Protein 1M9I (pdb70)

Solvent-accessible surface area: 29244 Å² total; per-residue (Å²): 141,49,3,23,7,151,74,79,80,78,54,61,25,61,135,6,0,97,39,1,69,86,9,20,135,67,218,29,27,69,66,83,30,0,0,59,22,4,7,48,45,3,18,120,3,5,45,55,4,27,118,9,1,122,89,73,62,60,94,78,2,31,49,24,0,102,178,35,4,113,46,104,13,40,69,0,0,8,13,1,2,24,49,83,22,88,10,12,0,55,15,0,58,61,5,21,47,64,181,57,43,49,47,108,2,0,10,3,0,2,13,7,21,53,28,97,48,3,90,103,0,44,49,19,2,118,124,42,50,152,109,83,0,56,59,23,0,73,64,55,14,89,56,90,16,42,102,0,0,20,34,15,6,77,5,96,55,94,122,84,85,120,66,42,126,117,43,3,102,94,1,10,86,46,0,70,71,7,3,69,103,107,260,23,16,63,46,73,47,5,12,110,2,0,7,42,23,5,73,47,8,0,85,63,0,7,80,62,0,18,126,99,15,20,53,22,0,27,46,3,1,82,60,74,23,88,53,65,10,18,121,0,1,13,5,2,0,36,3,5,70,2,13,9,25,11,0,0,13,43,0,16,17,4,7,35,24,156,48,29,91,21,70,26,0,5,9,0,0,17,24,10,5,55,81,15,0,35,12,0,41,22,1,0,54,24,43,11,88,98,50,1,58,32,16,0,108,114,39,20,80,43,58,13,55,69,0,0,21,85,0,0,23,27,111,100,124,90,53,30,106,12,93,108,35,2,22,86,11,0,53,47,48,0,31,63,29,44,61,31,188,92,119,97,103,7,37,6,125,77,26,129,145,60,68,28,54,47,7,0,107,37,0,40,163,10,7,133,56,187,54,50,61,41,66,38,1,0,62,30,5,1,85,40,0,17,102,14,6,43,75,6,62,124,20,0,112,92,79,64,67,96,42,2,17,82,16,0,127,86,44,7,93,56,58,12,17,58,0,0,26,3,1,2,28,37,83,25,39,5,10,0,64,11,0,47,92,4,14,86,58,116,55,32,48,59,65,4,0,13,1,1,5,2,1,13,64,12,69,56,10,134,41,6,42,88,4,4,97,89,57,64,152,93,45,4,88,72,11,0,37,93,36,15,72,46,117,20,83,103,0,0,35,30,11,5,77,2,148,36,88,134,38,69,79,80,90,86,42,0,113,86,4,0,81,6,4,6,70,0,0,54,29,78,122,127,61,77,52,101,70,94,48,43,126,75,114,6,22,64,10,2,3,38,44,4,40,62,7,0,39,48,2,3,4,15,0,8,148,63,41,51,42,2,1,18,36,0,0,72,104,24,15,77,33,54,38,75,58,1,7,12,6,0,0,30,2,1,26,40,40,17,41,15,0,0,29,17,0,25,118,5,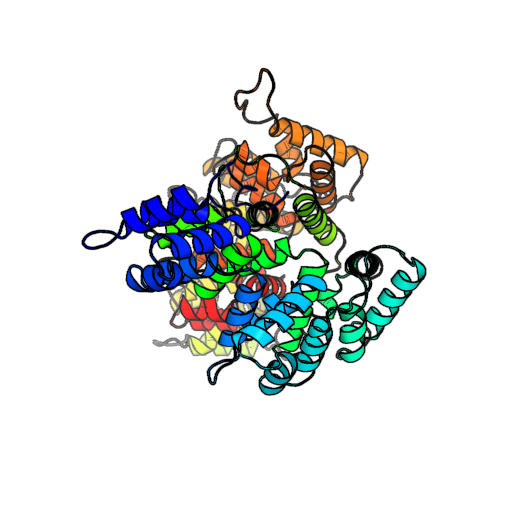15,102,50,116,51,37,53,46,90,4,0,0,3,0,0,16,27,8,2,55,73,1,0,44,6,0,15,112,50,0,57,47,37,10,69,63,3,0,37,99,11,0,96,70,49,18,88,59,52,13,30,66,0,0,40,31,2,10,11,66,80,96

Foldseek 3Di:
DFFQLPPADDDDLQVLLVQQVVQLPDPAGVLLSLLVSLLNGAQVSLQVNQVNNCVPVVDGSLVSLCVRDDDLSNVLSSLSNDDLLLNLLVLCVVQLPDDHHVLVSLLLDLLADALVSLVSNQVSNCVVVVDGSLVSLVVRDDDLQNVLSNLSNNNAADEPDPADVVVLVVLLVQLCCQFVVDQAGVSVSLSVVLRHYYLNSVLSSQVCNVVVPLAGSLVRLVPRYDPSNSVNSNSSSCNSLPSLLSLLQQLCQQLLAPAGVSVSLSSSLNSCNGPRLNLNQLLNCVPPVAGSLRSLVVHDDDSSSVNSNSSHPDPPPHRDFHDVRNLSVLLVLLVSLQRHDDDFFFFADADPPQDLLVLLVQCCVQQPDDAHNLCSLLLRLLNHQQVSLVVNQVNNCVVPVDGSLVSLCVRDDDLVNVQSSLLNDDQLLSLLVQLVVQQPDPAGVLVSLLLSLLADALVSLVSVQVSNCVVPVDGSLVSLVVRDDDPLSVLSNLSSVNQADQDAADQVVLCVLLVQLCVQFDQPDPSNPLPQGDPCSNSCCLRRYHLSHPSNSQSVNCVPVRDGSLVRLVVSHDDSNSVNSNSNNCSSSPVLLSLLVQCSVQLGDDAGVSVSNSSSLNNSNGTRLVVNQVNNCVSNVAGSLVSLVVHDDDCSSVSSNSSHHDRD

Secondary structure (DSSP, 8-state):
---SS-S--S--HHHHHHHHHHHTSSSS--HHHHHHHHTTS-HHHHHHHHHHHHHHHSS-HHHHHHHH--HHHHHHHHHHHS-HHHHHHHHHHHHHSSSS--HHHHHHHHHH--HHHHHHHHHHHHHHS-S-HHHHHHHH--HHHHHHHHHHHH--PPPS----HHHHHHHHHHHHHHTTTSSS--HHHHHHHHHHS-HHHHHHHHHHHHHHSSS-HHHHHTTTS-HHHHHHHHHHHHHHHHHHHHHHHHHHHTSSSSS--HHHHHHHHHHTTTTTHHHHHHHHHHHSSS-HHHHHHTT--HHHHHHHHHHH-S-TTSS-PPPHHHHHHHHHHHHHHHH-------S--PPTT--HHHHHHHHHHHHSSSS--HHHHHHHHHTS-HHHHHHHHHHHHHHHSS-HHHHHHHH--THHHHHHHHHHS-HHHHHHHHHHHHHSSSS--HHHHHHHHHHS-HHHHHHHHHHHHHHHSS-HHHHHHHH--HHHHHHHHHHTT---------HHHHHHHHHHHHHHH---SGGGS-----TTHHHHHHHHS-HHHHHHHHHHHHHSSSS-HHHHHHHH--HHHHHHHHHHHHHHHHHHHHHHHHHHHHTSSSS--HHHHHHHHHHSTTTTHHHHHHHHHHHHSS-HHHHHHHH--HHHHHHHHHHS-S--

Structure (mmCIF, N/CA/C/O backbone):
data_1M9I
#
_entry.id   1M9I
#
_cell.length_a   67.970
_cell.length_b   67.970
_cell.length_c   204.600
_cell.angle_alpha   90.00
_cell.angle_beta   90.00
_cell.angle_gamma   90.00
#
_symmetry.space_group_name_H-M   'P 43'
#
loop_
_entity.id
_entity.type
_entity.pdbx_description
1 polymer 'Annexin VI'
2 non-polymer 'CALCIUM ION'
3 water water
#
loop_
_atom_site.group_PDB
_atom_site.id
_atom_site.type_symbol
_atom_site.label_atom_id
_atom_site.label_alt_id
_atom_site.label_comp_id
_atom_site.label_asym_id
_atom_site.label_entity_id
_atom_site.label_seq_id
_atom_site.pdbx_PDB_ins_code
_atom_site.Cartn_x
_atom_site.Cartn_y
_atom_site.Cartn_z
_atom_site.occupancy
_atom_site.B_iso_or_equiv
_atom_site.auth_seq_id
_atom_site.auth_comp_id
_atom_site.auth_asym_id
_atom_site.auth_atom_id
_atom_site.pdbx_PDB_model_num
ATOM 1 N N . TYR A 1 9 ? -51.711 -4.174 -136.766 1.00 45.65 10 TYR A N 1
ATOM 2 C CA . TYR A 1 9 ? -52.636 -5.240 -136.299 1.00 46.28 10 TYR A CA 1
ATOM 3 C C . TYR A 1 9 ? -52.202 -6.586 -136.858 1.00 46.53 10 TYR A C 1
ATOM 4 O O . TYR A 1 9 ? -51.989 -6.729 -138.058 1.00 45.03 10 TYR A O 1
ATOM 13 N N . ARG A 1 10 ? -52.087 -7.575 -135.981 1.00 34.68 11 ARG A N 1
ATOM 14 C CA . ARG A 1 10 ? -51.658 -8.907 -136.389 1.00 39.45 11 ARG A CA 1
ATOM 15 C C . ARG A 1 10 ? -52.681 -9.991 -136.096 1.00 42.34 11 ARG A C 1
ATOM 16 O O . ARG A 1 10 ? -52.359 -11.177 -136.100 1.00 44.51 11 ARG A O 1
ATOM 24 N N . GLY A 1 11 ? -53.915 -9.573 -135.841 1.00 54.49 12 GLY A N 1
ATOM 25 C CA . GLY A 1 11 ? -54.982 -10.521 -135.577 1.00 54.43 12 GLY A CA 1
ATOM 26 C C . GLY A 1 11 ? -55.630 -10.939 -136.886 1.00 54.80 12 GLY A C 1
ATOM 27 O O . GLY A 1 11 ? -55.637 -10.176 -137.854 1.00 55.31 12 GLY A O 1
ATOM 28 N N . SER A 1 12 ? -56.180 -12.145 -136.925 1.00 43.52 13 SER A N 1
ATOM 29 C CA . SER A 1 12 ? -56.804 -12.630 -138.142 1.00 44.28 13 SER A CA 1
ATOM 30 C C . SER A 1 12 ? -58.209 -12.092 -138.302 1.00 45.36 13 SER A C 1
ATOM 31 O O . SER A 1 12 ? -58.550 -11.546 -139.349 1.00 46.05 13 SER A O 1
ATOM 34 N N . ILE A 1 13 ? -59.035 -12.241 -137.279 1.00 42.66 14 ILE A N 1
ATOM 35 C CA . ILE A 1 13 ? -60.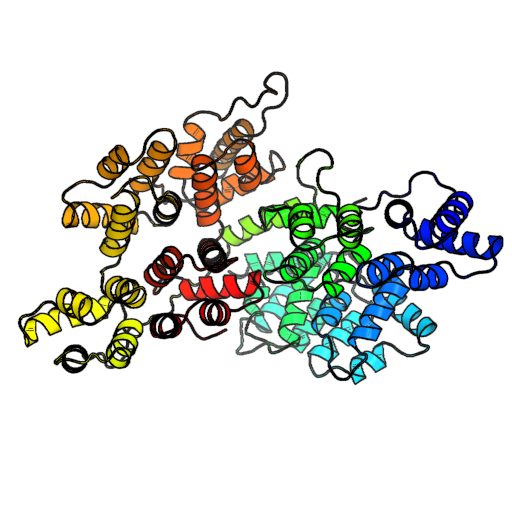390 -11.745 -137.392 1.00 41.07 14 ILE A CA 1
ATOM 36 C C . ILE A 1 13 ? -60.369 -10.240 -137.561 1.00 40.91 14 ILE A C 1
ATOM 37 O O . ILE A 1 13 ? -60.230 -9.496 -136.594 1.00 38.70 14 ILE A O 1
ATOM 42 N N . HIS A 1 14 ? -60.495 -9.816 -138.817 1.00 117.63 15 HIS A N 1
ATOM 43 C CA . HIS A 1 14 ? -60.475 -8.408 -139.183 1.00 120.89 15 HIS A CA 1
ATOM 44 C C . HIS A 1 14 ? -61.012 -7.515 -138.096 1.00 121.15 15 HIS A C 1
ATOM 45 O O . HIS A 1 14 ? -62.026 -7.813 -137.466 1.00 121.11 15 HIS A O 1
ATOM 52 N N . ASP A 1 15 ? -60.317 -6.409 -137.887 1.00 187.59 16 ASP A N 1
ATOM 53 C CA . ASP A 1 15 ? -60.707 -5.462 -136.868 1.00 187.18 16 ASP A CA 1
ATOM 54 C C . ASP A 1 15 ? -62.034 -4.806 -137.247 1.00 187.04 16 ASP A C 1
ATOM 55 O O . ASP A 1 15 ? -62.065 -3.671 -137.729 1.00 188.43 16 ASP A O 1
ATOM 60 N N . PHE A 1 16 ? -63.125 -5.543 -137.039 1.00 64.15 17 PHE A N 1
ATOM 61 C CA . PHE A 1 16 ? -64.479 -5.059 -137.319 1.00 62.08 17 PHE A CA 1
ATOM 62 C C . PHE A 1 16 ? -64.757 -4.855 -138.815 1.00 63.27 17 PHE A C 1
ATOM 63 O O . PHE A 1 16 ? -63.857 -4.481 -139.575 1.00 64.58 17 PHE A O 1
ATOM 71 N N . PRO A 1 17 ? -66.010 -5.112 -139.257 1.00 65.16 18 PRO A N 1
ATOM 72 C CA . PRO A 1 17 ? -66.404 -4.952 -140.665 1.00 64.95 18 PRO A CA 1
ATOM 73 C C . PRO A 1 17 ? -67.139 -3.645 -141.008 1.00 62.93 18 PRO A C 1
ATOM 74 O O . PRO A 1 17 ? -66.891 -3.039 -142.051 1.00 59.10 18 PRO A O 1
ATOM 78 N N . GLY A 1 18 ? -68.034 -3.222 -140.120 1.00 60.72 19 GLY A N 1
ATOM 79 C CA . GLY A 1 18 ? -68.835 -2.017 -140.327 1.00 61.09 19 GLY A CA 1
ATOM 80 C C . GLY A 1 18 ? -70.272 -2.451 -140.079 1.00 59.51 19 GLY A C 1
ATOM 81 O O . GLY A 1 18 ? -71.157 -2.257 -140.912 1.00 56.70 19 GLY A O 1
ATOM 82 N N . PHE A 1 19 ? -70.496 -3.029 -138.901 1.00 67.88 20 PHE A N 1
ATOM 83 C CA . PHE A 1 19 ? -71.790 -3.589 -138.547 1.00 62.18 20 PHE A CA 1
ATOM 84 C C . PHE A 1 19 ? -72.724 -2.819 -137.620 1.00 60.17 20 PHE A C 1
ATOM 85 O O . PHE A 1 19 ? -72.544 -1.628 -137.339 1.00 63.07 20 PHE A O 1
ATOM 93 N N . ASP A 1 20 ? -73.727 -3.567 -137.157 1.00 30.01 21 ASP A N 1
ATOM 94 C CA . ASP A 1 20 ? -74.763 -3.127 -136.244 1.00 26.69 21 ASP A CA 1
ATOM 95 C C . ASP A 1 20 ? -75.201 -4.422 -135.560 1.00 25.04 21 ASP A C 1
ATOM 96 O O . ASP A 1 20 ? -75.637 -5.364 -136.217 1.00 23.44 21 ASP A O 1
ATOM 101 N N . PRO A 1 21 ? -75.110 -4.486 -134.233 1.00 38.69 22 PRO A N 1
ATOM 102 C CA . PRO A 1 21 ? -75.509 -5.722 -133.554 1.00 38.37 22 PRO A CA 1
ATOM 103 C C . PRO A 1 21 ? -76.916 -6.234 -133.857 1.00 36.63 22 PRO A C 1
ATOM 104 O O . PRO A 1 21 ? -77.130 -7.447 -134.000 1.00 39.02 22 PRO A O 1
ATOM 108 N N . ASN A 1 22 ? -77.870 -5.313 -133.957 1.00 29.45 23 ASN A N 1
ATOM 109 C CA . ASN A 1 22 ? -79.258 -5.676 -134.210 1.00 29.07 23 ASN A CA 1
ATOM 110 C C . ASN A 1 22 ? -79.475 -6.493 -135.474 1.00 29.82 23 ASN A C 1
ATOM 111 O O . ASN A 1 22 ? -80.246 -7.443 -135.460 1.00 26.50 23 ASN A O 1
ATOM 116 N N . GLN A 1 23 ? -78.805 -6.134 -136.565 1.00 43.52 24 GLN A N 1
ATOM 117 C CA . GLN A 1 23 ? -78.945 -6.892 -137.803 1.00 48.83 24 GLN A CA 1
ATOM 118 C C . GLN A 1 23 ? -78.404 -8.315 -137.663 1.00 48.97 24 GLN A C 1
ATOM 119 O O . GLN A 1 23 ? -78.846 -9.227 -138.366 1.00 49.78 24 GLN A O 1
ATOM 125 N N . ASP A 1 24 ? -77.443 -8.504 -136.763 1.00 44.19 25 ASP A N 1
ATOM 126 C CA . ASP A 1 24 ? -76.860 -9.822 -136.553 1.00 41.36 25 ASP A CA 1
ATOM 127 C C . ASP A 1 24 ? -77.769 -10.651 -135.660 1.00 41.64 25 ASP A C 1
ATOM 128 O O . ASP A 1 24 ? -77.978 -11.843 -135.908 1.00 44.21 25 ASP A O 1
ATOM 133 N N . ALA A 1 25 ? -78.300 -10.019 -134.615 1.00 33.67 26 ALA A N 1
ATOM 134 C CA . ALA A 1 25 ? -79.186 -10.716 -133.697 1.00 32.45 26 ALA A CA 1
ATOM 135 C C . ALA A 1 25 ? -80.393 -11.245 -134.463 1.00 33.71 26 ALA A C 1
ATOM 136 O O . ALA A 1 25 ? -80.865 -12.347 -134.201 1.00 35.13 26 ALA A O 1
ATOM 138 N N . GLU A 1 26 ? -80.879 -10.452 -135.415 1.00 40.15 27 GLU A N 1
ATOM 139 C CA . GLU A 1 26 ? -82.015 -10.844 -136.239 1.00 40.36 27 GLU A CA 1
ATOM 140 C C . GLU A 1 26 ? -81.588 -11.918 -137.231 1.00 40.13 27 GLU A C 1
ATOM 141 O O . GLU A 1 26 ? -82.354 -12.837 -137.531 1.00 42.72 27 GLU A O 1
ATOM 147 N N . ALA A 1 27 ? -80.367 -11.798 -137.746 1.00 32.31 28 ALA A N 1
ATOM 148 C CA . ALA A 1 27 ? -79.861 -12.780 -138.691 1.00 32.95 28 ALA A CA 1
ATOM 149 C C . ALA A 1 27 ? -79.637 -14.126 -137.990 1.00 32.57 28 ALA A C 1
ATOM 150 O O . ALA A 1 27 ? -79.929 -15.181 -138.558 1.00 32.62 28 ALA A O 1
ATOM 152 N N . LEU A 1 28 ? -79.126 -14.080 -136.760 1.00 34.06 29 LEU A N 1
ATOM 153 C CA . LEU A 1 28 ? -78.874 -15.295 -135.984 1.00 32.52 29 LEU A CA 1
ATOM 154 C C . LEU A 1 28 ? -80.173 -15.955 -135.514 1.00 35.13 29 LEU A C 1
ATOM 155 O O . LEU A 1 28 ? -80.320 -17.180 -135.605 1.00 36.68 29 LEU A O 1
ATOM 160 N N . TYR A 1 29 ? -81.111 -15.146 -135.025 1.00 34.60 30 TYR A N 1
ATOM 161 C CA . TYR A 1 29 ? -82.409 -15.646 -134.563 1.00 38.84 30 TYR A CA 1
ATOM 162 C C . TYR A 1 29 ? -83.077 -16.359 -135.737 1.00 37.02 30 TYR A C 1
ATOM 163 O O . TYR A 1 29 ? -83.674 -17.432 -135.585 1.00 36.10 30 TYR A O 1
ATOM 172 N N . THR A 1 30 ? -82.971 -15.734 -136.906 1.00 34.89 31 THR A N 1
ATOM 173 C CA . THR A 1 30 ? -83.516 -16.268 -138.148 1.00 37.91 31 THR A CA 1
ATOM 174 C C . THR A 1 30 ? -82.925 -17.643 -138.438 1.00 38.94 31 THR A C 1
ATOM 175 O O . THR A 1 30 ? -83.651 -18.610 -138.660 1.00 38.48 31 THR A O 1
ATOM 179 N N . ALA A 1 31 ? -81.598 -17.713 -138.441 1.00 45.32 32 ALA A N 1
ATOM 180 C CA . ALA A 1 31 ? -80.887 -18.956 -138.709 1.00 45.42 32 ALA A CA 1
ATOM 181 C C . ALA A 1 31 ? -81.308 -20.074 -137.765 1.00 44.24 32 ALA A C 1
ATOM 182 O O . ALA A 1 31 ? -81.217 -21.259 -138.112 1.00 44.06 32 ALA A O 1
ATOM 184 N N . MET A 1 32 ? -81.773 -19.710 -136.574 1.00 42.24 33 MET A N 1
ATOM 185 C CA . MET A 1 32 ? -82.183 -20.724 -135.619 1.00 47.72 33 MET A CA 1
ATOM 186 C C . MET A 1 32 ? -83.680 -21.002 -135.627 1.00 56.27 33 MET A C 1
ATOM 187 O O . MET A 1 32 ? -84.181 -21.747 -134.782 1.00 60.67 33 MET A O 1
ATOM 192 N N . LYS A 1 33 ? -84.395 -20.410 -136.583 1.00 43.34 34 LYS A N 1
ATOM 193 C CA . LYS A 1 33 ? -85.837 -20.634 -136.697 1.00 46.40 34 LYS A CA 1
ATOM 194 C C . LYS A 1 33 ? -86.131 -21.917 -137.469 1.00 48.07 34 LYS A C 1
ATOM 195 O O . LYS A 1 33 ? -85.335 -22.351 -138.302 1.00 49.29 34 LYS A O 1
ATOM 201 N N . GLY A 1 34 ? -87.283 -22.515 -137.187 1.00 37.41 35 GLY A N 1
ATOM 202 C CA . GLY A 1 34 ? -87.672 -23.740 -137.859 1.00 38.32 35 GLY A CA 1
ATOM 203 C C . GLY A 1 34 ? -86.908 -24.922 -137.311 1.00 40.57 35 GLY A C 1
ATOM 204 O O . GLY A 1 34 ? -86.228 -24.805 -136.296 1.00 42.54 35 GLY A O 1
ATOM 205 N N . PHE A 1 35 ? -87.017 -26.069 -137.965 1.00 36.06 36 PHE A N 1
ATOM 206 C CA . PHE A 1 35 ? -86.290 -27.237 -137.500 1.00 37.51 36 PHE A CA 1
ATOM 207 C C . PHE A 1 35 ? -84.829 -27.111 -137.921 1.00 36.75 36 PHE A C 1
ATOM 208 O O . PHE A 1 35 ? -84.525 -26.683 -139.039 1.00 38.54 36 PHE A O 1
ATOM 216 N N . GLY A 1 36 ? -83.928 -27.494 -137.024 1.00 34.81 37 GLY A N 1
ATOM 217 C CA . GLY A 1 36 ? -82.512 -27.405 -137.327 1.00 32.75 37 GLY A CA 1
ATOM 218 C C . GLY A 1 36 ? -81.970 -25.999 -137.126 1.00 30.52 37 GLY A C 1
ATOM 219 O O . GLY A 1 36 ? -82.406 -25.270 -136.235 1.00 31.65 37 GLY A O 1
ATOM 220 N N . SER A 1 37 ? -81.009 -25.621 -137.957 1.00 42.39 38 SER A N 1
ATOM 221 C CA . SER A 1 37 ? -80.409 -24.297 -137.885 1.00 36.41 38 SER A CA 1
ATOM 222 C C . SER A 1 37 ? -79.504 -24.083 -139.097 1.00 32.29 38 SER A C 1
ATOM 223 O O . SER A 1 37 ? -79.087 -25.042 -139.755 1.00 32.64 38 SER A O 1
ATOM 226 N N . ASP A 1 38 ? -79.211 -22.820 -139.392 1.00 38.75 39 ASP A N 1
ATOM 227 C CA . ASP A 1 38 ? -78.352 -22.474 -140.515 1.00 35.09 39 ASP A CA 1
ATOM 228 C C . ASP A 1 38 ? -76.921 -22.271 -139.991 1.00 34.44 39 ASP A C 1
ATOM 229 O O . ASP A 1 38 ? -76.453 -21.141 -139.784 1.00 33.47 39 ASP A O 1
ATOM 234 N N . LYS A 1 39 ? -76.244 -23.393 -139.769 1.00 30.97 40 LYS A N 1
ATOM 235 C CA . LYS A 1 39 ? -74.882 -23.412 -139.258 1.00 27.10 40 LYS A CA 1
ATOM 236 C C . LYS A 1 39 ? -73.918 -22.532 -140.060 1.00 23.71 40 LYS A C 1
ATOM 237 O O . LYS A 1 39 ? -73.192 -21.724 -139.490 1.00 26.21 40 LYS A O 1
ATOM 243 N N . GLU A 1 40 ? -73.912 -22.699 -141.379 1.00 34.06 41 GLU A N 1
ATOM 244 C CA . GLU A 1 40 ? -73.058 -21.911 -142.248 1.00 37.67 41 GLU A CA 1
ATOM 245 C C . GLU A 1 40 ? -73.261 -20.441 -141.925 1.00 37.53 41 GLU A C 1
ATOM 246 O O . GLU A 1 40 ? -72.292 -19.687 -141.772 1.00 37.46 41 GLU A O 1
ATOM 252 N N . ALA A 1 41 ? -74.528 -20.044 -141.800 1.00 32.42 42 ALA A N 1
ATOM 253 C CA . ALA A 1 41 ? -74.868 -18.657 -141.525 1.00 30.08 42 ALA A CA 1
ATOM 254 C C . ALA A 1 41 ? -74.377 -18.217 -140.160 1.00 31.25 42 ALA A C 1
ATOM 255 O O . ALA A 1 41 ? -73.733 -17.179 -140.053 1.00 34.11 42 ALA A O 1
ATOM 257 N N . ILE A 1 42 ? -74.664 -18.997 -139.121 1.00 34.86 43 ILE A N 1
ATOM 258 C CA . ILE A 1 42 ? -74.202 -18.644 -137.771 1.00 31.89 43 ILE A CA 1
ATOM 259 C C . ILE A 1 42 ? -72.682 -18.444 -137.803 1.00 31.88 43 ILE A C 1
ATOM 260 O O . ILE A 1 42 ? -72.145 -17.429 -137.352 1.00 31.12 43 ILE A O 1
ATOM 265 N N . LEU A 1 43 ? -72.017 -19.453 -138.350 1.00 41.96 44 LEU A N 1
ATOM 266 C CA . LEU A 1 43 ? -70.572 -19.516 -138.505 1.00 43.24 44 LEU A CA 1
ATOM 267 C C . LEU A 1 43 ? -70.029 -18.290 -139.222 1.00 43.39 44 LEU A C 1
ATOM 268 O O . LEU A 1 43 ? -69.086 -17.655 -138.752 1.00 42.98 44 LEU A O 1
ATOM 273 N N . ASP A 1 44 ? -70.617 -17.971 -140.374 1.00 45.22 45 ASP A N 1
ATOM 274 C CA . ASP A 1 44 ? -70.184 -16.814 -141.141 1.00 46.97 45 ASP A CA 1
ATOM 275 C C . ASP A 1 44 ? -70.410 -15.521 -140.357 1.00 47.85 45 ASP A C 1
ATOM 276 O O . ASP A 1 44 ? -69.561 -14.627 -140.376 1.00 49.88 45 ASP A O 1
ATOM 281 N N . ILE A 1 45 ? -71.537 -15.422 -139.653 1.00 41.95 46 ILE A N 1
ATOM 282 C CA . ILE A 1 45 ? -71.807 -14.215 -138.886 1.00 39.85 46 ILE A CA 1
ATOM 283 C C . ILE A 1 45 ? -70.839 -14.035 -137.726 1.00 37.00 46 ILE A C 1
ATOM 284 O O . ILE A 1 45 ? -70.128 -13.033 -137.653 1.00 37.28 46 ILE A O 1
ATOM 289 N N . ILE A 1 46 ? -70.808 -15.015 -136.830 1.00 21.10 47 ILE A N 1
ATOM 290 C CA . ILE A 1 46 ? -69.968 -14.941 -135.646 1.00 23.71 47 ILE A CA 1
ATOM 291 C C . ILE A 1 46 ? -68.448 -14.909 -135.858 1.00 28.40 47 ILE A C 1
ATOM 292 O O . ILE A 1 46 ? -67.724 -14.361 -135.030 1.00 31.21 47 ILE A O 1
ATOM 297 N N . THR A 1 47 ? -67.958 -15.466 -136.958 1.00 33.94 48 THR A N 1
ATOM 298 C CA . THR A 1 47 ? -66.520 -15.476 -137.195 1.00 34.25 48 THR A CA 1
ATOM 299 C C . THR A 1 47 ? -66.018 -14.337 -138.081 1.00 38.71 48 THR A C 1
ATOM 300 O O . THR A 1 47 ? -64.857 -14.332 -138.507 1.00 40.86 48 THR A O 1
ATOM 304 N N . SER A 1 48 ? -66.894 -13.380 -138.366 1.00 34.68 49 SER A N 1
ATOM 305 C CA . SER A 1 48 ? -66.508 -12.230 -139.167 1.00 36.87 49 SER A CA 1
ATOM 306 C C . SER A 1 48 ? -66.810 -10.960 -138.372 1.00 36.22 49 SER A C 1
ATOM 307 O O . SER A 1 48 ? -66.753 -9.850 -138.896 1.00 39.35 49 SER A O 1
ATOM 310 N N . ARG A 1 49 ? -67.130 -11.152 -137.093 1.00 49.56 50 ARG A N 1
ATOM 311 C CA . ARG A 1 49 ? -67.405 -10.060 -136.162 1.00 46.96 50 ARG A CA 1
ATOM 312 C C . ARG A 1 49 ? -66.373 -10.192 -135.055 1.00 42.70 50 ARG A C 1
ATOM 313 O O . ARG A 1 49 ? -66.128 -11.293 -134.562 1.00 44.39 50 ARG A O 1
ATOM 321 N N . SER A 1 50 ? -65.767 -9.077 -134.663 1.00 31.40 51 SER A N 1
ATOM 322 C CA . SER A 1 50 ? -64.769 -9.088 -133.595 1.00 29.39 51 SER A CA 1
ATOM 323 C C . SER A 1 50 ? -65.456 -9.454 -132.289 1.00 31.07 51 SER A C 1
ATOM 324 O O . SER A 1 50 ? -66.675 -9.374 -132.189 1.00 33.89 51 SER A O 1
ATOM 327 N N . ASN A 1 51 ? -64.674 -9.837 -131.286 1.00 23.62 52 ASN A N 1
ATOM 328 C CA . ASN A 1 51 ? -65.228 -10.227 -129.992 1.00 26.25 52 ASN A CA 1
ATOM 329 C C . ASN A 1 51 ? -66.066 -9.104 -129.360 1.00 30.32 52 ASN A C 1
ATOM 330 O O . ASN A 1 51 ? -67.165 -9.342 -128.847 1.00 32.37 52 ASN A O 1
ATOM 335 N N . ARG A 1 52 ? -65.544 -7.885 -129.403 1.00 37.34 53 ARG A N 1
ATOM 336 C CA . ARG A 1 52 ? -66.265 -6.736 -128.872 1.00 37.24 53 ARG A CA 1
ATOM 337 C C . ARG A 1 52 ? -67.635 -6.691 -129.548 1.00 30.94 53 ARG A C 1
ATOM 338 O O . ARG A 1 52 ? -68.669 -6.593 -128.883 1.00 30.95 53 ARG A O 1
ATOM 346 N N . GLN A 1 53 ? -67.640 -6.772 -130.876 1.00 30.11 54 GLN A N 1
ATOM 347 C CA . GLN A 1 53 ? -68.892 -6.748 -131.626 1.00 28.08 54 GLN A CA 1
ATOM 348 C C . GLN A 1 53 ? -69.809 -7.882 -131.185 1.00 31.61 54 GLN A C 1
ATOM 349 O O . GLN A 1 53 ? -71.016 -7.696 -131.032 1.00 34.95 54 GLN A O 1
ATOM 355 N N . ARG A 1 54 ? -69.228 -9.054 -130.968 1.00 27.86 55 ARG A N 1
ATOM 356 C CA . ARG A 1 54 ? -70.001 -10.216 -130.552 1.00 26.94 55 ARG A CA 1
ATOM 357 C C . ARG A 1 54 ? -70.631 -9.991 -129.187 1.00 27.47 55 ARG A C 1
ATOM 358 O O . ARG A 1 54 ? -71.700 -10.521 -128.899 1.00 28.80 55 ARG A O 1
ATOM 366 N N . GLN A 1 55 ? -69.974 -9.211 -128.336 1.00 30.60 56 GLN A N 1
ATOM 367 C CA . GLN A 1 55 ? -70.543 -8.946 -127.024 1.00 31.05 56 GLN A CA 1
ATOM 368 C C . GLN A 1 55 ? -71.782 -8.083 -127.203 1.00 32.39 56 GLN A C 1
ATOM 369 O O . GLN A 1 55 ? -72.780 -8.276 -126.520 1.00 30.73 56 GLN A O 1
ATOM 375 N N . GLU A 1 56 ? -71.721 -7.140 -128.140 1.00 31.55 57 GLU A N 1
ATOM 376 C CA . GLU A 1 56 ? -72.859 -6.267 -128.420 1.00 33.35 57 GLU A CA 1
ATOM 377 C C . GLU A 1 56 ? -74.012 -7.059 -129.045 1.00 30.32 57 GLU A C 1
ATOM 378 O O . GLU A 1 56 ? -75.181 -6.874 -128.668 1.00 30.74 57 GLU A O 1
ATOM 384 N N . VAL A 1 57 ? -73.697 -7.938 -129.996 1.00 28.57 58 VAL A N 1
ATOM 385 C CA . VAL A 1 57 ? -74.749 -8.733 -130.620 1.00 28.22 58 VAL A CA 1
ATOM 386 C C . VAL A 1 57 ? -75.501 -9.449 -129.508 1.00 35.09 58 VAL A C 1
ATOM 387 O O . VAL A 1 57 ? -76.730 -9.526 -129.524 1.00 39.51 58 VAL A O 1
ATOM 391 N N . CYS A 1 58 ? -74.751 -9.960 -128.534 1.00 41.06 59 CYS A N 1
ATOM 392 C CA . CYS A 1 58 ? -75.359 -10.640 -127.397 1.00 43.80 59 CYS A CA 1
ATOM 393 C C . CYS A 1 58 ? -76.306 -9.692 -126.701 1.00 47.00 59 CYS A C 1
ATOM 394 O O . CYS A 1 58 ? -77.407 -10.076 -126.313 1.00 49.49 59 CYS A O 1
ATOM 397 N N . GLN A 1 59 ? -75.860 -8.451 -126.540 1.00 42.31 60 GLN A N 1
ATOM 398 C CA . GLN A 1 59 ? -76.657 -7.415 -125.902 1.00 43.20 60 GLN A CA 1
ATOM 399 C C . GLN A 1 59 ? -77.947 -7.180 -126.694 1.00 40.39 60 GLN A C 1
ATOM 400 O O . GLN A 1 59 ? -79.023 -7.072 -126.108 1.00 38.28 60 GLN A O 1
ATOM 406 N N . SER A 1 60 ? -77.836 -7.116 -128.021 1.00 65.21 61 SER A N 1
ATOM 407 C CA . SER A 1 60 ? -78.999 -6.895 -128.885 1.00 65.34 61 SER A CA 1
ATOM 408 C C . SER A 1 60 ? -79.952 -8.078 -128.879 1.00 62.43 61 SER A C 1
ATOM 409 O O . SER A 1 60 ? -81.157 -7.914 -128.711 1.00 62.61 61 SER A O 1
ATOM 412 N N . TYR A 1 61 ? -79.406 -9.269 -129.080 1.00 37.38 62 TYR A N 1
ATOM 413 C CA . TYR A 1 61 ? -80.207 -10.481 -129.103 1.00 35.09 62 TYR A CA 1
ATOM 414 C C . TYR A 1 61 ? -81.076 -10.504 -127.854 1.00 36.53 62 TYR A C 1
ATOM 415 O O . TYR A 1 61 ? -82.245 -10.896 -127.895 1.00 34.65 62 TYR A O 1
ATOM 424 N N . LYS A 1 62 ? -80.494 -10.049 -126.750 1.00 46.28 63 LYS A N 1
ATOM 425 C CA . LYS A 1 62 ? -81.155 -10.020 -125.453 1.00 48.26 63 LYS A CA 1
ATOM 426 C C . LYS A 1 62 ? -82.341 -9.077 -125.368 1.00 46.52 63 LYS A C 1
ATOM 427 O O . LYS A 1 62 ? -83.406 -9.436 -124.865 1.00 45.86 63 LYS A O 1
ATOM 433 N N . SER A 1 63 ? -82.154 -7.859 -125.847 1.00 35.76 64 SER A N 1
ATOM 434 C CA . SER A 1 63 ? -83.217 -6.877 -125.781 1.00 36.91 64 SER A CA 1
ATOM 435 C C . SER A 1 63 ? -84.321 -7.109 -126.797 1.00 37.85 64 SER A C 1
ATOM 436 O O . SER A 1 63 ? -85.445 -6.700 -126.568 1.00 39.86 64 SER A O 1
ATOM 439 N N . LEU A 1 64 ? -84.016 -7.767 -127.909 1.00 48.65 65 LEU A N 1
ATOM 440 C CA . LEU A 1 64 ? -85.038 -7.999 -128.927 1.00 45.83 65 LEU A CA 1
ATOM 441 C C . LEU A 1 64 ? -85.921 -9.227 -128.704 1.00 50.84 65 LEU A C 1
ATOM 442 O O . LEU A 1 64 ? -87.132 -9.173 -128.936 1.00 57.25 65 LEU A O 1
ATOM 447 N N . TYR A 1 65 ? -85.329 -10.327 -128.247 1.00 48.72 66 TYR A N 1
ATOM 448 C CA . TYR A 1 65 ? -86.093 -11.559 -128.034 1.00 47.78 66 TYR A CA 1
ATOM 449 C C . TYR A 1 65 ? -86.192 -11.978 -126.561 1.00 46.66 66 TYR A C 1
ATOM 450 O O . TYR A 1 65 ? -86.812 -12.996 -126.242 1.00 48.54 66 TYR A O 1
ATOM 459 N N . GLY A 1 66 ? -85.576 -11.195 -125.679 1.00 50.18 67 GLY A N 1
ATOM 460 C CA . GLY A 1 66 ? -85.606 -11.492 -124.256 1.00 53.88 67 GLY A CA 1
ATOM 461 C C . GLY A 1 66 ? -84.943 -12.804 -123.871 1.00 59.48 67 GLY A C 1
ATOM 462 O O . GLY A 1 66 ? -85.231 -13.363 -122.806 1.00 62.10 67 GLY A O 1
ATOM 463 N N . LYS A 1 67 ? -84.056 -13.301 -124.731 1.00 74.17 68 LYS A N 1
ATOM 464 C CA . LYS A 1 67 ? -83.357 -14.558 -124.469 1.00 71.93 68 LYS A CA 1
ATOM 465 C C . LYS A 1 67 ? -81.835 -14.419 -124.464 1.00 71.46 68 LYS A C 1
ATOM 466 O O . LYS A 1 67 ? -81.298 -13.340 -124.706 1.00 69.41 68 LYS A O 1
ATOM 472 N N . ASP A 1 68 ? -81.156 -15.524 -124.170 1.00 43.26 69 ASP A N 1
ATOM 473 C CA . ASP A 1 68 ? -79.697 -15.581 -124.136 1.00 43.25 69 ASP A CA 1
ATOM 474 C C . ASP A 1 68 ? -79.232 -16.257 -125.423 1.00 43.79 69 ASP A C 1
ATOM 475 O O . ASP A 1 68 ? -79.521 -17.435 -125.646 1.00 45.33 69 ASP A O 1
ATOM 480 N N . LEU A 1 69 ? -78.525 -15.505 -126.267 1.00 36.47 70 LEU A N 1
ATOM 481 C CA . LEU A 1 69 ? -78.039 -16.028 -127.547 1.00 31.31 70 LEU A CA 1
ATOM 482 C C . LEU A 1 69 ? -77.200 -17.288 -127.371 1.00 31.76 70 LEU A C 1
ATOM 483 O O . LEU A 1 69 ? -77.332 -18.262 -128.129 1.00 29.10 70 LEU A O 1
ATOM 488 N N . ILE A 1 70 ? -76.339 -17.266 -126.360 1.00 35.46 71 ILE A N 1
ATOM 489 C CA . ILE A 1 70 ? -75.475 -18.395 -126.084 1.00 36.78 71 ILE A CA 1
ATOM 490 C C . ILE A 1 70 ? -76.298 -19.623 -125.703 1.00 36.33 71 ILE A C 1
ATOM 491 O O . ILE A 1 70 ? -76.025 -20.733 -126.168 1.00 35.93 71 ILE A O 1
ATOM 496 N N . ALA A 1 71 ? -77.311 -19.426 -124.871 1.00 51.08 72 ALA A N 1
ATOM 497 C CA . ALA A 1 71 ? -78.169 -20.534 -124.483 1.00 50.19 72 ALA A CA 1
ATOM 498 C C . ALA A 1 71 ? -78.796 -21.114 -125.754 1.00 46.89 72 ALA A C 1
ATOM 499 O O . ALA A 1 71 ? -78.768 -22.332 -125.969 1.00 46.77 72 ALA A O 1
ATOM 501 N N . ASP A 1 72 ? -79.360 -20.247 -126.598 1.00 42.40 73 ASP A N 1
ATOM 502 C CA . ASP A 1 72 ? -79.969 -20.715 -127.838 1.00 44.87 73 ASP A CA 1
ATOM 503 C C . ASP A 1 72 ? -78.929 -21.458 -128.684 1.00 41.46 73 ASP A C 1
ATOM 504 O O . ASP A 1 72 ? -79.244 -22.471 -129.307 1.00 38.59 73 ASP A O 1
ATOM 509 N N . LEU A 1 73 ? -77.692 -20.959 -128.694 1.00 48.82 74 LEU A N 1
ATOM 510 C CA . LEU A 1 73 ? -76.604 -21.582 -129.462 1.00 48.00 74 LEU A CA 1
ATOM 511 C C . LEU A 1 73 ? -76.244 -22.973 -128.937 1.00 46.59 74 LEU A C 1
ATOM 512 O O . LEU A 1 73 ? -75.974 -23.884 -129.714 1.00 43.20 74 LEU A O 1
ATOM 517 N N . LYS A 1 74 ? -76.231 -23.126 -127.616 1.00 45.37 75 LYS A N 1
ATOM 518 C CA . LYS A 1 74 ? -75.932 -24.415 -126.994 1.00 51.33 75 LYS A CA 1
ATOM 519 C C . LYS A 1 74 ? -77.045 -25.404 -127.341 1.00 55.67 75 LYS A C 1
ATOM 520 O O . LYS A 1 74 ? -76.821 -26.614 -127.407 1.00 58.78 75 LYS A O 1
ATOM 526 N N . TYR A 1 75 ? -78.246 -24.873 -127.558 1.00 43.68 76 TYR A N 1
ATOM 527 C CA . TYR A 1 75 ? -79.404 -25.684 -127.905 1.00 45.85 76 TYR A CA 1
ATOM 528 C C . TYR A 1 75 ? -79.334 -26.226 -129.331 1.00 45.58 76 TYR A C 1
ATOM 529 O O . TYR A 1 75 ? -79.516 -27.424 -129.558 1.00 45.31 76 TYR A O 1
ATOM 538 N N . GLU A 1 76 ? -79.078 -25.337 -130.285 1.00 38.93 77 GLU A N 1
ATOM 539 C CA . GLU A 1 76 ? -79.026 -25.702 -131.699 1.00 42.98 77 GLU A CA 1
ATOM 540 C C . GLU A 1 76 ? -77.730 -26.350 -132.162 1.00 45.53 77 GLU A C 1
ATOM 541 O O . GLU A 1 76 ? -77.713 -27.071 -133.162 1.00 46.99 77 GLU A O 1
ATOM 547 N N . LEU A 1 77 ? -76.643 -26.085 -131.452 1.00 48.04 78 LEU A N 1
ATOM 548 C CA . LEU A 1 77 ? -75.362 -26.658 -131.825 1.00 48.06 78 LEU A CA 1
ATOM 549 C C . LEU A 1 77 ? -74.865 -27.704 -130.835 1.00 47.02 78 LEU A C 1
ATOM 550 O O . LEU A 1 77 ? -75.198 -27.675 -129.646 1.00 43.74 78 LEU A O 1
ATOM 555 N N . THR A 1 78 ? -74.069 -28.637 -131.338 1.00 47.95 79 THR A N 1
ATOM 556 C CA . THR A 1 78 ? -73.526 -29.701 -130.506 1.00 49.41 79 THR A CA 1
ATOM 557 C C . THR A 1 78 ? -72.103 -30.078 -130.934 1.00 46.70 79 THR A C 1
ATOM 558 O O . THR A 1 78 ? -71.690 -29.818 -132.065 1.00 48.67 79 THR A O 1
ATOM 562 N N . GLY A 1 79 ? -71.361 -30.684 -130.012 1.00 45.57 80 GLY A N 1
ATOM 563 C CA . GLY A 1 79 ? -70.010 -31.111 -130.315 1.00 40.87 80 GLY A CA 1
ATOM 564 C C . GLY A 1 79 ? -68.955 -30.031 -130.432 1.00 37.84 80 GLY A C 1
ATOM 565 O O . GLY A 1 79 ? -69.092 -28.923 -129.909 1.00 38.75 80 GLY A O 1
ATOM 566 N N . LYS A 1 80 ? -67.882 -30.372 -131.128 1.00 35.27 81 LYS A N 1
ATOM 567 C CA . LYS A 1 80 ? -66.783 -29.455 -131.331 1.00 30.37 81 LYS A CA 1
ATOM 568 C C . LYS A 1 80 ? -67.293 -28.113 -131.831 1.00 25.91 81 LYS A C 1
ATOM 569 O O . LYS A 1 80 ? -66.921 -27.073 -131.290 1.00 27.09 81 LYS A O 1
ATOM 575 N N . PHE A 1 81 ? -68.150 -28.135 -132.851 1.00 33.73 82 PHE A N 1
ATOM 576 C CA . PHE A 1 81 ? -68.715 -26.909 -133.420 1.00 31.32 82 PHE A CA 1
ATOM 577 C C . PHE A 1 81 ? -69.388 -26.084 -132.327 1.00 30.30 82 PHE A C 1
ATOM 578 O O . PHE A 1 81 ? -69.176 -24.872 -132.236 1.00 32.37 82 PHE A O 1
ATOM 586 N N . GLU A 1 82 ? -70.202 -26.736 -131.501 1.00 31.81 83 GLU A N 1
ATOM 587 C CA . GLU A 1 82 ? -70.864 -26.041 -130.399 1.00 31.81 83 GLU A CA 1
ATOM 588 C C . GLU A 1 82 ? -69.787 -25.342 -129.580 1.00 31.81 83 GLU A C 1
ATOM 589 O O . GLU A 1 82 ? -69.678 -24.116 -129.597 1.00 35.62 83 GLU A O 1
ATOM 595 N N . ARG A 1 83 ? -68.988 -26.146 -128.879 1.00 41.57 84 ARG A N 1
ATOM 596 C CA . ARG A 1 83 ? -67.897 -25.658 -128.029 1.00 45.01 84 ARG A CA 1
ATOM 597 C C . ARG A 1 83 ? -67.196 -24.446 -128.661 1.00 46.70 84 ARG A C 1
ATOM 598 O O . ARG A 1 83 ? -67.176 -23.364 -128.086 1.00 48.85 84 ARG A O 1
ATOM 606 N N . LEU A 1 84 ? -66.637 -24.637 -129.852 1.00 43.02 85 LEU A N 1
ATOM 607 C CA . LEU A 1 84 ? -65.940 -23.571 -130.567 1.00 40.30 85 LEU A CA 1
ATOM 608 C C . LEU A 1 84 ? -66.756 -22.269 -130.706 1.00 39.60 85 LEU A C 1
ATOM 609 O O . LEU A 1 84 ? -66.286 -21.183 -130.330 1.00 38.97 85 LEU A O 1
ATOM 614 N N . ILE A 1 85 ? -67.964 -22.378 -131.258 1.00 29.26 86 ILE A N 1
ATOM 615 C CA . ILE A 1 85 ? -68.846 -21.221 -131.424 1.00 31.50 86 ILE A CA 1
ATOM 616 C C . ILE A 1 85 ? -68.981 -20.485 -130.091 1.00 33.44 86 ILE A C 1
ATOM 617 O O . ILE A 1 85 ? -68.606 -19.316 -129.977 1.00 32.86 86 ILE A O 1
ATOM 622 N N . VAL A 1 86 ? -69.511 -21.177 -129.088 1.00 33.62 87 VAL A N 1
ATOM 623 C CA . VAL A 1 86 ? -69.695 -20.588 -127.765 1.00 33.77 87 VAL A CA 1
ATOM 624 C C . VAL A 1 86 ? -68.399 -19.986 -127.242 1.00 33.26 87 VAL A C 1
ATOM 625 O O . VAL A 1 86 ? -68.398 -18.911 -126.632 1.00 32.61 87 VAL A O 1
ATOM 629 N N . GLY A 1 87 ? -67.299 -20.690 -127.489 1.00 28.16 88 GLY A N 1
ATOM 630 C CA . GLY A 1 87 ? -65.998 -20.216 -127.060 1.00 26.07 88 GLY A CA 1
ATOM 631 C C . GLY A 1 87 ? -65.761 -18.844 -127.642 1.00 24.31 88 GLY A C 1
ATOM 632 O O . GLY A 1 87 ? -65.262 -17.948 -126.967 1.00 26.45 88 GLY A O 1
ATOM 633 N N . LEU A 1 88 ? -66.136 -18.678 -128.906 1.00 22.70 89 LEU A N 1
ATOM 634 C CA . LEU A 1 88 ? -65.979 -17.398 -129.592 1.00 24.69 89 LEU A CA 1
ATOM 635 C C . LEU A 1 88 ? -66.881 -16.289 -129.079 1.00 27.16 89 LEU A C 1
ATOM 636 O O . LEU A 1 88 ? -66.555 -15.118 -129.246 1.00 25.87 89 LEU A O 1
ATOM 641 N N . MET A 1 89 ? -68.002 -16.658 -128.458 1.00 39.57 90 MET A N 1
ATOM 642 C CA . MET A 1 89 ? -68.966 -15.681 -127.940 1.00 40.78 90 MET A CA 1
ATOM 643 C C . MET A 1 89 ? -68.627 -15.093 -126.575 1.00 40.87 90 MET A C 1
ATOM 644 O O . MET A 1 89 ? -69.173 -14.057 -126.196 1.00 41.41 90 MET A O 1
ATOM 649 N N . ARG A 1 90 ? -67.744 -15.735 -125.821 1.00 31.83 91 ARG A N 1
ATOM 650 C CA . ARG A 1 90 ? -67.408 -15.183 -124.519 1.00 32.51 91 ARG A CA 1
ATOM 651 C C . ARG A 1 90 ? -66.183 -14.270 -124.550 1.00 33.12 91 ARG A C 1
ATOM 652 O O . ARG A 1 90 ? -65.287 -14.434 -125.380 1.00 32.35 91 ARG A O 1
ATOM 660 N N . PRO A 1 91 ? -66.150 -13.269 -123.654 1.00 37.95 92 PRO A N 1
ATOM 661 C CA . PRO A 1 91 ? -65.033 -12.325 -123.574 1.00 39.46 92 PRO A CA 1
ATOM 662 C C . PRO A 1 91 ? -63.731 -13.070 -123.282 1.00 40.33 92 PRO A C 1
ATOM 663 O O . PRO A 1 91 ? -63.713 -14.006 -122.486 1.00 45.09 92 PRO A O 1
ATOM 667 N N . PRO A 1 92 ? -62.628 -12.654 -123.921 1.00 35.71 93 PRO A N 1
ATOM 668 C CA . PRO A 1 92 ? -61.300 -13.255 -123.757 1.00 32.96 93 PRO A CA 1
ATOM 669 C C . PRO A 1 92 ? -60.973 -13.713 -122.333 1.00 32.09 93 PRO A C 1
ATOM 670 O O . PRO A 1 92 ? -60.632 -14.878 -122.121 1.00 32.70 93 PRO A O 1
ATOM 674 N N . ALA A 1 93 ? -61.080 -12.801 -121.366 1.00 32.56 94 ALA A N 1
ATOM 675 C CA . ALA A 1 93 ? -60.789 -13.125 -119.969 1.00 31.98 94 ALA A CA 1
ATOM 676 C C . ALA A 1 93 ? -61.706 -14.225 -119.448 1.00 33.01 94 ALA A C 1
ATOM 677 O O . ALA A 1 93 ? -61.264 -15.167 -118.796 1.00 33.94 94 ALA A O 1
ATOM 679 N N . TYR A 1 94 ? -62.989 -14.105 -119.741 1.00 50.16 95 TYR A N 1
ATOM 680 C CA . TYR A 1 94 ? -63.949 -15.111 -119.318 1.00 53.96 95 TYR A CA 1
ATOM 681 C C . TYR A 1 94 ? -63.624 -16.415 -120.055 1.00 49.45 95 TYR A C 1
ATOM 682 O O . TYR A 1 94 ? -63.929 -17.509 -119.585 1.00 46.21 95 TYR A O 1
ATOM 691 N N . CYS A 1 95 ? -62.983 -16.291 -121.209 1.00 33.65 96 CYS A N 1
ATOM 692 C CA . CYS A 1 95 ? -62.607 -17.457 -122.000 1.00 34.25 96 CYS A CA 1
ATOM 693 C C . CYS A 1 95 ? -61.472 -18.226 -121.314 1.00 34.08 96 CYS A C 1
ATOM 694 O O . CYS A 1 95 ? -61.580 -19.424 -121.039 1.00 34.63 96 CYS A O 1
ATOM 697 N N . ASP A 1 96 ? -60.381 -17.520 -121.042 1.00 35.93 97 ASP A N 1
ATOM 698 C CA . ASP A 1 96 ? -59.237 -18.112 -120.383 1.00 35.33 97 ASP A CA 1
ATOM 699 C C . ASP A 1 96 ? -59.665 -18.739 -119.064 1.00 35.22 97 ASP A C 1
ATOM 700 O O . ASP A 1 96 ? -59.196 -19.825 -118.709 1.00 37.15 97 ASP A O 1
ATOM 705 N N . ALA A 1 97 ? -60.548 -18.044 -118.341 1.00 32.57 98 ALA A N 1
ATOM 706 C CA . ALA A 1 97 ? -61.028 -18.493 -117.034 1.00 33.48 98 ALA A CA 1
ATOM 707 C C . ALA A 1 97 ? -61.745 -19.841 -117.011 1.00 34.64 98 ALA A C 1
ATOM 708 O O . ALA A 1 97 ? -61.741 -20.524 -115.987 1.00 38.10 98 ALA A O 1
ATOM 710 N N . LYS A 1 98 ? -62.373 -20.228 -118.117 1.00 32.39 99 LYS A N 1
ATOM 711 C CA . LYS A 1 98 ? -63.063 -21.511 -118.152 1.00 28.21 99 LYS A CA 1
ATOM 712 C C . LYS A 1 98 ? -62.082 -22.595 -118.577 1.00 28.56 99 LYS A C 1
ATOM 713 O O . LYS A 1 98 ? -62.205 -23.762 -118.177 1.00 26.99 99 LYS A O 1
ATOM 719 N N . GLU A 1 99 ? -61.113 -22.212 -119.403 1.00 47.38 100 GLU A N 1
ATOM 720 C CA . GLU A 1 99 ? -60.110 -23.165 -119.840 1.00 49.70 100 GLU A CA 1
ATOM 721 C C . GLU A 1 99 ? -59.335 -23.563 -118.589 1.00 49.92 100 GLU A C 1
ATOM 722 O O . GLU A 1 99 ? -59.116 -24.748 -118.346 1.00 52.94 100 GLU A O 1
ATOM 728 N N . ILE A 1 100 ? -58.949 -22.579 -117.778 1.00 37.04 101 ILE A N 1
ATOM 729 C CA . ILE A 1 100 ? -58.210 -22.875 -116.552 1.00 35.87 101 ILE A CA 1
ATOM 730 C C . ILE A 1 100 ? -59.114 -23.577 -115.554 1.00 37.61 101 ILE A C 1
ATOM 731 O O . ILE A 1 100 ? -58.673 -24.423 -114.785 1.00 38.96 101 ILE A O 1
ATOM 736 N N . LYS A 1 101 ? -60.384 -23.204 -115.571 1.00 34.39 102 LYS A N 1
ATOM 737 C CA . LYS A 1 101 ? -61.377 -23.801 -114.696 1.00 38.06 102 LYS A CA 1
ATOM 738 C C . LYS A 1 101 ? -61.423 -25.288 -115.026 1.00 39.66 102 LYS A C 1
ATOM 739 O O . LYS A 1 101 ? -61.171 -26.130 -114.167 1.00 39.68 102 LYS A O 1
ATOM 745 N N . ASP A 1 102 ? -61.720 -25.596 -116.285 1.00 35.42 103 ASP A N 1
ATOM 746 C CA . ASP A 1 102 ? -61.808 -26.980 -116.744 1.00 40.51 103 ASP A CA 1
ATOM 747 C C . ASP A 1 102 ? -60.504 -27.753 -116.603 1.00 44.50 103 ASP A C 1
ATOM 748 O O . ASP A 1 102 ? -60.510 -28.973 -116.438 1.00 46.94 103 ASP A O 1
ATOM 753 N N . ALA A 1 103 ? -59.387 -27.039 -116.672 1.00 43.74 104 ALA A N 1
ATOM 754 C CA . ALA A 1 103 ? -58.078 -27.660 -116.557 1.00 44.33 104 ALA A CA 1
ATOM 755 C C . ALA A 1 103 ? -57.869 -28.171 -115.136 1.00 44.88 104 ALA A C 1
ATOM 756 O O . ALA A 1 103 ? -57.195 -29.184 -114.914 1.00 43.59 104 ALA A O 1
ATOM 758 N N . ILE A 1 104 ? -58.466 -27.458 -114.184 1.00 53.98 105 ILE A N 1
ATOM 759 C CA . ILE A 1 104 ? -58.376 -27.788 -112.766 1.00 53.84 105 ILE A CA 1
ATOM 760 C C . ILE A 1 104 ? -59.509 -28.716 -112.337 1.00 56.13 105 ILE A C 1
ATOM 761 O O . ILE A 1 104 ? -59.358 -29.499 -111.401 1.00 54.58 105 ILE A O 1
ATOM 766 N N . SER A 1 105 ? -60.643 -28.618 -113.026 1.00 74.99 106 SER A N 1
ATOM 767 C CA . SER A 1 105 ? -61.808 -29.448 -112.728 1.00 79.43 106 SER A CA 1
ATOM 768 C C . SER A 1 105 ? -61.491 -30.912 -113.003 1.00 82.76 106 SER A C 1
ATOM 769 O O . SER A 1 105 ? -60.625 -31.223 -113.822 1.00 81.76 106 SER A O 1
ATOM 772 N N . GLY A 1 106 ? -62.194 -31.810 -112.321 1.00 79.12 107 GLY A N 1
ATOM 773 C CA . GLY A 1 106 ? -61.946 -33.228 -112.512 1.00 81.98 107 GLY A CA 1
ATOM 774 C C . GLY A 1 106 ? -60.715 -33.693 -111.751 1.00 85.45 107 GLY A C 1
ATOM 775 O O . GLY A 1 106 ? -59.901 -32.877 -111.318 1.00 83.90 107 GLY A O 1
ATOM 776 N N . ILE A 1 107 ? -60.573 -35.005 -111.587 1.00 116.91 108 ILE A N 1
ATOM 777 C CA . ILE A 1 107 ? -59.435 -35.564 -110.866 1.00 117.24 108 ILE A CA 1
ATOM 778 C C . ILE A 1 107 ? -58.109 -35.259 -111.555 1.00 116.17 108 ILE A C 1
ATOM 779 O O . ILE A 1 107 ? -57.185 -34.734 -110.935 1.00 114.93 108 ILE A O 1
ATOM 784 N N . GLY A 1 108 ? -58.014 -35.592 -112.836 1.00 81.39 109 GLY A N 1
ATOM 785 C CA . GLY A 1 108 ? -56.787 -35.332 -113.564 1.00 79.52 109 GLY A CA 1
ATOM 786 C C . GLY A 1 108 ? -56.627 -33.853 -113.843 1.00 76.51 109 GLY A C 1
ATOM 787 O O . GLY A 1 108 ? -57.619 -33.137 -113.967 1.00 77.39 109 GLY A O 1
ATOM 788 N N . THR A 1 109 ? -55.385 -33.389 -113.939 1.00 41.63 110 THR A N 1
ATOM 789 C CA . THR A 1 109 ? -55.120 -31.980 -114.210 1.00 36.53 110 THR A CA 1
ATOM 790 C C . THR A 1 109 ? -54.425 -31.759 -115.552 1.00 34.02 110 THR A C 1
ATOM 791 O O . THR A 1 109 ? -53.363 -32.314 -115.818 1.00 33.59 110 THR A O 1
ATOM 795 N N . ASP A 1 110 ? -55.027 -30.937 -116.399 1.00 53.99 111 ASP A N 1
ATOM 796 C CA . ASP A 1 110 ? -54.438 -30.651 -117.699 1.00 49.92 111 ASP A CA 1
ATOM 797 C C . ASP A 1 110 ? -53.279 -29.666 -117.526 1.00 46.20 111 ASP A C 1
ATOM 798 O O . ASP A 1 110 ? -53.460 -28.448 -117.644 1.00 45.17 111 ASP A O 1
ATOM 803 N N . GLU A 1 111 ? -52.095 -30.205 -117.237 1.00 27.56 112 GLU A N 1
ATOM 804 C CA . GLU A 1 111 ? -50.903 -29.391 -117.018 1.00 27.30 112 GLU A CA 1
ATOM 805 C C . GLU A 1 111 ? -50.483 -28.633 -118.275 1.00 26.90 112 GLU A C 1
ATOM 806 O O . GLU A 1 111 ? -49.921 -27.540 -118.199 1.00 28.15 112 GLU A O 1
ATOM 812 N N . LYS A 1 112 ? -50.768 -29.222 -119.430 1.00 44.28 113 LYS A N 1
ATOM 813 C CA . LYS A 1 112 ? -50.440 -28.614 -120.710 1.00 39.13 113 LYS A CA 1
ATOM 814 C C . LYS A 1 112 ? -51.216 -27.315 -120.918 1.00 36.65 113 LYS A C 1
ATOM 815 O O . LYS A 1 112 ? -50.661 -26.305 -121.383 1.00 37.26 113 LYS A O 1
ATOM 821 N N . CYS A 1 113 ? -52.497 -27.330 -120.576 1.00 36.86 114 CYS A N 1
ATOM 822 C CA . CYS A 1 113 ? -53.325 -26.138 -120.713 1.00 34.81 114 CYS A CA 1
ATOM 823 C C . CYS A 1 113 ? -52.854 -25.053 -119.732 1.00 31.83 114 CYS A C 1
ATOM 824 O O . CYS A 1 113 ? -52.753 -23.882 -120.104 1.00 30.17 114 CYS A O 1
ATOM 827 N N . LEU A 1 114 ? -52.569 -25.445 -118.483 1.00 27.20 115 LEU A N 1
ATOM 828 C CA . LEU A 1 114 ? -52.108 -24.497 -117.467 1.00 26.29 115 LEU A CA 1
ATOM 829 C C . LEU A 1 114 ? -50.843 -23.786 -117.948 1.00 26.74 115 LEU A C 1
ATOM 830 O O . LEU A 1 114 ? -50.763 -22.558 -117.950 1.00 25.79 115 LEU A O 1
ATOM 835 N N . ILE A 1 115 ? -49.854 -24.572 -118.355 1.00 26.38 116 ILE A N 1
ATOM 836 C CA . ILE A 1 115 ? -48.583 -24.038 -118.838 1.00 23.96 116 ILE A CA 1
ATOM 837 C C . ILE A 1 115 ? -48.781 -23.016 -119.968 1.00 24.43 116 ILE A C 1
ATOM 838 O O . ILE A 1 115 ? -48.363 -21.861 -119.875 1.00 22.81 116 ILE A O 1
ATOM 843 N N . GLU A 1 116 ? -49.431 -23.464 -121.030 1.00 26.79 117 GLU A N 1
ATOM 844 C CA . GLU A 1 116 ? -49.699 -22.630 -122.185 1.00 25.75 117 GLU A CA 1
ATOM 845 C C . GLU A 1 116 ? -50.275 -21.257 -121.844 1.00 26.47 117 GLU A C 1
ATOM 846 O O . GLU A 1 116 ? -49.890 -20.254 -122.458 1.00 30.96 117 GLU A O 1
ATOM 852 N N . ILE A 1 117 ? -51.195 -21.199 -120.884 1.00 33.47 118 ILE A N 1
ATOM 853 C CA . ILE A 1 117 ? -51.799 -19.922 -120.530 1.00 33.47 118 ILE A CA 1
ATOM 854 C C . ILE A 1 117 ? -50.944 -19.079 -119.602 1.00 33.84 118 ILE A C 1
ATOM 855 O O . ILE A 1 117 ? -50.678 -17.913 -119.896 1.00 35.27 118 ILE A O 1
ATOM 860 N N . LEU A 1 118 ? -50.508 -19.660 -118.486 1.00 23.09 119 LEU A N 1
ATOM 861 C CA . LEU A 1 118 ? -49.698 -18.924 -117.527 1.00 23.09 119 LEU A CA 1
ATOM 862 C C . LEU A 1 118 ? -48.345 -18.503 -118.106 1.00 24.94 119 LEU A C 1
ATOM 863 O O . LEU A 1 118 ? -47.757 -17.510 -117.674 1.00 27.63 119 LEU A O 1
ATOM 868 N N . ALA A 1 119 ? -47.858 -19.240 -119.096 1.00 22.18 120 ALA A N 1
ATOM 869 C CA . ALA A 1 119 ? -46.592 -18.889 -119.727 1.00 23.33 120 ALA A CA 1
ATOM 870 C C . ALA A 1 119 ? -46.747 -17.807 -120.817 1.00 24.95 120 ALA A C 1
ATOM 871 O O . ALA A 1 119 ? -45.810 -17.034 -121.060 1.00 29.34 120 ALA A O 1
ATOM 873 N N . SER A 1 120 ? -47.921 -17.729 -121.447 1.00 29.30 121 SER A N 1
ATOM 874 C CA . SER A 1 120 ? -48.140 -16.764 -122.537 1.00 27.70 121 SER A CA 1
ATOM 875 C C . SER A 1 120 ? -48.855 -15.442 -122.249 1.00 28.14 121 SER A C 1
ATOM 876 O O . SER A 1 120 ? -48.684 -14.476 -122.994 1.00 29.42 121 SER A O 1
ATOM 879 N N . ARG A 1 121 ? -49.659 -15.394 -121.189 1.00 27.30 122 ARG A N 1
ATOM 880 C CA . ARG A 1 121 ? -50.400 -14.174 -120.861 1.00 26.58 122 ARG A CA 1
ATOM 881 C C . ARG A 1 121 ? -49.547 -13.035 -120.293 1.00 25.90 122 ARG A C 1
ATOM 882 O O . ARG A 1 121 ? -48.646 -13.254 -119.483 1.00 26.24 122 ARG A O 1
ATOM 890 N N . THR A 1 122 ? -49.850 -11.811 -120.722 1.00 26.31 123 THR A N 1
ATOM 891 C CA . THR A 1 122 ? -49.116 -10.627 -120.269 1.00 28.16 123 THR A CA 1
ATOM 892 C C . T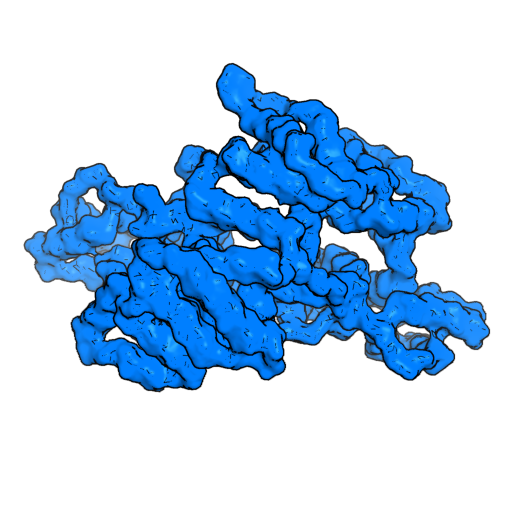HR A 1 122 ? -49.644 -10.216 -118.905 1.00 30.05 123 THR A C 1
ATOM 893 O O . THR A 1 122 ? -50.687 -10.704 -118.481 1.00 31.78 123 THR A O 1
ATOM 897 N N . ASN A 1 123 ? -48.935 -9.324 -118.219 1.00 43.41 124 ASN A N 1
ATOM 898 C CA . ASN A 1 123 ? -49.358 -8.858 -116.894 1.00 42.26 124 ASN A CA 1
ATOM 899 C C . ASN A 1 123 ? -50.845 -8.490 -116.830 1.00 41.77 124 ASN A C 1
ATOM 900 O O . ASN A 1 123 ? -51.538 -8.878 -115.892 1.00 39.80 124 ASN A O 1
ATOM 905 N N . GLU A 1 124 ? -51.337 -7.759 -117.828 1.00 26.33 125 GLU A N 1
ATOM 906 C CA . GLU A 1 124 ? -52.745 -7.328 -117.868 1.00 29.60 125 GLU A CA 1
ATOM 907 C C . GLU A 1 124 ? -53.703 -8.485 -118.134 1.00 31.81 125 GLU A C 1
ATOM 908 O O . GLU A 1 124 ? -54.731 -8.631 -117.469 1.00 34.36 125 GLU A O 1
ATOM 914 N N . GLN A 1 125 ? -53.384 -9.292 -119.135 1.00 34.78 126 GLN A N 1
ATOM 915 C CA . GLN A 1 125 ? -54.221 -10.441 -119.446 1.00 31.78 126 GLN A CA 1
ATOM 916 C C . GLN A 1 125 ? -54.350 -11.295 -118.174 1.00 30.95 126 GLN A C 1
ATOM 917 O O . GLN A 1 125 ? -55.423 -11.811 -117.858 1.00 33.99 126 GLN A O 1
ATOM 923 N N . MET A 1 126 ? -53.252 -11.404 -117.430 1.00 26.85 127 MET A N 1
ATOM 924 C CA . MET A 1 126 ? -53.244 -12.190 -116.205 1.00 29.96 127 MET A CA 1
ATOM 925 C C . MET A 1 126 ? -54.253 -11.630 -115.214 1.00 29.04 127 MET A C 1
ATOM 926 O O . MET A 1 126 ? -55.067 -12.365 -114.644 1.00 25.13 127 MET A O 1
ATOM 931 N N . HIS A 1 127 ? -54.190 -10.319 -115.010 1.00 44.42 128 HIS A N 1
ATOM 932 C CA . HIS A 1 127 ? -55.107 -9.639 -114.096 1.00 47.01 128 HIS A CA 1
ATOM 933 C C . HIS A 1 127 ? -56.566 -9.873 -114.508 1.00 46.09 128 HIS A C 1
ATOM 934 O O . HIS A 1 127 ? -57.403 -10.248 -113.678 1.00 49.89 128 HIS A O 1
ATOM 941 N N . GLN A 1 128 ? -56.872 -9.671 -115.785 1.00 39.06 129 GLN A N 1
ATOM 942 C CA . GLN A 1 128 ? -58.238 -9.876 -116.240 1.00 38.86 129 GLN A CA 1
ATOM 943 C C . GLN A 1 128 ? -58.651 -11.352 -116.150 1.00 39.89 129 GLN A C 1
ATOM 944 O O . GLN A 1 128 ? -59.841 -11.672 -116.075 1.00 40.45 129 GLN A O 1
ATOM 950 N N . LEU A 1 129 ? -57.673 -12.252 -116.143 1.00 36.26 130 LEU A N 1
ATOM 951 C CA . LEU A 1 129 ? -57.976 -13.676 -116.040 1.00 34.70 130 LEU A CA 1
ATOM 952 C C . LEU A 1 129 ? -58.479 -13.902 -114.623 1.00 33.69 130 LEU A C 1
ATOM 953 O O . LEU A 1 129 ? -59.599 -14.378 -114.407 1.00 31.41 130 LEU A O 1
ATOM 958 N N . VAL A 1 130 ? -57.630 -13.549 -113.662 1.00 32.28 131 VAL A N 1
ATOM 959 C CA . VAL A 1 130 ? -57.954 -13.702 -112.261 1.00 33.60 131 VAL A CA 1
ATOM 960 C C . VAL A 1 130 ? -59.298 -13.057 -111.945 1.00 35.13 131 VAL A C 1
ATOM 961 O O . VAL A 1 130 ? -60.171 -13.700 -111.370 1.00 34.08 131 VAL A O 1
ATOM 965 N N . ALA A 1 131 ? -59.475 -11.799 -112.336 1.00 48.13 132 ALA A N 1
ATOM 966 C CA . ALA A 1 131 ? -60.729 -11.089 -112.061 1.00 50.26 132 ALA A CA 1
ATOM 967 C C . ALA A 1 131 ? -61.971 -11.779 -112.625 1.00 55.23 132 ALA A C 1
ATOM 968 O O . ALA A 1 131 ? -62.996 -11.849 -111.950 1.00 58.06 132 ALA A O 1
ATOM 970 N N . ALA A 1 132 ? -61.880 -12.287 -113.852 1.00 25.08 133 ALA A N 1
ATOM 971 C CA . ALA A 1 132 ? -63.012 -12.947 -114.491 1.00 25.70 133 ALA A CA 1
ATOM 972 C C . ALA A 1 132 ? -63.325 -14.270 -113.827 1.00 24.74 133 ALA A C 1
ATOM 973 O O . ALA A 1 132 ? -64.478 -14.702 -113.783 1.00 26.14 133 ALA A O 1
ATOM 975 N N . TYR A 1 133 ? -62.293 -14.926 -113.315 1.00 39.31 134 TYR A N 1
ATOM 976 C CA . TYR A 1 133 ? -62.482 -16.208 -112.669 1.00 36.85 134 TYR A CA 1
ATOM 977 C C . TYR A 1 133 ? -63.216 -15.937 -111.372 1.00 38.00 134 TYR A C 1
ATOM 978 O O . TYR A 1 133 ? -64.088 -16.711 -110.966 1.00 38.03 134 TYR A O 1
ATOM 987 N N . LYS A 1 134 ? -62.877 -14.812 -110.746 1.00 37.77 135 LYS A N 1
ATOM 988 C CA . LYS A 1 134 ? -63.498 -14.412 -109.489 1.00 43.09 135 LYS A CA 1
ATOM 989 C C . LYS A 1 134 ? -64.975 -14.105 -109.661 1.00 47.30 135 LYS A C 1
ATOM 990 O O . LYS A 1 134 ? -65.768 -14.349 -108.758 1.00 49.45 135 LYS A O 1
ATOM 996 N N . ASP A 1 135 ? -65.346 -13.569 -110.817 1.00 52.95 136 ASP A N 1
ATOM 997 C CA . ASP A 1 135 ? -66.738 -13.241 -111.052 1.00 55.82 136 ASP A CA 1
ATOM 998 C C . ASP A 1 135 ? -67.512 -14.451 -111.561 1.00 52.27 136 ASP A C 1
ATOM 999 O O . ASP A 1 135 ? -68.622 -14.723 -111.100 1.00 54.69 136 ASP A O 1
ATOM 1004 N N . ALA A 1 136 ? -66.922 -15.177 -112.505 1.00 40.55 137 ALA A N 1
ATOM 1005 C CA . ALA A 1 136 ? -67.563 -16.350 -113.092 1.00 38.83 137 ALA A CA 1
ATOM 1006 C C . ALA A 1 136 ? -67.824 -17.497 -112.115 1.00 42.56 137 ALA A C 1
ATOM 1007 O O . ALA A 1 136 ? -68.911 -18.074 -112.108 1.00 41.84 137 ALA A O 1
ATOM 1009 N N . TYR A 1 137 ? -66.834 -17.838 -111.300 1.00 60.11 138 TYR A N 1
ATOM 1010 C CA . TYR A 1 137 ? -67.007 -18.944 -110.365 1.00 61.03 138 TYR A CA 1
ATOM 1011 C C . TYR A 1 137 ? -66.954 -18.495 -108.909 1.00 62.55 138 TYR A C 1
ATOM 1012 O O . TYR A 1 137 ? -67.060 -19.315 -107.991 1.00 62.07 138 TYR A O 1
ATOM 1021 N N . GLU A 1 138 ? -66.816 -17.187 -108.706 1.00 64.39 139 GLU A N 1
ATOM 1022 C CA . GLU A 1 138 ? -66.741 -16.621 -107.366 1.00 65.67 139 GLU A CA 1
ATOM 1023 C C . GLU A 1 138 ? -65.776 -17.436 -106.507 1.00 66.53 139 GLU A C 1
ATOM 1024 O O . GLU A 1 138 ? -66.175 -18.146 -105.583 1.00 69.23 139 GLU A O 1
ATOM 1030 N N . ARG A 1 139 ? -64.496 -17.339 -106.848 1.00 54.43 140 ARG A N 1
ATOM 1031 C CA . ARG A 1 139 ? -63.442 -18.039 -106.126 1.00 50.96 140 ARG A CA 1
ATOM 1032 C C . ARG A 1 139 ? -62.060 -17.519 -106.512 1.00 49.22 140 ARG A C 1
ATOM 1033 O O . ARG A 1 139 ? -61.882 -16.911 -107.565 1.00 49.13 140 ARG A O 1
ATOM 1041 N N . ASP A 1 140 ? -61.088 -17.748 -105.640 1.00 41.40 141 ASP A N 1
ATOM 1042 C CA . ASP A 1 140 ? -59.730 -17.295 -105.885 1.00 39.32 141 ASP A CA 1
ATOM 1043 C C . ASP A 1 140 ? -58.972 -18.268 -106.782 1.00 39.13 141 ASP A C 1
ATOM 1044 O O . ASP A 1 140 ? -58.765 -19.434 -106.428 1.00 37.52 141 ASP A O 1
ATOM 1049 N N . LEU A 1 141 ? -58.561 -17.779 -107.947 1.00 47.30 142 LEU A N 1
ATOM 1050 C CA . LEU A 1 141 ? -57.837 -18.602 -108.908 1.00 46.79 142 LEU A CA 1
ATOM 1051 C C . LEU A 1 141 ? -56.450 -19.032 -108.419 1.00 45.75 142 LEU A C 1
ATOM 1052 O O . LEU A 1 141 ? -55.971 -20.104 -108.783 1.00 45.33 142 LEU A O 1
ATOM 1057 N N . GLU A 1 142 ? -55.807 -18.205 -107.600 1.00 43.02 143 GLU A N 1
ATOM 1058 C CA . GLU A 1 142 ? -54.484 -18.547 -107.087 1.00 41.90 143 GLU A CA 1
ATOM 1059 C C . GLU A 1 142 ? -54.538 -19.709 -106.087 1.00 39.00 143 GLU A C 1
ATOM 1060 O O . GLU A 1 142 ? -53.655 -20.565 -106.081 1.00 39.87 143 GLU A O 1
ATOM 1066 N N . ALA A 1 143 ? -55.566 -19.731 -105.243 1.00 37.46 144 ALA A N 1
ATOM 1067 C CA . ALA A 1 143 ? 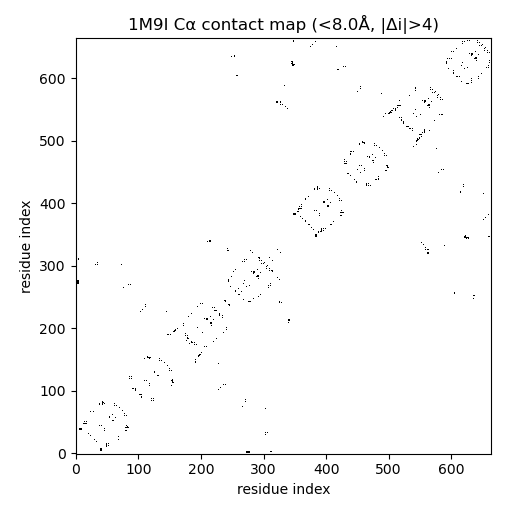-55.727 -20.805 -104.266 1.00 38.25 144 ALA A CA 1
ATOM 1068 C C . ALA A 1 143 ? -56.087 -22.087 -104.995 1.00 37.08 144 ALA A C 1
ATOM 1069 O O . ALA A 1 143 ? -55.651 -23.161 -104.594 1.00 38.71 144 ALA A O 1
ATOM 1071 N N . ASP A 1 144 ? -56.875 -21.974 -106.066 1.00 37.46 145 ASP A N 1
ATOM 1072 C CA . ASP A 1 144 ? -57.272 -23.143 -106.855 1.00 34.59 145 ASP A CA 1
ATOM 1073 C C . ASP A 1 144 ? -56.071 -23.797 -107.515 1.00 34.80 145 ASP A C 1
ATOM 1074 O O . ASP A 1 144 ? -55.942 -25.022 -107.514 1.00 35.39 145 ASP A O 1
ATOM 1079 N N . ILE A 1 145 ? -55.194 -22.972 -108.077 1.00 43.96 146 ILE A N 1
ATOM 1080 C CA . ILE A 1 145 ? -53.987 -23.461 -108.725 1.00 42.77 146 ILE A CA 1
ATOM 1081 C C . ILE A 1 145 ? -53.057 -24.120 -107.702 1.00 39.62 146 ILE A C 1
ATOM 1082 O O . ILE A 1 145 ? -52.446 -25.157 -107.978 1.00 39.75 146 ILE A O 1
ATOM 1087 N N . ILE A 1 146 ? -52.945 -23.527 -106.519 1.00 35.89 147 ILE A N 1
ATOM 1088 C CA . ILE A 1 146 ? -52.088 -24.109 -105.502 1.00 33.97 147 ILE A CA 1
ATOM 1089 C C . ILE A 1 146 ? -52.703 -25.427 -105.054 1.00 37.64 147 ILE A C 1
ATOM 1090 O O . ILE A 1 146 ? -51.988 -26.377 -104.736 1.00 40.06 147 ILE A O 1
ATOM 1095 N N . GLY A 1 147 ? -54.034 -25.486 -105.048 1.00 33.60 148 GLY A N 1
ATOM 1096 C CA . GLY A 1 147 ? -54.725 -26.697 -104.634 1.00 38.57 148 GLY A CA 1
ATOM 1097 C C . GLY A 1 147 ? -54.628 -27.863 -105.606 1.00 44.05 148 GLY A C 1
ATOM 1098 O O . GLY A 1 147 ? -54.976 -28.989 -105.260 1.00 46.67 148 GLY A O 1
ATOM 1099 N N . ASP A 1 148 ? -54.152 -27.606 -106.821 1.00 44.40 149 ASP A N 1
ATOM 1100 C CA . ASP A 1 148 ? -54.027 -28.654 -107.835 1.00 46.21 149 ASP A CA 1
ATOM 1101 C C . ASP A 1 148 ? -52.597 -28.852 -108.338 1.00 42.51 149 ASP A C 1
ATOM 1102 O O . ASP A 1 148 ? -52.337 -29.753 -109.143 1.00 44.28 149 ASP A O 1
ATOM 1107 N N . THR A 1 149 ? -51.672 -28.023 -107.870 1.00 36.21 150 THR A N 1
ATOM 1108 C CA . THR A 1 149 ? -50.293 -28.116 -108.322 1.00 30.82 150 THR A CA 1
ATOM 1109 C C . THR A 1 149 ? -49.281 -28.417 -107.216 1.00 29.93 150 THR A C 1
ATOM 1110 O O . THR A 1 149 ? -49.603 -28.395 -106.028 1.00 30.22 150 THR A O 1
ATOM 1114 N N . SER A 1 150 ? -48.047 -28.698 -107.607 1.00 33.15 151 SER A N 1
ATOM 1115 C CA . SER A 1 150 ? -47.030 -29.013 -106.618 1.00 32.54 151 SER A CA 1
ATOM 1116 C C . SER A 1 150 ? -45.604 -28.613 -106.990 1.00 36.47 151 SER A C 1
ATOM 1117 O O . SER A 1 150 ? -45.239 -28.557 -108.172 1.00 41.07 151 SER A O 1
ATOM 1120 N N . GLY A 1 151 ? -44.814 -28.341 -105.951 1.00 25.31 152 GLY A N 1
ATOM 1121 C CA . GLY A 1 151 ? -43.409 -27.993 -106.100 1.00 23.78 152 GLY A CA 1
ATOM 1122 C C . GLY A 1 151 ? -43.026 -26.772 -106.903 1.00 23.94 152 GLY A C 1
ATOM 1123 O O . GLY A 1 151 ? -43.788 -25.809 -107.006 1.00 24.01 152 GLY A O 1
ATOM 1124 N N . HIS A 1 152 ? -41.819 -26.825 -107.462 1.00 24.74 153 HIS A N 1
ATOM 1125 C CA . HIS A 1 152 ? -41.279 -25.747 -108.269 1.00 26.33 153 HIS A CA 1
ATOM 1126 C C . HIS A 1 152 ? -42.280 -25.331 -109.328 1.00 26.79 153 HIS A C 1
ATOM 1127 O O . HIS A 1 152 ? -42.330 -24.172 -109.741 1.00 28.11 153 HIS A O 1
ATOM 1134 N N . PHE A 1 153 ? -43.074 -26.291 -109.774 1.00 41.48 154 PHE A N 1
ATOM 1135 C CA . PHE A 1 153 ? -44.070 -26.013 -110.782 1.00 37.37 154 PHE A CA 1
ATOM 1136 C C . PHE A 1 153 ? -45.076 -25.002 -110.222 1.00 33.88 154 PHE A C 1
ATOM 1137 O O . PHE A 1 153 ? -45.285 -23.927 -110.791 1.00 30.75 154 PHE A O 1
ATOM 1145 N N . GLN A 1 154 ? -45.690 -25.347 -109.096 1.00 41.13 155 GLN A N 1
ATOM 1146 C CA . GLN A 1 154 ? -46.670 -24.469 -108.485 1.00 42.18 155 GLN A CA 1
ATOM 1147 C C . GLN A 1 154 ? -46.065 -23.125 -108.125 1.00 41.67 155 GLN A C 1
ATOM 1148 O O . GLN A 1 154 ? -46.760 -22.109 -108.126 1.00 43.88 155 GLN A O 1
ATOM 1154 N N . LYS A 1 155 ? -44.774 -23.119 -107.808 1.00 42.05 156 LYS A N 1
ATOM 1155 C CA . LYS A 1 155 ? -44.099 -21.881 -107.443 1.00 39.59 156 LYS A CA 1
ATOM 1156 C C . LYS A 1 155 ? -44.095 -20.916 -108.626 1.00 37.16 156 LYS A C 1
ATOM 1157 O O . LYS A 1 155 ? -44.555 -19.778 -108.508 1.00 38.89 156 LYS A O 1
ATOM 1163 N N . MET A 1 156 ? -43.586 -21.389 -109.764 1.00 31.74 157 MET A N 1
ATOM 1164 C CA . MET A 1 156 ? -43.498 -20.603 -110.987 1.00 32.29 157 MET A CA 1
ATOM 1165 C C . MET A 1 156 ? -44.872 -20.127 -111.462 1.00 31.12 157 MET A C 1
ATOM 1166 O O . MET A 1 156 ? -45.012 -18.977 -111.894 1.00 31.12 157 MET A O 1
ATOM 1171 N N . LEU A 1 157 ? -45.882 -20.994 -111.379 1.00 19.88 158 LEU A N 1
ATOM 1172 C CA . LEU A 1 157 ? -47.242 -20.621 -111.787 1.00 20.92 158 LEU A CA 1
ATOM 1173 C C . LEU A 1 157 ? -47.729 -19.453 -110.937 1.00 22.55 158 LEU A C 1
ATOM 1174 O O . LEU A 1 157 ? -48.273 -18.488 -111.454 1.00 23.26 158 LEU A O 1
ATOM 1179 N N . VAL A 1 158 ? -47.533 -19.554 -109.626 1.00 28.48 159 VAL A N 1
ATOM 1180 C CA . VAL A 1 158 ? -47.920 -18.492 -108.707 1.00 29.46 159 VAL A CA 1
ATOM 1181 C C . VAL A 1 158 ? -47.219 -17.174 -109.061 1.00 26.94 159 VAL A C 1
ATOM 1182 O O . VAL A 1 158 ? -47.849 -16.109 -109.029 1.00 27.30 159 VAL A O 1
ATOM 1186 N N . VAL A 1 159 ? -45.929 -17.233 -109.404 1.00 35.07 160 VAL A N 1
ATOM 1187 C CA . VAL A 1 159 ? -45.204 -16.011 -109.771 1.00 35.07 160 VAL A CA 1
ATOM 1188 C C . VAL A 1 159 ? -45.819 -15.419 -111.057 1.00 35.07 160 VAL A C 1
ATOM 1189 O O . VAL A 1 159 ? -46.232 -14.258 -111.079 1.00 36.17 160 VAL A O 1
ATOM 1193 N N . LEU A 1 160 ? -45.892 -16.223 -112.114 1.00 23.46 161 LEU A N 1
ATOM 1194 C CA . LEU A 1 160 ? -46.488 -15.792 -113.379 1.00 23.46 161 LEU A CA 1
ATOM 1195 C C . LEU A 1 160 ? -47.894 -15.250 -113.110 1.00 25.28 161 LEU A C 1
ATOM 1196 O O . LEU A 1 160 ? -48.384 -14.341 -113.797 1.00 25.27 161 LEU A O 1
ATOM 1201 N N . LEU A 1 161 ? -48.540 -15.808 -112.092 1.00 33.04 162 LEU A N 1
ATOM 1202 C CA . LEU A 1 161 ? -49.896 -15.404 -111.758 1.00 34.82 162 LEU A CA 1
ATOM 1203 C C . LEU A 1 161 ? -50.037 -13.987 -111.212 1.00 34.63 162 LEU A C 1
ATOM 1204 O O . LEU A 1 161 ? -51.081 -13.361 -111.375 1.00 34.34 162 LEU A O 1
ATOM 1209 N N . GLN A 1 162 ? -48.987 -13.474 -110.580 1.00 35.59 163 GLN A N 1
ATOM 1210 C CA . GLN A 1 162 ? -49.041 -12.133 -110.011 1.00 35.68 163 GLN A CA 1
ATOM 1211 C C . GLN A 1 162 ? -49.187 -11.042 -111.068 1.00 36.60 163 GLN A C 1
ATOM 1212 O O . GLN A 1 162 ? -49.728 -9.972 -110.799 1.00 39.76 163 GLN A O 1
ATOM 1218 N N . GLY A 1 163 ? -48.708 -11.317 -112.275 1.00 32.41 164 GLY A N 1
ATOM 1219 C CA . GLY A 1 163 ? -48.796 -10.325 -113.332 1.00 33.02 164 GLY A CA 1
ATOM 1220 C C . GLY A 1 163 ? -48.016 -9.057 -113.014 1.00 34.45 164 GLY A C 1
ATOM 1221 O O . GLY A 1 163 ? -48.462 -7.950 -113.320 1.00 32.34 164 GLY A O 1
ATOM 1222 N N . THR A 1 164 ? -46.838 -9.217 -112.415 1.00 37.81 165 THR A N 1
ATOM 1223 C CA . THR A 1 164 ? -46.012 -8.076 -112.053 1.00 40.03 165 THR A CA 1
ATOM 1224 C C . THR A 1 164 ? -44.609 -8.163 -112.614 1.00 41.42 165 THR A C 1
ATOM 1225 O O . THR A 1 164 ? -43.630 -7.944 -111.902 1.00 40.52 165 THR A O 1
ATOM 1229 N N . ARG A 1 165 ? -44.509 -8.486 -113.897 1.00 43.17 166 ARG A N 1
ATOM 1230 C CA . ARG A 1 165 ? -43.213 -8.572 -114.560 1.00 43.91 166 ARG A CA 1
ATOM 1231 C C . ARG A 1 165 ? -42.798 -7.147 -114.899 1.00 45.87 166 ARG A C 1
ATOM 1232 O O . ARG A 1 165 ? -43.631 -6.356 -115.337 1.00 45.86 166 ARG A O 1
ATOM 1240 N N . GLU A 1 166 ? -41.527 -6.808 -114.700 1.00 40.44 167 GLU A N 1
ATOM 1241 C CA . GLU A 1 166 ? -41.063 -5.456 -115.015 1.00 45.82 167 GLU A CA 1
ATOM 1242 C C . GLU A 1 166 ? -41.473 -5.053 -116.426 1.00 47.44 167 GLU A C 1
ATOM 1243 O O . GLU A 1 166 ? -41.541 -5.895 -117.321 1.00 47.95 167 GLU A O 1
ATOM 1249 N N . GLU A 1 167 ? -41.740 -3.765 -116.622 1.00 39.76 168 GLU A N 1
ATOM 1250 C CA . GLU A 1 167 ? -42.141 -3.251 -117.934 1.00 44.72 168 GLU A CA 1
ATOM 1251 C C . GLU A 1 167 ? -40.958 -3.203 -118.910 1.00 47.77 168 GLU A C 1
ATOM 1252 O O . GLU A 1 167 ? -39.802 -3.212 -118.484 1.00 45.57 168 GLU A O 1
ATOM 1258 N N . ASP A 1 168 ? -41.250 -3.166 -120.212 1.00 69.11 169 ASP A N 1
ATOM 1259 C CA . ASP A 1 168 ? -40.202 -3.088 -121.235 1.00 71.61 169 ASP A CA 1
ATOM 1260 C C . ASP A 1 168 ? -39.766 -1.633 -121.364 1.00 73.17 169 ASP A C 1
ATOM 1261 O O . ASP A 1 168 ? -40.585 -0.768 -121.654 1.00 72.53 169 ASP A O 1
ATOM 1266 N N . ASP A 1 169 ? -38.486 -1.357 -121.152 1.00 117.86 170 ASP A N 1
ATOM 1267 C CA . ASP A 1 169 ? -37.978 0.008 -121.269 1.00 120.67 170 ASP A CA 1
ATOM 1268 C C . ASP A 1 169 ? -36.525 0.141 -120.832 1.00 119.32 170 ASP A C 1
ATOM 1269 O O . ASP A 1 169 ? -35.612 -0.267 -121.555 1.00 118.95 170 ASP A O 1
ATOM 1274 N N . VAL A 1 170 ? -36.316 0.723 -119.653 1.00 116.65 171 VAL A N 1
ATOM 1275 C CA . VAL A 1 170 ? -34.972 0.916 -119.117 1.00 117.34 171 VAL A CA 1
ATOM 1276 C C . VAL A 1 170 ? -34.138 -0.355 -119.264 1.00 118.17 171 VAL A C 1
ATOM 1277 O O . VAL A 1 170 ? -34.319 -1.318 -118.520 1.00 119.58 171 VAL A O 1
ATOM 1281 N N . VAL A 1 171 ? -33.234 -0.350 -120.239 1.00 108.51 172 VAL A N 1
ATOM 1282 C CA . VAL A 1 171 ? -32.371 -1.497 -120.487 1.00 105.95 172 VAL A CA 1
ATOM 1283 C C . VAL A 1 171 ? -31.010 -1.324 -119.816 1.00 103.93 172 VAL A C 1
ATOM 1284 O O . VAL A 1 171 ? -30.151 -0.582 -120.297 1.00 103.28 172 VAL A O 1
ATOM 1288 N N . SER A 1 172 ? -30.827 -2.014 -118.696 1.00 71.07 173 SER A N 1
ATOM 1289 C CA . SER A 1 172 ? -29.579 -1.951 -117.952 1.00 70.09 173 SER A CA 1
ATOM 1290 C C . SER A 1 172 ? -28.553 -2.912 -118.534 1.00 69.48 173 SER A C 1
ATOM 1291 O O . SER A 1 172 ? -28.447 -4.050 -118.079 1.00 69.63 173 SER A O 1
ATOM 1294 N N . GLU A 1 173 ? -27.805 -2.462 -119.540 1.00 56.00 174 GLU A N 1
ATOM 1295 C CA . GLU A 1 173 ? -26.789 -3.309 -120.158 1.00 54.92 174 GLU A CA 1
ATOM 1296 C C . GLU A 1 173 ? -26.134 -4.159 -119.076 1.00 52.33 174 GLU A C 1
ATOM 1297 O O . GLU A 1 173 ? -26.010 -5.375 -119.212 1.00 53.08 174 GLU A O 1
ATOM 1303 N N . ASP A 1 174 ? -25.746 -3.500 -117.989 1.00 52.12 175 ASP A N 1
ATOM 1304 C CA . ASP A 1 174 ? -25.093 -4.156 -116.867 1.00 49.54 175 ASP A CA 1
ATOM 1305 C C . ASP A 1 174 ? -25.923 -5.263 -116.204 1.00 42.34 175 ASP A C 1
ATOM 1306 O O . ASP A 1 174 ? -25.389 -6.323 -115.861 1.00 41.40 175 ASP A O 1
ATOM 1311 N N . LEU A 1 175 ? -27.221 -5.031 -116.028 1.00 47.65 176 LEU A N 1
ATOM 1312 C CA . LEU A 1 175 ? -28.089 -6.042 -115.426 1.00 44.97 176 LEU A CA 1
ATOM 1313 C C . LEU A 1 175 ? -28.237 -7.233 -116.377 1.00 43.31 176 LEU A C 1
ATOM 1314 O O . LEU A 1 175 ? -28.391 -8.375 -115.941 1.00 43.56 176 LEU A O 1
ATOM 1319 N N . VAL A 1 176 ? -28.204 -6.961 -117.677 1.00 39.89 177 VAL A N 1
ATOM 1320 C CA . VAL A 1 176 ? -28.298 -8.026 -118.658 1.00 35.29 177 VAL A CA 1
ATOM 1321 C C . VAL A 1 176 ? -27.067 -8.909 -118.504 1.00 37.95 177 VAL A C 1
ATOM 1322 O O . VAL A 1 176 ? -27.159 -10.135 -118.512 1.00 41.11 177 VAL A O 1
ATOM 1326 N N . GLN A 1 177 ? -25.914 -8.264 -118.362 1.00 32.88 178 GLN A N 1
ATOM 1327 C CA . GLN A 1 177 ? -24.644 -8.958 -118.213 1.00 38.52 178 GLN A CA 1
ATOM 1328 C C . GLN A 1 177 ? -24.669 -9.790 -116.945 1.00 39.19 178 GLN A C 1
ATOM 1329 O O . GLN A 1 177 ? -24.164 -10.912 -116.908 1.00 39.27 178 GLN A O 1
ATOM 1335 N N . GLN A 1 178 ? -25.275 -9.225 -115.909 1.00 41.22 179 GLN A N 1
ATOM 1336 C CA . GLN A 1 178 ? -25.386 -9.869 -114.600 1.00 41.60 179 GLN A CA 1
ATOM 1337 C C . GLN A 1 178 ? -26.306 -11.103 -114.610 1.00 41.38 179 GLN A C 1
ATOM 1338 O O . GLN A 1 178 ? -25.959 -12.155 -114.049 1.00 42.39 179 GLN A O 1
ATOM 1344 N N . ASP A 1 179 ? -27.473 -10.971 -115.239 1.00 36.50 180 ASP A N 1
ATOM 1345 C CA . ASP A 1 179 ? -28.422 -12.071 -115.317 1.00 30.00 180 ASP A CA 1
ATOM 1346 C C . ASP A 1 179 ? -27.851 -13.229 -116.143 1.00 28.30 180 ASP A C 1
ATOM 1347 O O . ASP A 1 179 ? -28.208 -14.394 -115.927 1.00 29.43 180 ASP A O 1
ATOM 1352 N N . VAL A 1 180 ? -26.965 -12.918 -117.086 1.00 18.96 181 VAL A N 1
ATOM 1353 C CA . VAL A 1 180 ? -26.374 -13.969 -117.890 1.00 18.33 181 VAL A CA 1
ATOM 1354 C C . VAL A 1 180 ? -25.463 -14.763 -116.970 1.00 20.95 181 VAL A C 1
ATOM 1355 O O . VAL A 1 180 ? -25.479 -15.993 -116.965 1.00 22.11 181 VAL A O 1
ATOM 1359 N N . GLN A 1 181 ? -24.681 -14.043 -116.171 1.00 24.66 182 GLN A N 1
ATOM 1360 C CA . GLN A 1 181 ? -23.754 -14.666 -115.233 1.00 24.10 182 GLN A CA 1
ATOM 1361 C C . GLN A 1 181 ? -24.496 -15.518 -114.187 1.00 22.49 182 GLN A C 1
ATOM 1362 O O . GLN A 1 181 ? -24.140 -16.679 -113.940 1.00 20.58 182 GLN A O 1
ATOM 1368 N N . ASP A 1 182 ? -25.534 -14.936 -113.586 1.00 27.63 183 ASP A N 1
ATOM 1369 C CA . ASP A 1 182 ? -26.324 -15.636 -112.580 1.00 28.10 183 ASP A CA 1
ATOM 1370 C C . ASP A 1 182 ? -27.017 -16.880 -113.130 1.00 28.61 183 ASP A C 1
ATOM 1371 O O . ASP A 1 182 ? -27.103 -17.902 -112.449 1.00 32.14 183 ASP A O 1
ATOM 1376 N N . LEU A 1 183 ? -27.513 -16.781 -114.360 1.00 38.04 184 LEU A N 1
ATOM 1377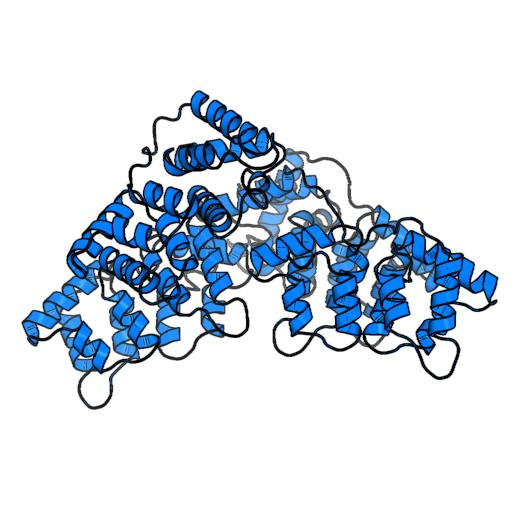 C CA . LEU A 1 183 ? -28.180 -17.899 -115.017 1.00 35.84 184 LEU A CA 1
ATOM 1378 C C . LEU A 1 183 ? -27.163 -18.988 -115.381 1.00 37.45 184 LEU A C 1
ATOM 1379 O O . LEU A 1 183 ? -27.468 -20.180 -115.312 1.00 37.16 184 LEU A O 1
ATOM 1384 N N . TYR A 1 184 ? -25.953 -18.577 -115.759 1.00 26.93 185 TYR A N 1
ATOM 1385 C CA . TYR A 1 184 ? -24.898 -19.528 -116.131 1.00 26.40 185 TYR A CA 1
ATOM 1386 C C . TYR A 1 184 ? -24.368 -20.350 -114.940 1.00 26.32 185 TYR A C 1
ATOM 1387 O O . TYR A 1 184 ? -24.062 -21.537 -115.073 1.00 25.65 185 TYR A O 1
ATOM 1396 N N . GLU A 1 185 ? -24.267 -19.706 -113.781 1.00 35.11 186 GLU A N 1
ATOM 1397 C CA . GLU A 1 185 ? -23.765 -20.353 -112.578 1.00 39.66 186 GLU A CA 1
ATOM 1398 C C . GLU A 1 185 ? -24.856 -21.154 -111.895 1.00 37.62 186 GLU A C 1
ATOM 1399 O O . GLU A 1 185 ? -24.577 -22.107 -111.179 1.00 40.92 186 GLU A O 1
ATOM 1405 N N . ALA A 1 186 ? -26.099 -20.750 -112.113 1.00 28.47 187 ALA A N 1
ATOM 1406 C CA . ALA A 1 186 ? -27.241 -21.430 -111.529 1.00 24.46 187 ALA A CA 1
ATOM 1407 C C . ALA A 1 186 ? -27.572 -22.687 -112.325 1.00 24.94 187 ALA A C 1
ATOM 1408 O O . ALA A 1 186 ? -28.317 -23.560 -111.849 1.00 25.74 187 ALA A O 1
ATOM 1410 N N . GLY A 1 187 ? -27.021 -22.771 -113.535 1.00 33.97 188 GLY A N 1
ATOM 1411 C CA . GLY A 1 187 ? -27.271 -23.918 -114.392 1.00 36.11 188 GLY A CA 1
ATOM 1412 C C . GLY A 1 187 ? -26.020 -24.621 -114.889 1.00 37.70 188 GLY A C 1
ATOM 1413 O O . GLY A 1 187 ? -25.428 -25.411 -114.158 1.00 42.74 188 GLY A O 1
ATOM 1414 N N . GLU A 1 188 ? -25.631 -24.351 -116.137 1.00 28.39 189 GLU A N 1
ATOM 1415 C CA . GLU A 1 188 ? -24.442 -24.952 -116.746 1.00 31.39 189 GLU A CA 1
ATOM 1416 C C . GLU A 1 188 ? -23.346 -25.352 -115.772 1.00 34.09 189 GLU A C 1
ATOM 1417 O O . GLU A 1 188 ? -22.876 -26.480 -115.802 1.00 37.79 189 GLU A O 1
ATOM 1423 N N . LEU A 1 189 ? -22.944 -24.414 -114.917 1.00 35.84 190 LEU A N 1
ATOM 1424 C CA . LEU A 1 189 ? -21.854 -24.615 -113.966 1.00 37.01 190 LEU A CA 1
ATOM 1425 C C . LEU A 1 189 ? -22.029 -25.585 -112.792 1.00 36.72 190 LEU A C 1
ATOM 1426 O O . LEU A 1 189 ? -21.132 -25.726 -111.958 1.00 37.95 190 LEU A O 1
ATOM 1431 N N . LYS A 1 190 ? -23.165 -26.265 -112.719 1.00 31.14 191 LYS A N 1
ATOM 1432 C CA . LYS A 1 190 ? -23.377 -27.205 -111.638 1.00 29.18 191 LYS A CA 1
ATOM 1433 C C . LYS A 1 190 ? -24.258 -28.379 -112.015 1.00 30.63 191 LYS A C 1
ATOM 1434 O O . LYS A 1 190 ? -25.000 -28.340 -113.003 1.00 31.54 191 LYS A O 1
ATOM 1440 N N . TRP A 1 191 ? -24.142 -29.437 -111.220 1.00 47.95 192 TRP A N 1
ATOM 1441 C CA . TRP A 1 191 ? -24.928 -30.647 -111.412 1.00 45.39 192 TRP A CA 1
ATOM 1442 C C . TRP A 1 191 ? -26.338 -30.302 -110.938 1.00 41.53 192 TRP A C 1
ATOM 1443 O O . TRP A 1 191 ? -26.596 -30.205 -109.740 1.00 39.51 192 TRP A O 1
ATOM 1454 N N . GLY A 1 192 ? -27.248 -30.092 -111.881 1.00 30.70 193 GLY A N 1
ATOM 1455 C CA . GLY A 1 192 ? -28.598 -29.723 -111.501 1.00 33.81 193 GLY A CA 1
ATOM 1456 C C . GLY A 1 192 ? -28.744 -28.249 -111.789 1.00 35.41 193 GLY A C 1
ATOM 1457 O O . GLY A 1 192 ? -27.854 -27.657 -112.381 1.00 35.44 193 GLY A O 1
ATOM 1458 N N . THR A 1 193 ? -29.844 -27.649 -111.352 1.00 34.17 194 THR A N 1
ATOM 1459 C CA . THR A 1 193 ? -30.111 -26.240 -111.610 1.00 32.77 194 THR A CA 1
ATOM 1460 C C . THR A 1 193 ? -30.750 -25.556 -110.414 1.00 32.14 194 THR A C 1
ATOM 1461 O O . THR A 1 193 ? -31.609 -26.135 -109.739 1.00 32.88 194 THR A O 1
ATOM 1465 N N . ASP A 1 194 ? -30.329 -24.318 -110.160 1.00 27.91 195 ASP A N 1
ATOM 1466 C CA . ASP A 1 194 ? -30.868 -23.552 -109.048 1.00 30.00 195 ASP A CA 1
ATOM 1467 C C . ASP A 1 194 ? -32.258 -23.080 -109.465 1.00 30.14 195 ASP A C 1
ATOM 1468 O O . ASP A 1 194 ? -32.432 -21.944 -109.910 1.00 26.00 195 ASP A O 1
ATOM 1473 N N . GLU A 1 195 ? -33.245 -23.958 -109.329 1.00 34.01 196 GLU A N 1
ATOM 1474 C CA . GLU A 1 195 ? -34.607 -23.623 -109.708 1.00 34.44 196 GLU A CA 1
ATOM 1475 C C . GLU A 1 195 ? -35.004 -22.216 -109.267 1.00 33.69 196 GLU A C 1
ATOM 1476 O O . GLU A 1 195 ? -35.454 -21.411 -110.086 1.00 37.15 196 GLU A O 1
ATOM 1482 N N . ALA A 1 196 ? -34.820 -21.913 -107.984 1.00 32.39 197 ALA A N 1
ATOM 1483 C CA . ALA A 1 196 ? -35.180 -20.607 -107.439 1.00 28.49 197 ALA A CA 1
ATOM 1484 C C . ALA A 1 196 ? -34.673 -19.416 -108.255 1.00 27.20 197 ALA A C 1
ATOM 1485 O O . ALA A 1 196 ? -35.426 -18.492 -108.556 1.00 25.74 197 ALA A O 1
ATOM 1487 N N . GLN A 1 197 ? -33.399 -19.432 -108.608 1.00 24.63 198 GLN A N 1
ATOM 1488 C CA . GLN A 1 197 ? -32.836 -18.341 -109.385 1.00 27.64 198 GLN A CA 1
ATOM 1489 C C . GLN A 1 197 ? -33.516 -18.204 -110.756 1.00 30.59 198 GLN A C 1
ATOM 1490 O O . GLN A 1 197 ? -33.754 -17.091 -111.234 1.00 32.22 198 GLN A O 1
ATOM 1496 N N . PHE A 1 198 ? -33.821 -19.331 -111.394 1.00 34.01 199 PHE A N 1
ATOM 1497 C CA . PHE A 1 198 ? -34.478 -19.288 -112.697 1.00 30.93 199 PHE A CA 1
ATOM 1498 C C . PHE A 1 198 ? -35.911 -18.778 -112.582 1.00 29.90 199 PHE A C 1
ATOM 1499 O O . PHE A 1 198 ? -36.394 -18.045 -113.453 1.00 31.07 199 PHE A O 1
ATOM 1507 N N . ILE A 1 199 ? -36.590 -19.185 -111.512 1.00 35.95 200 ILE A N 1
ATOM 1508 C CA . ILE A 1 199 ? -37.960 -18.754 -111.302 1.00 37.40 200 ILE A CA 1
ATOM 1509 C C . ILE A 1 199 ? -37.977 -17.254 -111.044 1.00 42.39 200 ILE A C 1
ATOM 1510 O O . ILE A 1 199 ? -38.959 -16.578 -111.343 1.00 44.55 200 ILE A O 1
ATOM 1515 N N . TYR A 1 200 ? -36.887 -16.731 -110.493 1.00 36.18 201 TYR A N 1
ATOM 1516 C CA . TYR A 1 200 ? -36.822 -15.308 -110.224 1.00 34.49 201 TYR A CA 1
ATOM 1517 C C . TYR A 1 200 ? -36.458 -14.487 -111.470 1.00 30.59 201 TYR A C 1
ATOM 1518 O O . TYR A 1 200 ? -37.139 -13.509 -111.795 1.00 29.94 201 TYR A O 1
ATOM 1527 N N . ILE A 1 201 ? -35.385 -14.875 -112.160 1.00 25.35 202 ILE A N 1
ATOM 1528 C CA . ILE A 1 201 ? -34.953 -14.160 -113.355 1.00 24.13 202 ILE A CA 1
ATOM 1529 C C . ILE A 1 201 ? -36.006 -14.202 -114.468 1.00 23.65 202 ILE A C 1
ATOM 1530 O O . ILE A 1 201 ? -36.419 -13.161 -114.996 1.00 25.22 202 ILE A O 1
ATOM 1535 N N . LEU A 1 202 ? -36.444 -15.408 -114.814 1.00 22.43 203 LEU A N 1
ATOM 1536 C CA . LEU A 1 202 ? -37.421 -15.586 -115.875 1.00 22.43 203 LEU A CA 1
ATOM 1537 C C . LEU A 1 202 ? -38.848 -15.150 -115.558 1.00 22.43 203 LEU A C 1
ATOM 1538 O O . LEU A 1 202 ? -39.653 -14.974 -116.471 1.00 22.43 203 LEU A O 1
ATOM 1543 N N . GLY A 1 203 ? -39.172 -14.974 -114.279 1.00 30.95 204 GLY A N 1
ATOM 1544 C CA . GLY A 1 203 ? -40.521 -14.562 -113.926 1.00 31.62 204 GLY A CA 1
ATOM 1545 C C . GLY A 1 203 ? -40.730 -13.073 -113.665 1.00 36.47 204 GLY A C 1
ATOM 1546 O O . GLY A 1 203 ? -41.864 -12.598 -113.723 1.00 39.39 204 GLY A O 1
ATOM 1547 N N . ASN A 1 204 ? -39.655 -12.327 -113.406 1.00 28.88 205 ASN A N 1
ATOM 1548 C CA . ASN A 1 204 ? -39.779 -10.902 -113.093 1.00 26.33 205 ASN A CA 1
ATOM 1549 C C . ASN A 1 204 ? -39.237 -9.908 -114.121 1.00 28.19 205 ASN A C 1
ATOM 1550 O O . ASN A 1 204 ? -39.857 -8.871 -114.380 1.00 32.29 205 ASN A O 1
ATOM 1555 N N . ARG A 1 205 ? -38.078 -10.208 -114.694 1.00 18.08 206 ARG A N 1
ATOM 1556 C CA . ARG A 1 205 ? -37.477 -9.342 -115.705 1.00 21.40 206 ARG A CA 1
ATOM 1557 C C . ARG A 1 205 ? -38.446 -9.154 -116.860 1.00 24.18 206 ARG A C 1
ATOM 1558 O O . ARG A 1 205 ? -39.255 -10.025 -117.153 1.00 25.76 206 ARG A O 1
ATOM 1566 N N . SER A 1 206 ? -38.352 -8.017 -117.527 1.00 25.88 207 SER A N 1
ATOM 1567 C CA . SER A 1 206 ? -39.224 -7.729 -118.656 1.00 26.56 207 SER A CA 1
ATOM 1568 C C . SER A 1 206 ? -38.919 -8.665 -119.815 1.00 25.56 207 SER A C 1
ATOM 1569 O O . SER A 1 206 ? -37.830 -9.235 -119.892 1.00 27.65 207 SER A O 1
ATOM 1572 N N . LYS A 1 207 ? -39.884 -8.815 -120.720 1.00 36.04 208 LYS A N 1
ATOM 1573 C CA . LYS A 1 207 ? -39.707 -9.676 -121.876 1.00 37.22 208 LYS A CA 1
ATOM 1574 C C . LYS A 1 207 ? -38.569 -9.112 -122.710 1.00 38.13 208 LYS A C 1
ATOM 1575 O O . LYS A 1 207 ? -37.775 -9.864 -123.287 1.00 36.98 208 LYS A O 1
ATOM 1581 N N . GLN A 1 208 ? -38.490 -7.785 -122.765 1.00 44.21 209 GLN A N 1
ATOM 1582 C CA . GLN A 1 208 ? -37.441 -7.109 -123.522 1.00 45.66 209 GLN A CA 1
ATOM 1583 C C . GLN A 1 208 ? -36.060 -7.503 -122.988 1.00 42.70 209 GLN A C 1
ATOM 1584 O O . GLN A 1 208 ? -35.186 -7.932 -123.743 1.00 42.83 209 GLN A O 1
ATOM 1590 N N . HIS A 1 209 ? -35.880 -7.357 -121.680 1.00 31.87 210 HIS A N 1
ATOM 1591 C CA . HIS A 1 209 ? -34.622 -7.686 -121.012 1.00 28.67 210 HIS A CA 1
ATOM 1592 C C . HIS A 1 209 ? -34.239 -9.156 -121.206 1.00 27.40 210 HIS A C 1
ATOM 1593 O O . HIS A 1 209 ? -33.119 -9.474 -121.632 1.00 30.06 210 HIS A O 1
ATOM 1600 N N . LEU A 1 210 ? -35.175 -10.052 -120.902 1.00 26.98 211 LEU A N 1
ATOM 1601 C CA . LEU A 1 210 ? -34.903 -11.472 -121.037 1.00 22.14 211 LEU A CA 1
ATOM 1602 C C . LEU A 1 210 ? -34.436 -11.855 -122.442 1.00 23.55 211 LEU A C 1
ATOM 1603 O O . LEU A 1 210 ? -33.559 -12.702 -122.589 1.00 25.61 211 LEU A O 1
ATOM 1608 N N . ARG A 1 211 ? -34.998 -11.226 -123.471 1.00 28.10 212 ARG A N 1
ATOM 1609 C CA . ARG A 1 211 ? -34.565 -11.494 -124.837 1.00 30.20 212 ARG A CA 1
ATOM 1610 C C . ARG A 1 211 ? -33.082 -11.099 -124.955 1.00 29.72 212 ARG A C 1
ATOM 1611 O O . ARG A 1 211 ? -32.248 -11.895 -125.403 1.00 29.84 212 ARG A O 1
ATOM 1619 N N . LEU A 1 212 ? -32.758 -9.867 -124.563 1.00 25.39 213 LEU A N 1
ATOM 1620 C CA . LEU A 1 212 ? -31.383 -9.388 -124.623 1.00 27.26 213 LEU A CA 1
ATOM 1621 C C . LEU A 1 212 ? -30.470 -10.346 -123.854 1.00 27.08 213 LEU A C 1
ATOM 1622 O O . LEU A 1 212 ? -29.344 -10.633 -124.287 1.00 28.95 213 LEU A O 1
ATOM 1627 N N . VAL A 1 213 ? -30.963 -10.854 -122.725 1.00 30.41 214 VAL A N 1
ATOM 1628 C CA . VAL A 1 213 ? -30.191 -11.794 -121.927 1.00 29.62 214 VAL A CA 1
ATOM 1629 C C . VAL A 1 213 ? -29.984 -13.124 -122.668 1.00 28.56 214 VAL A C 1
ATOM 1630 O O . VAL A 1 213 ? -28.875 -13.657 -122.685 1.00 28.87 214 VAL A O 1
ATOM 1634 N N . PHE A 1 214 ? -31.029 -13.661 -123.292 1.00 19.06 215 PHE A N 1
ATOM 1635 C CA . PHE A 1 214 ? -30.881 -14.937 -124.002 1.00 24.10 215 PHE A CA 1
ATOM 1636 C C . PHE A 1 214 ? -29.849 -14.880 -125.135 1.00 28.25 215 PHE A C 1
ATOM 1637 O O . PHE A 1 214 ? -29.139 -15.852 -125.377 1.00 27.40 215 PHE A O 1
ATOM 1645 N N . ASP A 1 215 ? -29.770 -13.733 -125.809 1.00 26.29 216 ASP A N 1
ATOM 1646 C CA . ASP A 1 215 ? -28.808 -13.509 -126.894 1.00 30.27 216 ASP A CA 1
ATOM 1647 C C . ASP A 1 215 ? -27.378 -13.433 -126.352 1.00 31.94 216 ASP A C 1
ATOM 1648 O O . ASP A 1 215 ? -26.455 -14.016 -126.917 1.00 32.25 216 ASP A O 1
ATOM 1653 N N . GLU A 1 216 ? -27.189 -12.695 -125.265 1.00 33.29 217 GLU A N 1
ATOM 1654 C CA . GLU A 1 216 ? -25.867 -12.587 -124.673 1.00 30.82 217 GLU A CA 1
ATOM 1655 C C . GLU A 1 216 ? -25.417 -13.962 -124.206 1.00 25.49 217 GLU A C 1
ATOM 1656 O O . GLU A 1 216 ? -24.237 -14.302 -124.292 1.00 27.37 217 GLU A O 1
ATOM 1662 N N . TYR A 1 217 ? -26.372 -14.756 -123.728 1.00 28.41 218 TYR A N 1
ATOM 1663 C CA . TYR A 1 217 ? -26.069 -16.092 -123.233 1.00 26.20 218 TYR A CA 1
ATOM 1664 C C . TYR A 1 217 ? -25.609 -16.957 -124.397 1.00 30.87 218 TYR A C 1
ATOM 1665 O O . TYR A 1 217 ? -24.542 -17.569 -124.352 1.00 30.25 218 TYR A O 1
ATOM 1674 N N . LEU A 1 218 ? -26.405 -16.997 -125.453 1.00 28.05 219 LEU A N 1
ATOM 1675 C CA . LEU A 1 218 ? -26.030 -17.784 -126.606 1.00 27.59 219 LEU A CA 1
ATOM 1676 C C . LEU A 1 218 ? -24.676 -17.351 -127.153 1.00 28.37 219 LEU A C 1
ATOM 1677 O O . LEU A 1 218 ? -23.882 -18.187 -127.555 1.00 32.24 219 LEU A O 1
ATOM 1682 N N . LYS A 1 219 ? -24.404 -16.052 -127.175 1.00 32.01 220 LYS A N 1
ATOM 1683 C CA . LYS A 1 219 ? -23.130 -15.585 -127.714 1.00 39.43 220 LYS A CA 1
ATOM 1684 C C . LYS A 1 219 ? -21.945 -15.863 -126.776 1.00 44.23 220 LYS A C 1
ATOM 1685 O O . LYS A 1 219 ? -20.913 -16.385 -127.206 1.00 48.47 220 LYS A O 1
ATOM 1691 N N . THR A 1 220 ? -22.117 -15.511 -125.501 1.00 36.11 221 THR A N 1
ATOM 1692 C CA . THR A 1 220 ? -21.106 -15.695 -124.456 1.00 37.78 221 THR A CA 1
ATOM 1693 C C . THR A 1 220 ? -20.860 -17.170 -124.126 1.00 37.18 221 THR A C 1
ATOM 1694 O O . THR A 1 220 ? -19.759 -17.583 -123.763 1.00 41.35 221 THR A O 1
ATOM 1698 N N . THR A 1 221 ? -21.917 -17.954 -124.238 1.00 59.06 222 THR A N 1
ATOM 1699 C CA . THR A 1 221 ? -21.872 -19.381 -123.981 1.00 54.65 222 THR A CA 1
ATOM 1700 C C . THR A 1 221 ? -21.968 -19.981 -125.366 1.00 55.08 222 THR A C 1
ATOM 1701 O O . THR A 1 221 ? -22.433 -19.322 -126.289 1.00 59.92 222 THR A O 1
ATOM 1705 N N . GLY A 1 222 ? -21.526 -21.209 -125.550 1.00 41.59 223 GLY A N 1
ATOM 1706 C CA . GLY A 1 222 ? -21.647 -21.765 -126.884 1.00 39.35 223 GLY A CA 1
ATOM 1707 C C . GLY A 1 222 ? -23.034 -22.329 -127.154 1.00 39.85 223 GLY A C 1
ATOM 1708 O O . GLY A 1 222 ? -23.266 -22.899 -128.220 1.00 40.87 223 GLY A O 1
ATOM 1709 N N . LYS A 1 223 ? -23.958 -22.173 -126.204 1.00 30.53 224 LYS A N 1
ATOM 1710 C CA . LYS A 1 223 ? -25.308 -22.717 -126.362 1.00 30.22 224 LYS A CA 1
ATOM 1711 C C . LYS A 1 223 ? -26.473 -21.826 -125.909 1.00 27.27 224 LYS A C 1
ATOM 1712 O O . LYS A 1 223 ? -26.291 -20.841 -125.193 1.00 26.93 224 LYS A O 1
ATOM 1718 N N . PRO A 1 224 ? -27.693 -22.156 -126.349 1.00 27.01 225 PRO A N 1
ATOM 1719 C CA . PRO A 1 224 ? -28.841 -21.343 -125.943 1.00 25.61 225 PRO A CA 1
ATOM 1720 C C . PRO A 1 224 ? -29.201 -21.677 -124.490 1.00 27.31 225 PRO A C 1
ATOM 1721 O O . PRO A 1 224 ? -28.888 -22.757 -124.006 1.00 30.22 225 PRO A O 1
ATOM 1725 N N . ILE A 1 225 ? -29.853 -20.746 -123.799 1.00 27.37 226 ILE A N 1
ATOM 1726 C CA . ILE A 1 225 ? -30.214 -20.948 -122.407 1.00 24.63 226 ILE A CA 1
ATOM 1727 C C . ILE A 1 225 ? -30.998 -22.238 -122.228 1.00 24.46 226 ILE A C 1
ATOM 1728 O O . ILE A 1 225 ? -30.826 -22.944 -121.234 1.00 25.35 226 ILE A O 1
ATOM 1733 N N . GLU A 1 226 ? -31.837 -22.560 -123.204 1.00 31.03 227 GLU A N 1
ATOM 1734 C CA . GLU A 1 226 ? -32.653 -23.771 -123.139 1.00 32.01 227 GLU A CA 1
ATOM 1735 C C . GLU A 1 226 ? -31.812 -25.025 -123.057 1.00 32.83 227 GLU A C 1
ATOM 1736 O O . GLU A 1 226 ? -32.237 -25.998 -122.445 1.00 33.16 227 GLU A O 1
ATOM 1742 N N . ALA A 1 227 ? -30.640 -25.016 -123.692 1.00 35.20 228 ALA A N 1
ATOM 1743 C CA . ALA A 1 227 ? -29.762 -26.189 -123.690 1.00 34.59 228 ALA A CA 1
ATOM 1744 C C . ALA A 1 227 ? -29.270 -26.481 -122.280 1.00 34.58 228 ALA A C 1
ATOM 1745 O O . ALA A 1 227 ? -28.986 -27.628 -121.935 1.00 39.31 228 ALA A O 1
ATOM 1747 N N . SER A 1 228 ? -29.179 -25.439 -121.463 1.00 31.02 229 SER A N 1
ATOM 1748 C CA . SER A 1 228 ? -28.737 -25.606 -120.092 1.00 35.90 229 SER A CA 1
ATOM 1749 C C . SER A 1 228 ? -29.911 -26.057 -119.231 1.00 39.92 229 SER A C 1
ATOM 1750 O O . SER A 1 228 ? -29.720 -26.654 -118.176 1.00 44.53 229 SER A O 1
ATOM 1753 N N . ILE A 1 229 ? -31.126 -25.779 -119.694 1.00 35.82 230 ILE A N 1
ATOM 1754 C CA . ILE A 1 229 ? -32.325 -26.158 -118.962 1.00 38.19 230 ILE A CA 1
ATOM 1755 C C . ILE A 1 229 ? -32.785 -27.584 -119.316 1.00 41.52 230 ILE A C 1
ATOM 1756 O O . ILE A 1 229 ? -32.944 -28.433 -118.435 1.00 45.39 230 ILE A O 1
ATOM 1761 N N . ARG A 1 230 ? -32.988 -27.846 -120.605 1.00 40.41 231 ARG A N 1
ATOM 1762 C CA . ARG A 1 230 ? -33.447 -29.159 -121.066 1.00 42.36 231 ARG A CA 1
ATOM 1763 C C . ARG A 1 230 ? -32.653 -30.324 -120.474 1.00 43.95 231 ARG A C 1
ATOM 1764 O O . ARG A 1 230 ? -31.455 -30.462 -120.725 1.00 45.35 231 ARG A O 1
ATOM 1772 N N . GLY A 1 231 ? -33.344 -31.155 -119.692 1.00 37.75 232 GLY A N 1
ATOM 1773 C CA . GLY A 1 231 ? -32.728 -32.308 -119.057 1.00 35.78 232 GLY A CA 1
ATOM 1774 C C . GLY A 1 231 ? -32.102 -32.027 -117.700 1.00 36.91 232 GLY A C 1
ATOM 1775 O O . GLY A 1 231 ? -31.598 -32.950 -117.056 1.00 38.64 232 GLY A O 1
ATOM 1776 N N . GLU A 1 232 ? -32.131 -30.765 -117.263 1.00 38.17 233 GLU A N 1
ATOM 1777 C CA . GLU A 1 232 ? -31.536 -30.379 -115.981 1.00 38.04 233 GLU A CA 1
ATOM 1778 C C . GLU A 1 232 ? -32.561 -30.072 -114.907 1.00 37.64 233 GLU A C 1
ATOM 1779 O O . GLU A 1 232 ? -32.203 -29.789 -113.767 1.00 41.48 233 GLU A O 1
ATOM 1785 N N . LEU A 1 233 ? -33.835 -30.091 -115.280 1.00 41.92 234 LEU A N 1
ATOM 1786 C CA . LEU A 1 233 ? -34.904 -29.876 -114.322 1.00 38.63 234 LEU A CA 1
ATOM 1787 C C . LEU A 1 233 ? -35.615 -31.216 -114.276 1.00 38.76 234 LEU A C 1
ATOM 1788 O O . LEU A 1 233 ? -34.979 -32.249 -114.482 1.00 41.90 234 LEU A O 1
ATOM 1793 N N . SER A 1 234 ? -36.923 -31.220 -114.050 1.00 31.13 235 SER A N 1
ATOM 1794 C CA . SER A 1 234 ? -37.641 -32.491 -113.945 1.00 29.62 235 SER A CA 1
ATOM 1795 C C . SER A 1 234 ? -39.144 -32.279 -114.066 1.00 33.43 235 SER A C 1
ATOM 1796 O O . SER A 1 234 ? -39.650 -31.217 -113.715 1.00 37.95 235 SER A O 1
ATOM 1799 N N . GLY A 1 235 ? -39.849 -33.292 -114.564 1.00 40.64 236 GLY A N 1
ATOM 1800 C CA . GLY A 1 235 ? -41.299 -33.220 -114.709 1.00 37.68 236 GLY A CA 1
ATOM 1801 C C . GLY A 1 235 ? -41.924 -31.992 -115.365 1.00 36.35 236 GLY A C 1
ATOM 1802 O O . GLY A 1 235 ? -41.311 -31.307 -116.195 1.00 37.53 236 GLY A O 1
ATOM 1803 N N . ASP A 1 236 ? -43.170 -31.725 -114.985 1.00 22.74 237 ASP A N 1
ATOM 1804 C CA . ASP A 1 236 ? -43.928 -30.594 -115.512 1.00 17.70 237 ASP A CA 1
ATOM 1805 C C . ASP A 1 236 ? -43.168 -29.273 -115.396 1.00 17.56 237 ASP A C 1
ATOM 1806 O O . ASP A 1 236 ? -43.365 -28.356 -116.210 1.00 17.72 237 ASP A O 1
ATOM 1811 N N . PHE A 1 237 ? -42.312 -29.167 -114.381 1.00 25.38 238 PHE A N 1
ATOM 1812 C CA . PHE A 1 237 ? -41.554 -27.944 -114.177 1.00 24.66 238 PHE A CA 1
ATOM 1813 C C . PHE A 1 237 ? -40.619 -27.670 -115.337 1.00 24.66 238 PHE A C 1
ATOM 1814 O O . PHE A 1 237 ? -40.465 -26.522 -115.736 1.00 25.48 238 PHE A O 1
ATOM 1822 N N . GLU A 1 238 ? -39.990 -28.709 -115.881 1.00 21.18 239 GLU A N 1
ATOM 1823 C CA . GLU A 1 238 ? -39.095 -28.491 -117.001 1.00 21.18 239 GLU A CA 1
ATOM 1824 C C . GLU A 1 238 ? -39.927 -27.978 -118.161 1.00 22.94 239 GLU A C 1
ATOM 1825 O O . GLU A 1 238 ? -39.590 -26.969 -118.767 1.00 24.72 239 GLU A O 1
ATOM 1831 N N . LYS A 1 239 ? -41.021 -28.672 -118.458 1.00 21.59 240 LYS A N 1
ATOM 1832 C CA . LYS A 1 239 ? -41.903 -28.280 -119.546 1.00 21.59 240 LYS A CA 1
ATOM 1833 C C . LYS A 1 239 ? -42.342 -26.819 -119.356 1.00 21.59 240 LYS A C 1
ATOM 1834 O O . LYS A 1 239 ? -42.327 -26.011 -120.315 1.00 21.59 240 LYS A O 1
ATOM 1840 N N . LEU A 1 240 ? -42.734 -26.472 -118.127 1.00 31.62 241 LEU A N 1
ATOM 1841 C CA . LEU A 1 240 ? -43.165 -25.108 -117.860 1.00 31.62 241 LEU A CA 1
ATOM 1842 C C . LEU A 1 240 ? -42.068 -24.100 -118.151 1.00 31.62 241 LEU A C 1
ATOM 1843 O O . LEU A 1 240 ? -42.270 -23.174 -118.929 1.00 31.62 241 LEU A O 1
ATOM 1848 N N . MET A 1 241 ? -40.912 -24.269 -117.520 1.00 23.17 242 MET A N 1
ATOM 1849 C CA . MET A 1 241 ? -39.801 -23.348 -117.734 1.00 23.17 242 MET A CA 1
ATOM 1850 C C . MET A 1 241 ? -39.420 -23.228 -119.207 1.00 23.17 242 MET A C 1
ATOM 1851 O O . MET A 1 241 ? -39.071 -22.145 -119.687 1.00 23.17 242 MET A O 1
ATOM 1856 N N . LEU A 1 242 ? -39.495 -24.341 -119.929 1.00 32.34 243 LEU A N 1
ATOM 1857 C CA . LEU A 1 242 ? -39.164 -24.331 -121.342 1.00 32.61 243 LEU A CA 1
ATOM 1858 C C . LEU A 1 242 ? -40.206 -23.538 -122.108 1.00 32.87 243 LEU A C 1
ATOM 1859 O O . LEU A 1 242 ? -39.922 -22.967 -123.159 1.00 32.84 243 LEU A O 1
ATOM 1864 N N . ALA A 1 243 ? -41.417 -23.489 -121.578 1.00 28.00 244 ALA A N 1
ATOM 1865 C CA . ALA A 1 243 ? -42.463 -22.749 -122.259 1.00 27.84 244 ALA A CA 1
ATOM 1866 C C . ALA A 1 243 ? -42.398 -21.239 -122.010 1.00 27.88 244 ALA A C 1
ATOM 1867 O O . ALA A 1 243 ? -42.769 -20.466 -122.901 1.00 28.17 244 ALA A O 1
ATOM 1869 N N . VAL A 1 244 ? -41.938 -20.796 -120.835 1.00 25.18 245 VAL A N 1
ATOM 1870 C CA . VAL A 1 244 ? -41.867 -19.355 -120.633 1.00 25.18 245 VAL A CA 1
ATOM 1871 C C . VAL A 1 244 ? -40.707 -18.837 -121.484 1.00 25.18 245 VAL A C 1
ATOM 1872 O O . VAL A 1 244 ? -40.764 -17.726 -122.019 1.00 25.18 245 VAL A O 1
ATOM 1876 N N . VAL A 1 245 ? -39.661 -19.652 -121.619 1.00 27.80 246 VAL A N 1
ATOM 1877 C CA . VAL A 1 245 ? -38.503 -19.299 -122.451 1.00 27.80 246 VAL A CA 1
ATOM 1878 C C . VAL A 1 245 ? -38.976 -19.075 -123.896 1.00 28.86 246 VAL A C 1
ATOM 1879 O O . VAL A 1 245 ? -38.743 -18.015 -124.482 1.00 30.00 246 VAL A O 1
ATOM 1883 N N . LYS A 1 246 ? -39.663 -20.063 -124.462 1.00 25.80 247 LYS A N 1
ATOM 1884 C CA . LYS A 1 246 ? -40.186 -19.940 -125.826 1.00 26.81 247 LYS A CA 1
ATOM 1885 C C . LYS A 1 246 ? -41.145 -18.757 -125.995 1.00 25.68 247 LYS A C 1
ATOM 1886 O O . LYS A 1 246 ? -41.195 -18.146 -127.069 1.00 26.96 247 LYS A O 1
ATOM 1892 N N . CYS A 1 247 ? -41.895 -18.439 -124.941 1.00 25.84 248 CYS A N 1
ATOM 1893 C CA . CYS A 1 247 ? -42.853 -17.337 -124.981 1.00 26.17 248 CYS A CA 1
ATOM 1894 C C . CYS A 1 247 ? -42.196 -15.982 -124.919 1.00 30.16 248 CYS A C 1
ATOM 1895 O O . CYS A 1 247 ? -42.617 -15.050 -125.605 1.00 33.12 248 CYS A O 1
ATOM 1898 N N . ILE A 1 248 ? -41.169 -15.872 -124.085 1.00 37.21 249 ILE A N 1
ATOM 1899 C CA . ILE A 1 248 ? -40.418 -14.626 -123.957 1.00 39.92 249 ILE A CA 1
ATOM 1900 C C . ILE A 1 248 ? -39.782 -14.323 -125.318 1.00 39.05 249 ILE A C 1
ATOM 1901 O O . ILE A 1 248 ? -39.895 -13.217 -125.856 1.00 39.89 249 ILE A O 1
ATOM 1906 N N . ARG A 1 249 ? -39.122 -15.329 -125.873 1.00 32.49 250 ARG A N 1
ATOM 1907 C CA . ARG A 1 249 ? -38.465 -15.182 -127.154 1.00 30.16 250 ARG A CA 1
ATOM 1908 C C . ARG A 1 249 ? -39.485 -14.965 -128.272 1.00 28.22 250 ARG A C 1
ATOM 1909 O O . ARG A 1 249 ? -39.258 -14.191 -129.198 1.00 27.90 250 ARG A O 1
ATOM 1917 N N . SER A 1 250 ? -40.620 -15.643 -128.183 1.00 26.60 251 SER A N 1
ATOM 1918 C CA . SER A 1 250 ? -41.648 -15.502 -129.207 1.00 25.41 251 SER A CA 1
ATOM 1919 C C . SER A 1 250 ? -42.866 -16.365 -128.918 1.00 25.19 251 SER A C 1
ATOM 1920 O O . SER A 1 250 ? -42.883 -17.558 -129.243 1.00 26.64 251 SER A O 1
ATOM 1923 N N . THR A 1 251 ? -43.883 -15.738 -128.320 1.00 30.12 252 THR A N 1
ATOM 1924 C CA . THR A 1 251 ? -45.134 -16.411 -127.977 1.00 30.57 252 THR A CA 1
ATOM 1925 C C . THR A 1 251 ? -45.833 -16.927 -129.240 1.00 32.12 252 THR A C 1
ATOM 1926 O O . THR A 1 251 ? -46.426 -18.012 -129.231 1.00 32.86 252 THR A O 1
ATOM 1930 N N . PRO A 1 252 ? -45.776 -16.162 -130.343 1.00 17.73 253 PRO A N 1
ATOM 1931 C CA . PRO A 1 252 ? -46.414 -16.599 -131.601 1.00 18.12 253 PRO A CA 1
ATOM 1932 C C . PRO A 1 252 ? -45.775 -17.911 -132.127 1.00 21.11 253 PRO A C 1
ATOM 1933 O O . PRO A 1 252 ? -46.451 -18.742 -132.739 1.00 22.83 253 PRO A O 1
ATOM 1937 N N . GLU A 1 253 ? -44.470 -18.088 -131.899 1.00 23.43 254 GLU A N 1
ATOM 1938 C CA . GLU A 1 253 ? -43.796 -19.307 -132.342 1.00 23.43 254 GLU A CA 1
ATOM 1939 C C . GLU A 1 253 ? -44.201 -20.420 -131.389 1.00 20.77 254 GLU A C 1
ATOM 1940 O O . GLU A 1 253 ? -44.319 -21.584 -131.785 1.00 20.82 254 GLU A O 1
ATOM 1946 N N . TYR A 1 254 ? -44.415 -20.068 -130.126 1.00 16.95 255 TYR A N 1
ATOM 1947 C CA . TYR A 1 254 ? -44.833 -21.075 -129.162 1.00 16.95 255 TYR A CA 1
ATOM 1948 C C . TYR A 1 254 ? -46.191 -21.646 -129.606 1.00 18.89 255 TYR A C 1
ATOM 1949 O O . TYR A 1 254 ? -46.353 -22.857 -129.759 1.00 21.39 255 TYR A O 1
ATOM 1958 N N . PHE A 1 255 ? -47.162 -20.770 -129.834 1.00 33.46 256 PHE A N 1
ATOM 1959 C CA . PHE A 1 255 ? -48.479 -21.227 -130.251 1.00 31.41 256 PHE A CA 1
ATOM 1960 C C . PHE A 1 255 ? -48.437 -21.931 -131.599 1.00 29.79 256 PHE A C 1
ATOM 1961 O O . PHE A 1 255 ? -49.256 -22.810 -131.874 1.00 29.79 256 PHE A O 1
ATOM 1969 N N . ALA A 1 256 ? -47.483 -21.546 -132.438 1.00 22.63 257 ALA A N 1
ATOM 1970 C CA . ALA A 1 256 ? -47.345 -22.175 -133.739 1.00 22.63 257 ALA A CA 1
ATOM 1971 C C . ALA A 1 256 ? -46.991 -23.624 -133.472 1.00 24.32 257 ALA A C 1
ATOM 1972 O O . ALA A 1 256 ? -47.453 -24.531 -134.158 1.00 26.99 257 ALA A O 1
ATOM 1974 N N . GLU A 1 257 ? -46.170 -23.825 -132.448 1.00 27.17 258 GLU A N 1
ATOM 1975 C CA . GLU A 1 257 ? -45.727 -25.154 -132.066 1.00 27.17 258 GLU A CA 1
ATOM 1976 C C . GLU A 1 257 ? -46.863 -25.953 -131.426 1.00 27.17 258 GLU A C 1
ATOM 1977 O O . GLU A 1 257 ? -47.141 -27.097 -131.829 1.00 27.17 258 GLU A O 1
ATOM 1983 N N . ARG A 1 258 ? -47.522 -25.358 -130.432 1.00 21.87 259 ARG A N 1
ATOM 1984 C CA . ARG A 1 258 ? -48.633 -26.029 -129.761 1.00 20.07 259 ARG A CA 1
ATOM 1985 C C . ARG A 1 258 ? -49.709 -26.417 -130.785 1.00 20.47 259 ARG A C 1
ATOM 1986 O O . ARG A 1 258 ? -50.359 -27.456 -130.643 1.00 21.32 259 ARG A O 1
ATOM 1994 N N . LEU A 1 259 ? -49.897 -25.579 -131.809 1.00 33.14 260 LEU A N 1
ATOM 1995 C CA . LEU A 1 259 ? -50.888 -25.858 -132.851 1.00 30.60 260 LEU A CA 1
ATOM 1996 C C . LEU A 1 259 ? -50.470 -27.095 -133.641 1.00 30.60 260 LEU A C 1
ATOM 1997 O O . LEU A 1 259 ? -51.288 -27.966 -133.935 1.00 30.60 260 LEU A O 1
ATOM 2002 N N . PHE A 1 260 ? -49.187 -27.170 -133.970 1.00 37.67 261 PHE A N 1
ATOM 2003 C CA . PHE A 1 260 ? -48.654 -28.298 -134.719 1.00 37.67 261 PHE A CA 1
ATOM 2004 C C . PHE A 1 260 ? -48.782 -29.608 -133.949 1.00 38.10 261 PHE A C 1
ATOM 2005 O O . PHE A 1 260 ? -49.108 -30.655 -134.520 1.00 37.67 261 PHE A O 1
ATOM 2013 N N . LYS A 1 261 ? -48.507 -29.554 -132.652 1.00 32.11 262 LYS A N 1
ATOM 2014 C CA . LYS A 1 261 ? -48.585 -30.751 -131.826 1.00 32.07 262 LYS A CA 1
ATOM 2015 C C . LYS A 1 261 ? -50.007 -31.254 -131.581 1.00 33.34 262 LYS A C 1
ATOM 2016 O O . LYS A 1 261 ? -50.211 -32.434 -131.334 1.00 32.62 262 LYS A O 1
ATOM 2022 N N . ALA A 1 262 ? -50.988 -30.363 -131.661 1.00 31.69 263 ALA A N 1
ATOM 2023 C CA . ALA A 1 262 ? -52.387 -30.728 -131.449 1.00 31.87 263 ALA A CA 1
ATOM 2024 C C . ALA A 1 262 ? -52.947 -31.483 -132.657 1.00 32.57 263 ALA A C 1
ATOM 2025 O O . ALA A 1 262 ? -54.047 -32.034 -132.614 1.00 29.76 263 ALA A O 1
ATOM 2027 N N . MET A 1 263 ? -52.194 -31.502 -133.742 1.00 27.53 264 MET A N 1
ATOM 2028 C CA . MET A 1 263 ? -52.651 -32.186 -134.937 1.00 32.88 264 MET A CA 1
ATOM 2029 C C . MET A 1 263 ? -51.614 -33.203 -135.406 1.00 39.12 264 MET A C 1
ATOM 2030 O O . MET A 1 263 ? -51.790 -33.853 -136.430 1.00 40.21 264 MET A O 1
ATOM 2035 N N . LYS A 1 264 ? -50.537 -33.315 -134.630 1.00 138.90 265 LYS A N 1
ATOM 2036 C CA . LYS A 1 264 ? -49.425 -34.231 -134.881 1.00 145.98 265 LYS A CA 1
ATOM 2037 C C . LYS A 1 264 ? -49.736 -35.307 -135.918 1.00 157.08 265 LYS A C 1
ATOM 2038 O O . LYS A 1 264 ? -49.322 -35.202 -137.074 1.00 160.48 265 LYS A O 1
ATOM 2044 N N . GLY A 1 265 ? -50.464 -36.339 -135.496 1.00 82.27 266 GLY A N 1
ATOM 2045 C CA . GLY A 1 265 ? -50.813 -37.424 -136.398 1.00 85.78 266 GLY A CA 1
ATOM 2046 C C . GLY A 1 265 ? -52.255 -37.880 -136.269 1.00 88.85 266 GLY A C 1
ATOM 2047 O O . GLY A 1 265 ? -53.183 -37.066 -136.326 1.00 90.08 266 GLY A O 1
ATOM 2048 N N . LEU A 1 266 ? -52.448 -39.186 -136.097 1.00 97.30 267 LEU A N 1
ATOM 2049 C CA . LEU A 1 266 ? -53.792 -39.743 -135.964 1.00 96.17 267 LEU A CA 1
ATOM 2050 C C . LEU A 1 266 ? -54.600 -39.004 -134.904 1.00 93.68 267 LEU A C 1
ATOM 2051 O O . LEU A 1 266 ? -54.226 -38.974 -133.729 1.00 93.94 267 LEU A O 1
ATOM 2056 N N . GLY A 1 267 ? -55.710 -38.408 -135.330 1.00 73.03 268 GLY A N 1
ATOM 2057 C CA . GLY A 1 267 ? -56.552 -37.678 -134.403 1.00 66.45 268 GLY A CA 1
ATOM 2058 C C . GLY A 1 267 ? -56.102 -36.242 -134.209 1.00 60.59 268 GLY A C 1
ATOM 2059 O O . GLY A 1 267 ? -55.160 -35.771 -134.857 1.00 61.65 268 GLY A O 1
ATOM 2060 N N . THR A 1 268 ? -56.787 -35.550 -133.301 1.00 57.65 269 THR A N 1
ATOM 2061 C CA . THR A 1 268 ? -56.509 -34.153 -132.982 1.00 52.65 269 THR A CA 1
ATOM 2062 C C . THR A 1 268 ? -56.740 -33.902 -131.503 1.00 51.75 269 THR A C 1
ATOM 2063 O O . THR A 1 268 ? -57.469 -34.640 -130.839 1.00 53.14 269 THR A O 1
ATOM 2067 N N . ARG A 1 269 ? -56.107 -32.855 -130.992 1.00 47.35 270 ARG A N 1
ATOM 2068 C CA . ARG A 1 269 ? -56.282 -32.463 -129.604 1.00 47.69 270 ARG A CA 1
ATOM 2069 C C . ARG A 1 269 ? -57.195 -31.234 -129.685 1.00 47.71 270 ARG A C 1
ATOM 2070 O O . ARG A 1 269 ? -56.845 -30.132 -129.249 1.00 49.50 270 ARG A O 1
ATOM 2078 N N . ASP A 1 270 ? -58.369 -31.462 -130.271 1.00 59.03 271 ASP A N 1
ATOM 2079 C CA . ASP A 1 270 ? -59.377 -30.436 -130.489 1.00 53.06 271 ASP A CA 1
ATOM 2080 C C . ASP A 1 270 ? -59.440 -29.320 -129.453 1.00 50.15 271 ASP A C 1
ATOM 2081 O O . ASP A 1 270 ? -59.221 -28.161 -129.800 1.00 51.03 271 ASP A O 1
ATOM 2086 N N . ASN A 1 271 ? -59.741 -29.656 -128.199 1.00 38.21 272 ASN A N 1
ATOM 2087 C CA . ASN A 1 271 ? -59.809 -28.656 -127.136 1.00 39.40 272 ASN A CA 1
ATOM 2088 C C . ASN A 1 271 ? -58.675 -27.634 -127.244 1.00 34.02 272 ASN A C 1
ATOM 2089 O O . ASN A 1 271 ? -58.902 -26.418 -127.199 1.00 32.52 272 ASN A O 1
ATOM 2094 N N . THR A 1 272 ? -57.450 -28.119 -127.400 1.00 37.25 273 THR A N 1
ATOM 2095 C CA . THR A 1 272 ? -56.318 -27.213 -127.533 1.00 33.89 273 THR A CA 1
ATOM 2096 C C . THR A 1 272 ? -56.466 -26.382 -128.815 1.00 33.31 273 THR A C 1
ATOM 2097 O O . THR A 1 272 ? -56.269 -25.165 -128.805 1.00 32.31 273 THR A O 1
ATOM 2101 N N . LEU A 1 273 ? -56.805 -27.058 -129.909 1.00 26.08 274 LEU A N 1
ATOM 2102 C CA . LEU A 1 273 ? -56.992 -26.416 -131.205 1.00 23.99 274 LEU A CA 1
ATOM 2103 C C . LEU A 1 273 ? -57.969 -25.245 -131.047 1.00 23.99 274 LEU A C 1
ATOM 2104 O O . LEU A 1 273 ? -57.736 -24.159 -131.541 1.00 25.28 274 LEU A O 1
ATOM 2109 N N . ILE A 1 274 ? -59.058 -25.494 -130.332 1.00 41.93 275 ILE A N 1
ATOM 2110 C CA . ILE A 1 274 ? -60.091 -24.503 -130.079 1.00 41.93 275 ILE A CA 1
ATOM 2111 C C . ILE A 1 274 ? -59.562 -23.347 -129.242 1.00 41.93 275 ILE A C 1
ATOM 2112 O O . ILE A 1 274 ? -59.760 -22.175 -129.582 1.00 43.44 275 ILE A O 1
ATOM 2117 N N . ARG A 1 275 ? -58.890 -23.683 -128.147 1.00 29.96 276 ARG A N 1
ATOM 2118 C CA . ARG A 1 275 ? -58.340 -22.676 -127.250 1.00 29.49 276 ARG A CA 1
ATOM 2119 C C . ARG A 1 275 ? -57.457 -21.665 -127.983 1.00 29.49 276 ARG A C 1
ATOM 2120 O O . ARG A 1 275 ? -57.678 -20.461 -127.907 1.00 29.49 276 ARG A O 1
ATOM 2128 N N . ILE A 1 276 ? -56.465 -22.170 -128.705 1.00 23.22 277 ILE A N 1
ATOM 2129 C CA . ILE A 1 276 ? -55.519 -21.324 -129.412 1.00 24.05 277 ILE A CA 1
ATOM 2130 C C . ILE A 1 276 ? -56.093 -20.493 -130.538 1.00 26.09 277 ILE A C 1
ATOM 2131 O O . ILE A 1 276 ? -55.944 -19.275 -130.528 1.00 27.70 277 ILE A O 1
ATOM 2136 N N . MET A 1 277 ? -56.741 -21.146 -131.499 1.00 25.18 278 MET A N 1
ATOM 2137 C CA . MET A 1 277 ? -57.340 -20.453 -132.641 1.00 25.24 278 MET A CA 1
ATOM 2138 C C . MET A 1 277 ? -58.250 -19.303 -132.212 1.00 28.98 278 MET A C 1
ATOM 2139 O O . MET A 1 277 ? -58.293 -18.261 -132.872 1.00 32.25 278 MET A O 1
ATOM 2144 N N . VAL A 1 278 ? -58.956 -19.489 -131.097 1.00 26.52 279 VAL A N 1
ATOM 2145 C CA . VAL A 1 278 ? -59.861 -18.464 -130.576 1.00 26.69 279 VAL A CA 1
ATOM 2146 C C . VAL A 1 278 ? -59.126 -17.380 -129.788 1.00 27.63 279 VAL A C 1
ATOM 2147 O O . VAL A 1 278 ? -59.176 -16.203 -130.136 1.00 28.22 279 VAL A O 1
ATOM 2151 N N . SER A 1 279 ? -58.434 -17.788 -128.729 1.00 36.66 280 SER A N 1
ATOM 2152 C CA . SER A 1 279 ? -57.695 -16.866 -127.876 1.00 35.39 280 SER A CA 1
ATOM 2153 C C . SER A 1 279 ? -56.661 -16.002 -128.611 1.00 36.23 280 SER A C 1
ATOM 2154 O O . SER A 1 279 ? -56.368 -14.875 -128.192 1.00 39.97 280 SER A O 1
ATOM 2157 N N . ARG A 1 280 ? -56.099 -16.518 -129.697 1.00 31.85 281 ARG A N 1
ATOM 2158 C CA . ARG A 1 280 ? -55.093 -15.746 -130.421 1.00 30.17 281 ARG A CA 1
ATOM 2159 C C . ARG A 1 280 ? -55.600 -15.097 -131.684 1.00 31.11 281 ARG A C 1
ATOM 2160 O O . ARG A 1 280 ? -54.830 -14.449 -132.394 1.00 31.53 281 ARG A O 1
ATOM 2168 N N . SER A 1 281 ? -56.896 -15.256 -131.946 1.00 30.88 282 SER A N 1
ATOM 2169 C CA . SER A 1 281 ? -57.516 -14.719 -133.153 1.00 32.72 282 SER A CA 1
ATOM 2170 C C . SER A 1 281 ? -57.448 -13.206 -133.274 1.00 32.60 282 SER A C 1
ATOM 2171 O O . SER A 1 281 ? -57.454 -12.673 -134.373 1.00 35.14 282 SER A O 1
ATOM 2174 N N . GLU A 1 282 ? -57.370 -12.508 -132.153 1.00 37.27 283 GLU A N 1
ATOM 2175 C CA . GLU A 1 282 ? -57.300 -11.054 -132.209 1.00 39.44 283 GLU A CA 1
ATOM 2176 C C . GLU A 1 282 ? -56.009 -10.518 -131.623 1.00 41.10 283 GLU A C 1
ATOM 2177 O O . GLU A 1 282 ? -55.942 -9.373 -131.183 1.00 45.00 283 GLU A O 1
ATOM 2183 N N . LEU A 1 283 ? -54.973 -11.348 -131.634 1.00 41.69 284 LEU A N 1
ATOM 2184 C CA . LEU A 1 283 ? -53.676 -10.950 -131.103 1.00 35.67 284 LEU A CA 1
ATOM 2185 C C . LEU A 1 283 ? -52.533 -11.130 -132.106 1.00 34.32 284 LEU A C 1
ATOM 2186 O O . LEU A 1 283 ? -52.000 -10.156 -132.624 1.00 36.66 284 LEU A O 1
ATOM 2191 N N . ASP A 1 284 ? -52.173 -12.375 -132.403 1.00 28.49 285 ASP A N 1
ATOM 2192 C CA . ASP A 1 284 ? -51.056 -12.625 -133.300 1.00 26.60 285 ASP A CA 1
ATOM 2193 C C . ASP A 1 284 ? -51.204 -13.808 -134.250 1.00 26.60 285 ASP A C 1
ATOM 2194 O O . ASP A 1 284 ? -50.208 -14.390 -134.680 1.00 26.79 285 ASP A O 1
ATOM 2199 N N . MET A 1 285 ? -52.438 -14.154 -134.593 1.00 41.17 286 MET A N 1
ATOM 2200 C CA . MET A 1 285 ? -52.675 -15.267 -135.504 1.00 41.17 286 MET A CA 1
ATOM 2201 C C . MET A 1 285 ? -51.824 -15.111 -136.780 1.00 42.30 286 MET A C 1
ATOM 2202 O O . MET A 1 285 ? -51.141 -16.046 -137.191 1.00 43.98 286 MET A O 1
ATOM 2207 N N . LEU A 1 286 ? -51.853 -13.936 -137.401 1.00 43.18 287 LEU A N 1
ATOM 2208 C CA . LEU A 1 286 ? -51.069 -13.729 -138.617 1.00 43.64 287 LEU A CA 1
ATOM 2209 C C . LEU A 1 286 ? -49.589 -14.067 -138.403 1.00 45.38 287 LEU A C 1
ATOM 2210 O O . LEU A 1 286 ? -48.966 -14.716 -139.249 1.00 47.72 287 LEU A O 1
ATOM 2215 N N . ASP A 1 287 ? -49.023 -13.631 -137.282 1.00 25.90 288 ASP A N 1
ATOM 2216 C CA . ASP A 1 287 ? -47.632 -13.945 -136.990 1.00 27.34 288 ASP A CA 1
ATOM 2217 C C . ASP A 1 287 ? -47.479 -15.464 -136.854 1.00 27.06 288 ASP A C 1
ATOM 2218 O O . ASP A 1 287 ? -46.552 -16.069 -137.407 1.00 25.22 288 ASP A O 1
ATOM 2223 N N . ILE A 1 288 ? -48.409 -16.076 -136.128 1.00 24.80 289 ILE A N 1
ATOM 2224 C CA . ILE A 1 288 ? -48.387 -17.515 -135.931 1.00 24.43 289 ILE A CA 1
ATOM 2225 C C . ILE A 1 288 ? -48.372 -18.231 -137.271 1.00 28.80 289 ILE A C 1
ATOM 2226 O O . ILE A 1 288 ? -47.633 -19.196 -137.468 1.00 32.63 289 ILE A O 1
ATOM 2231 N N . ARG A 1 289 ? -49.193 -17.740 -138.191 1.00 28.79 290 ARG A N 1
ATOM 2232 C CA . ARG A 1 289 ? -49.315 -18.324 -139.520 1.00 27.83 290 ARG A CA 1
ATOM 2233 C C . ARG A 1 289 ? -48.004 -18.340 -140.294 1.00 27.95 290 ARG A C 1
ATOM 2234 O O . ARG A 1 289 ? -47.673 -19.329 -140.950 1.00 29.33 290 ARG A O 1
ATOM 2242 N N . GLU A 1 290 ? -47.274 -17.231 -140.209 1.00 38.93 291 GLU A N 1
ATOM 2243 C CA . GLU A 1 290 ? -46.002 -17.060 -140.896 1.00 38.59 291 GLU A CA 1
ATOM 2244 C C . GLU A 1 290 ? -44.925 -18.005 -140.366 1.00 38.87 291 GLU A C 1
ATOM 2245 O O . GLU A 1 290 ? -44.286 -18.720 -141.133 1.00 36.76 291 GLU A O 1
ATOM 2251 N N . ILE A 1 291 ? -44.737 -17.994 -139.052 1.00 24.58 292 ILE A N 1
ATOM 2252 C CA . ILE A 1 291 ? -43.770 -18.843 -138.380 1.00 25.31 292 ILE A CA 1
ATOM 2253 C C . ILE A 1 291 ? -44.118 -20.301 -138.662 1.00 22.31 292 ILE A C 1
ATOM 2254 O O . ILE A 1 291 ? -43.247 -21.120 -138.971 1.00 23.13 292 ILE A O 1
ATOM 2259 N N . PHE A 1 292 ? -45.405 -20.620 -138.564 1.00 34.15 293 PHE A N 1
ATOM 2260 C CA . PHE A 1 292 ? -45.876 -21.979 -138.792 1.00 34.13 293 PHE A CA 1
ATOM 2261 C C . PHE A 1 292 ? -45.468 -22.499 -140.170 1.00 37.54 293 PHE A C 1
ATOM 2262 O O . PHE A 1 292 ? -45.078 -23.665 -140.305 1.00 36.37 293 PHE A O 1
ATOM 2270 N N . ARG A 1 293 ? -45.536 -21.638 -141.184 1.00 24.33 294 ARG A N 1
ATOM 2271 C CA . ARG A 1 293 ? -45.199 -22.054 -142.543 1.00 27.94 294 ARG A CA 1
ATOM 2272 C C . ARG A 1 293 ? -43.698 -22.080 -142.805 1.00 28.41 294 ARG A C 1
ATOM 2273 O O . ARG A 1 293 ? -43.251 -22.513 -143.863 1.00 30.51 294 ARG A O 1
ATOM 2281 N N . THR A 1 294 ? -42.925 -21.625 -141.830 1.00 29.06 295 THR A N 1
ATOM 2282 C CA . THR A 1 294 ? -41.477 -21.608 -141.956 1.00 31.04 295 THR A CA 1
ATOM 2283 C C . THR A 1 294 ? -40.874 -22.802 -141.227 1.00 35.55 295 THR A C 1
ATOM 2284 O O . THR A 1 294 ? -39.751 -23.202 -141.500 1.00 38.65 295 THR A O 1
ATOM 2288 N N . LYS A 1 295 ? -41.635 -23.376 -140.303 1.00 42.23 296 LYS A N 1
ATOM 2289 C CA . LYS A 1 295 ? -41.159 -24.504 -139.516 1.00 44.77 296 LYS A CA 1
ATOM 2290 C C . LYS A 1 295 ? -41.852 -25.824 -139.842 1.00 47.11 296 LYS A C 1
ATOM 2291 O O . LYS A 1 295 ? -41.419 -26.878 -139.375 1.00 50.65 296 LYS A O 1
ATOM 2297 N N . TYR A 1 296 ? -42.922 -25.776 -140.634 1.00 39.06 297 TYR A N 1
ATOM 2298 C CA . TYR A 1 296 ? -43.651 -26.999 -140.957 1.00 40.46 297 TYR A CA 1
ATOM 2299 C C . TYR A 1 296 ? -43.969 -27.211 -142.433 1.00 43.69 297 TYR A C 1
ATOM 2300 O O . TYR A 1 296 ? -44.664 -28.157 -142.790 1.00 44.07 297 TYR A O 1
ATOM 2309 N N . GLU A 1 297 ? -43.455 -26.342 -143.291 1.00 81.26 298 GLU A N 1
ATOM 2310 C CA . GLU A 1 297 ? -43.704 -26.462 -144.727 1.00 83.19 298 GLU A CA 1
ATOM 2311 C C . GLU A 1 297 ? -45.092 -27.027 -145.060 1.00 78.18 298 GLU A C 1
ATOM 2312 O O . GLU A 1 297 ? -45.239 -27.940 -145.866 1.00 76.47 298 GLU A O 1
ATOM 2318 N N . LYS A 1 298 ? -46.106 -26.477 -144.412 1.00 57.00 299 LYS A N 1
ATOM 2319 C CA . LYS A 1 298 ? -47.479 -26.880 -144.648 1.00 52.08 299 LYS A CA 1
ATOM 2320 C C . LYS A 1 298 ? -48.406 -25.999 -143.824 1.00 48.44 299 LYS A C 1
ATOM 2321 O O . LYS A 1 298 ? -48.451 -26.100 -142.602 1.00 48.15 299 LYS A O 1
ATOM 2327 N N . SER A 1 299 ? -49.125 -25.120 -144.516 1.00 36.75 300 SER A N 1
ATOM 2328 C CA . SER A 1 299 ? -50.074 -24.181 -143.910 1.00 39.04 300 SER A CA 1
ATOM 2329 C C . SER A 1 299 ? -50.661 -24.609 -142.582 1.00 37.32 300 SER A C 1
ATOM 2330 O O . SER A 1 299 ? -50.869 -25.797 -142.338 1.00 37.60 300 SER A O 1
ATOM 2333 N N . LEU A 1 300 ? -50.937 -23.623 -141.732 1.00 38.27 301 LEU A N 1
ATOM 2334 C CA . LEU A 1 300 ? -51.610 -23.899 -140.466 1.00 34.49 301 LEU A CA 1
ATOM 2335 C C . LEU A 1 300 ? -52.995 -24.307 -140.988 1.00 39.41 301 LEU A C 1
ATOM 2336 O O . LEU A 1 300 ? -53.612 -25.266 -140.523 1.00 41.93 301 LEU A O 1
ATOM 2341 N N . TYR A 1 301 ? -53.422 -23.568 -142.006 1.00 28.74 302 TYR A N 1
ATOM 2342 C CA . TYR A 1 301 ? -54.689 -23.744 -142.697 1.00 26.98 302 TYR A CA 1
ATOM 2343 C C . TYR A 1 301 ? -54.834 -25.149 -143.299 1.00 23.28 302 TYR A C 1
ATOM 2344 O O . TYR A 1 301 ? -55.859 -25.815 -143.123 1.00 22.22 302 TYR A O 1
ATOM 2353 N N . SER A 1 302 ? -53.807 -25.586 -144.016 1.00 33.78 303 SER A N 1
ATOM 2354 C CA . SER A 1 302 ? -53.820 -26.898 -144.649 1.00 36.19 303 SER A CA 1
ATOM 2355 C C . SER A 1 302 ? -53.994 -28.013 -143.613 1.00 34.59 303 SER A C 1
ATOM 2356 O O . SER A 1 302 ? -54.789 -28.932 -143.801 1.00 31.72 303 SER A O 1
ATOM 2359 N N . MET A 1 303 ? -53.251 -27.921 -142.517 1.00 30.67 304 MET A N 1
ATOM 2360 C CA . MET A 1 303 ? -53.324 -28.918 -141.460 1.00 32.57 304 MET A CA 1
ATOM 2361 C C . MET A 1 303 ? -54.651 -28.861 -140.723 1.00 34.97 304 MET A C 1
ATOM 2362 O O . MET A 1 303 ? -55.137 -29.875 -140.219 1.00 35.34 304 MET A O 1
ATOM 2367 N N . ILE A 1 304 ? -55.227 -27.670 -140.631 1.00 30.87 305 ILE A N 1
ATOM 2368 C CA . ILE A 1 304 ? -56.511 -27.535 -139.969 1.00 31.48 305 ILE A CA 1
ATOM 2369 C C . ILE A 1 304 ? -57.529 -28.205 -140.886 1.00 36.04 305 ILE A C 1
ATOM 2370 O O . ILE A 1 304 ? -58.466 -28.864 -140.425 1.00 35.01 305 ILE A O 1
ATOM 2375 N N . LYS A 1 305 ? -57.303 -28.060 -142.189 1.00 29.97 306 LYS A N 1
ATOM 2376 C CA . LYS A 1 305 ? -58.176 -28.627 -143.200 1.00 37.66 306 LYS A CA 1
ATOM 2377 C C . LYS A 1 305 ? -58.178 -30.150 -143.226 1.00 44.79 306 LYS A C 1
ATOM 2378 O O . LYS A 1 305 ? -59.237 -30.782 -143.260 1.00 46.69 306 LYS A O 1
ATOM 2384 N N . ASN A 1 306 ? -56.988 -30.740 -143.206 1.00 52.10 307 ASN A N 1
ATOM 2385 C CA . ASN A 1 306 ? -56.848 -32.191 -143.266 1.00 54.43 307 ASN A CA 1
ATOM 2386 C C . ASN A 1 306 ? -56.995 -32.921 -141.938 1.00 53.28 307 ASN A C 1
ATOM 2387 O O . ASN A 1 306 ? -56.760 -34.132 -141.869 1.00 55.70 307 ASN A O 1
ATOM 2392 N N . ASP A 1 307 ? -57.384 -32.207 -140.886 1.00 36.35 308 ASP A N 1
ATOM 2393 C CA . ASP A 1 307 ? -57.536 -32.852 -139.590 1.00 33.46 308 ASP A CA 1
ATOM 2394 C C . ASP A 1 307 ? -58.879 -32.567 -138.915 1.00 30.25 308 ASP A C 1
ATOM 2395 O O . ASP A 1 307 ? -59.108 -32.955 -137.764 1.00 31.62 308 ASP A O 1
ATOM 2400 N N . THR A 1 308 ? -59.768 -31.890 -139.634 1.00 44.34 309 THR A N 1
ATOM 2401 C CA . THR A 1 308 ? -61.087 -31.569 -139.113 1.00 43.40 309 THR A CA 1
ATOM 2402 C C . THR A 1 308 ? -62.090 -31.633 -140.254 1.00 44.30 309 THR A C 1
ATOM 2403 O O . THR A 1 308 ? -61.709 -31.783 -141.416 1.00 44.70 309 THR A O 1
ATOM 2407 N N . SER A 1 309 ? -63.370 -31.507 -139.918 1.00 41.97 310 SER A N 1
ATOM 2408 C CA . SER A 1 309 ? -64.424 -31.579 -140.918 1.00 45.33 310 SER A CA 1
ATOM 2409 C C . SER A 1 309 ? -65.714 -30.902 -140.478 1.00 46.32 310 SER A C 1
ATOM 2410 O O . SER A 1 309 ? -65.904 -30.593 -139.305 1.00 47.63 310 SER A O 1
ATOM 2413 N N . GLY A 1 310 ? -66.601 -30.689 -141.442 1.00 41.79 311 GLY A N 1
ATOM 2414 C CA . GLY A 1 310 ? -67.886 -30.078 -141.160 1.00 37.67 311 GLY A CA 1
ATOM 2415 C C . GLY A 1 310 ? -67.814 -28.585 -140.970 1.00 33.71 311 GLY A C 1
ATOM 2416 O O . GLY A 1 310 ? -66.880 -27.941 -141.441 1.00 31.51 311 GLY A O 1
ATOM 2417 N N . GLU A 1 311 ? -68.810 -28.034 -140.288 1.00 41.68 312 GLU A N 1
ATOM 2418 C CA . GLU A 1 311 ? -68.849 -26.605 -140.024 1.00 37.67 312 GLU A CA 1
ATOM 2419 C C . GLU A 1 311 ? -67.784 -26.292 -138.973 1.00 31.62 312 GLU A C 1
ATOM 2420 O O . GLU A 1 311 ? -67.315 -25.152 -138.854 1.00 27.36 312 GLU A O 1
ATOM 2426 N N . TYR A 1 312 ? -67.410 -27.310 -138.205 1.00 44.00 313 TYR A N 1
ATOM 2427 C CA . TYR A 1 312 ? -66.374 -27.145 -137.204 1.00 41.11 313 TYR A CA 1
ATOM 2428 C C . TYR A 1 312 ? -65.129 -26.728 -137.973 1.00 38.88 313 TYR A C 1
ATOM 2429 O O . TYR A 1 312 ? -64.479 -25.733 -137.637 1.00 39.27 313 TYR A O 1
ATOM 2438 N N . LYS A 1 313 ? -64.803 -27.480 -139.018 1.00 37.55 314 LYS A N 1
ATOM 2439 C CA . LYS A 1 313 ? -63.642 -27.144 -139.824 1.00 38.70 314 LYS A CA 1
ATOM 2440 C C . LYS A 1 313 ? -63.810 -25.724 -140.326 1.00 40.44 314 LYS A C 1
ATOM 2441 O O . LYS A 1 313 ? -62.968 -24.853 -140.063 1.00 43.17 314 LYS A O 1
ATOM 2447 N N . LYS A 1 314 ? -64.908 -25.502 -141.046 1.00 45.05 315 LYS A N 1
ATOM 2448 C CA . LYS A 1 314 ? -65.229 -24.193 -141.610 1.00 44.99 315 LYS A CA 1
ATOM 2449 C C . LYS A 1 314 ? -64.778 -23.039 -140.716 1.00 42.07 315 LYS A C 1
ATOM 2450 O O . LYS A 1 314 ? -64.016 -22.160 -141.137 1.00 35.48 315 LYS A O 1
ATOM 2456 N N . THR A 1 315 ? -65.251 -23.056 -139.477 1.00 44.39 316 THR A N 1
ATOM 2457 C CA . THR A 1 315 ? -64.913 -22.017 -138.514 1.00 42.92 316 THR A CA 1
ATOM 2458 C C . THR A 1 315 ? -63.402 -21.886 -138.261 1.00 41.78 316 THR A C 1
ATOM 2459 O O . THR A 1 315 ? -62.839 -20.792 -138.430 1.00 42.83 316 THR A O 1
ATOM 2463 N N . LEU A 1 316 ? -62.750 -22.987 -137.869 1.00 38.67 317 LEU A N 1
ATOM 2464 C CA . LEU A 1 316 ? -61.313 -22.957 -137.604 1.00 36.67 317 LEU A CA 1
ATOM 2465 C C . LEU A 1 316 ? -60.559 -22.291 -138.756 1.00 38.66 317 LEU A C 1
ATOM 2466 O O . LEU A 1 316 ? -59.691 -21.436 -138.538 1.00 39.28 317 LEU A O 1
ATOM 2471 N N . LEU A 1 317 ? -60.891 -22.676 -139.983 1.00 38.36 318 LEU A N 1
ATOM 2472 C CA . LEU A 1 317 ? -60.221 -22.100 -141.146 1.00 40.04 318 LEU A CA 1
ATOM 2473 C C . LEU A 1 317 ? -60.404 -20.578 -141.188 1.00 38.94 318 LEU A C 1
ATOM 2474 O O . LEU A 1 317 ? -59.486 -19.833 -141.544 1.00 36.31 318 LEU A O 1
ATOM 2479 N N . LYS A 1 318 ? -61.590 -20.122 -140.804 1.00 26.29 319 LYS A N 1
ATOM 2480 C CA . LYS A 1 318 ? -61.892 -18.703 -140.795 1.00 26.07 319 LYS A CA 1
ATOM 2481 C C . LYS A 1 318 ? -61.008 -18.001 -139.788 1.00 28.12 319 LYS A C 1
ATOM 2482 O O . LYS A 1 318 ? -60.385 -16.983 -140.090 1.00 32.48 319 LYS A O 1
ATOM 2488 N N . LEU A 1 319 ? -60.937 -18.566 -138.591 1.00 25.58 320 LEU A N 1
ATOM 2489 C CA . LEU A 1 319 ? -60.135 -17.991 -137.532 1.00 26.76 320 LEU A CA 1
ATOM 2490 C C . LEU A 1 319 ? -58.653 -17.917 -137.891 1.00 33.04 320 LEU A C 1
ATOM 2491 O O . LEU A 1 319 ? -57.865 -17.306 -137.168 1.00 37.66 320 LEU A O 1
ATOM 2496 N N . SER A 1 320 ? -58.271 -18.523 -139.012 1.00 33.58 321 SER A N 1
ATOM 2497 C CA . SER A 1 320 ? -56.874 -18.520 -139.400 1.00 37.06 321 SER A CA 1
ATOM 2498 C C . SER A 1 320 ? -56.543 -17.683 -140.625 1.00 43.17 321 SER A C 1
ATOM 2499 O O . SER A 1 320 ? -55.763 -16.730 -140.544 1.00 43.93 321 SER A O 1
ATOM 2502 N N . GLY A 1 321 ? -57.134 -18.056 -141.758 1.00 102.14 322 GLY A N 1
ATOM 2503 C CA . GLY A 1 321 ? -56.860 -17.381 -143.016 1.00 104.44 322 GLY A CA 1
ATOM 2504 C C . GLY A 1 321 ? -55.734 -18.161 -143.683 1.00 109.69 322 GLY A C 1
ATOM 2505 O O . GLY A 1 321 ? -54.754 -18.509 -143.021 1.00 112.16 322 GLY A O 1
ATOM 2506 N N . GLY A 1 322 ? -55.855 -18.457 -144.974 1.00 58.39 323 GLY A N 1
ATOM 2507 C CA . GLY A 1 322 ? -54.802 -19.212 -145.631 1.00 63.18 323 GLY A CA 1
ATOM 2508 C C . GLY A 1 322 ? -54.666 -19.000 -147.127 1.00 67.09 323 GLY A C 1
ATOM 2509 O O . GLY A 1 322 ? -54.578 -19.966 -147.897 1.00 65.08 323 GLY A O 1
ATOM 2510 N N . ASP A 1 323 ? -54.638 -17.735 -147.536 1.00 121.31 324 ASP A N 1
ATOM 2511 C CA . ASP A 1 323 ? -54.507 -17.373 -148.944 1.00 127.26 324 ASP A CA 1
ATOM 2512 C C . ASP A 1 323 ? -54.537 -15.857 -149.123 1.00 127.92 324 ASP A C 1
ATOM 2513 O O . ASP A 1 323 ? -54.627 -15.358 -150.245 1.00 126.30 324 ASP A O 1
ATOM 2518 N N . ASP A 1 324 ? -54.457 -15.132 -148.009 1.00 200.00 325 ASP A N 1
ATOM 2519 C CA . ASP A 1 324 ? -54.474 -13.670 -148.026 1.00 200.00 325 ASP A CA 1
ATOM 2520 C C . ASP A 1 324 ? -53.294 -13.091 -148.808 1.00 200.00 325 ASP A C 1
ATOM 2521 O O . ASP A 1 324 ? -52.262 -12.737 -148.231 1.00 200.00 325 ASP A O 1
ATOM 2526 N N . ASP A 1 325 ? -53.461 -12.999 -150.126 1.00 200.00 326 ASP A N 1
ATOM 2527 C CA . ASP A 1 325 ? -52.435 -12.468 -151.020 1.00 200.00 326 ASP A CA 1
ATOM 2528 C C . ASP A 1 325 ? -51.202 -13.373 -151.091 1.00 200.00 326 ASP A C 1
ATOM 2529 O O . ASP A 1 325 ? -50.071 -12.910 -150.931 1.00 200.00 326 ASP A O 1
ATOM 2534 N N . ALA A 1 326 ? -51.430 -14.661 -151.338 1.00 111.04 327 ALA A N 1
ATOM 2535 C CA . ALA A 1 326 ? -50.346 -15.638 -151.435 1.00 106.52 327 ALA A CA 1
ATOM 2536 C C . ALA A 1 326 ? -49.475 -15.629 -150.184 1.00 103.45 327 ALA A C 1
ATOM 2537 O O . ALA A 1 326 ? -49.960 -15.397 -149.076 1.00 104.08 327 ALA A O 1
ATOM 2539 N N . ALA A 1 327 ? -48.185 -15.885 -150.372 1.00 62.90 328 ALA A N 1
ATOM 2540 C CA . ALA A 1 327 ? -47.235 -15.901 -149.266 1.00 60.15 328 ALA A CA 1
ATOM 2541 C C . ALA A 1 327 ? -46.931 -14.477 -148.804 1.00 58.74 328 ALA A C 1
ATOM 2542 O O . ALA A 1 327 ? -47.441 -14.022 -147.780 1.00 57.87 328 ALA A O 1
ATOM 2544 N N . GLY A 1 328 ? -46.103 -13.768 -149.562 1.00 61.26 329 GLY A N 1
ATOM 2545 C CA . GLY A 1 328 ? -45.761 -12.408 -149.183 1.00 61.15 329 GLY A CA 1
ATOM 2546 C C . GLY A 1 328 ? -44.601 -12.387 -148.209 1.00 58.64 329 GLY A C 1
ATOM 2547 O O . GLY A 1 328 ? -44.349 -13.371 -147.504 1.00 58.65 329 GLY A O 1
ATOM 2548 N N . GLN A 1 329 ? -43.899 -11.261 -148.152 1.00 48.05 330 GLN A N 1
ATOM 2549 C CA . GLN A 1 329 ? -42.749 -11.144 -147.271 1.00 46.82 330 GLN A CA 1
ATOM 2550 C C . GLN A 1 329 ? -43.073 -11.193 -145.783 1.00 45.94 330 GLN A C 1
ATOM 2551 O O . GLN A 1 329 ? -44.189 -10.899 -145.356 1.00 48.24 330 GLN A O 1
ATOM 2557 N N . PHE A 1 330 ? -42.065 -11.588 -145.010 1.00 54.19 331 PHE A N 1
ATOM 2558 C CA . PHE A 1 330 ? -42.153 -11.722 -143.558 1.00 49.81 331 PHE A CA 1
ATOM 2559 C C . PHE A 1 330 ? -42.501 -10.438 -142.828 1.00 42.46 331 PHE A C 1
ATOM 2560 O O . PHE A 1 330 ? -42.231 -9.325 -143.298 1.00 44.05 331 PHE A O 1
ATOM 2568 N N . PHE A 1 331 ? -43.098 -10.610 -141.659 1.00 32.77 332 PHE A N 1
ATOM 2569 C CA . PHE A 1 331 ? -43.394 -9.480 -140.812 1.00 29.36 332 PHE A CA 1
ATOM 2570 C C . PHE A 1 331 ? -42.294 -9.561 -139.752 1.00 24.90 332 PHE A C 1
ATOM 2571 O O . PHE A 1 331 ? -41.580 -10.557 -139.679 1.00 24.51 332 PHE A O 1
ATOM 2579 N N . PRO A 1 332 ? -42.118 -8.507 -138.945 1.00 36.60 333 PRO A N 1
ATOM 2580 C CA . PRO A 1 332 ? -41.087 -8.474 -137.900 1.00 36.39 333 PRO A CA 1
ATOM 2581 C C . PRO A 1 332 ? -40.881 -9.759 -137.092 1.00 40.04 333 PRO A C 1
ATOM 2582 O O . PRO A 1 332 ? -39.779 -10.325 -137.071 1.00 43.53 333 PRO A O 1
ATOM 2586 N N . GLU A 1 333 ? -41.943 -10.208 -136.429 1.00 34.24 334 GLU A N 1
ATOM 2587 C CA . GLU A 1 333 ? -41.898 -11.403 -135.598 1.00 32.02 334 GLU A CA 1
ATOM 2588 C C . GLU A 1 333 ? -41.328 -12.653 -136.288 1.00 30.81 334 GLU A C 1
ATOM 2589 O O . GLU A 1 333 ? -40.388 -13.271 -135.790 1.00 32.47 334 GLU A O 1
ATOM 2595 N N . ALA A 1 334 ? -41.901 -13.023 -137.428 1.00 37.66 335 ALA A N 1
ATOM 2596 C CA . ALA A 1 334 ? -41.456 -14.204 -138.164 1.00 38.04 335 ALA A CA 1
ATOM 2597 C C . ALA A 1 334 ? -40.048 -14.033 -138.713 1.00 36.29 335 ALA A C 1
ATOM 2598 O O . ALA A 1 334 ? -39.241 -14.968 -138.689 1.00 36.28 335 ALA A O 1
ATOM 2600 N N . ALA A 1 335 ? -39.749 -12.843 -139.213 1.00 30.68 336 ALA A N 1
ATOM 2601 C CA . ALA A 1 335 ? -38.418 -12.579 -139.750 1.00 28.05 336 ALA A CA 1
ATOM 2602 C C . ALA A 1 335 ? -37.371 -12.813 -138.664 1.00 27.59 336 ALA A C 1
ATOM 2603 O O . ALA A 1 335 ? -36.304 -13.343 -138.940 1.00 27.59 336 ALA A O 1
ATOM 2605 N N . GLN A 1 336 ? -37.679 -12.415 -137.432 1.00 26.07 337 GLN A N 1
ATOM 2606 C CA . GLN A 1 336 ? -36.748 -12.615 -136.316 1.00 28.89 337 GLN A CA 1
ATOM 2607 C C . GLN A 1 336 ? -36.539 -14.113 -136.052 1.00 25.79 337 GLN A C 1
ATOM 2608 O O . GLN A 1 336 ? -35.405 -14.606 -136.006 1.00 24.93 337 GLN A O 1
ATOM 2614 N N . VAL A 1 337 ? -37.646 -14.828 -135.885 1.00 20.32 338 VAL A N 1
ATOM 2615 C CA . VAL A 1 337 ? -37.593 -16.254 -135.648 1.00 20.65 338 VAL A CA 1
ATOM 2616 C C . VAL A 1 337 ? -36.803 -16.928 -136.764 1.00 22.21 338 VAL A C 1
ATOM 2617 O O . VAL A 1 337 ? -35.958 -17.780 -136.491 1.00 23.45 338 VAL A O 1
ATOM 2621 N N . ALA A 1 338 ? -37.063 -16.536 -138.012 1.00 24.11 339 ALA A N 1
ATOM 2622 C CA . ALA A 1 338 ? -36.346 -17.114 -139.154 1.00 22.13 339 ALA A CA 1
ATOM 2623 C C . ALA A 1 338 ? -34.868 -16.773 -139.055 1.00 22.13 339 ALA A C 1
ATOM 2624 O O . ALA A 1 338 ? -34.012 -17.653 -139.109 1.00 22.13 339 ALA A O 1
ATOM 2626 N N . TYR A 1 339 ? -34.567 -15.487 -138.920 1.00 15.33 340 TYR A N 1
ATOM 2627 C CA . TYR A 1 339 ? -33.180 -15.055 -138.813 1.00 16.62 340 TYR A CA 1
ATOM 2628 C C . TYR A 1 339 ? -32.463 -15.801 -137.692 1.00 20.93 340 TYR A C 1
ATOM 2629 O O . TYR A 1 339 ? -31.319 -16.219 -137.851 1.00 22.77 340 TYR A O 1
ATOM 2638 N N . GLN A 1 340 ? -33.150 -15.960 -136.564 1.00 24.32 341 GLN A N 1
ATOM 2639 C CA . GLN A 1 340 ? -32.585 -16.628 -135.400 1.00 24.86 341 GLN A CA 1
ATOM 2640 C C . GLN A 1 340 ? -32.332 -18.112 -135.543 1.00 24.67 341 GLN A C 1
ATOM 2641 O O . GLN A 1 340 ? -31.389 -18.621 -134.944 1.00 29.60 341 GLN A O 1
ATOM 2647 N N . MET A 1 341 ? -33.154 -18.814 -136.321 1.00 23.24 342 MET A N 1
ATOM 2648 C CA . MET A 1 341 ? -32.931 -20.245 -136.511 1.00 24.65 342 MET A CA 1
ATOM 2649 C C . MET A 1 341 ? -31.546 -20.411 -137.142 1.00 23.32 342 MET A C 1
ATOM 2650 O O . MET A 1 341 ? -30.765 -21.283 -136.750 1.00 26.73 342 MET A O 1
ATOM 2655 N N . TRP A 1 342 ? -31.246 -19.545 -138.105 1.00 31.97 343 TRP A N 1
ATOM 2656 C CA . TRP A 1 342 ? -29.960 -19.563 -138.784 1.00 28.76 343 TRP A CA 1
ATOM 2657 C C . TRP A 1 342 ? -28.829 -19.124 -137.875 1.00 29.28 343 TRP A C 1
ATOM 2658 O O . TRP A 1 342 ? -27.784 -19.767 -137.831 1.00 28.80 343 TRP A O 1
ATOM 2669 N N . GLU A 1 343 ? -29.032 -18.023 -137.164 1.00 26.73 344 GLU A N 1
ATOM 2670 C CA . GLU A 1 343 ? -28.009 -17.532 -136.258 1.00 24.59 344 GLU A CA 1
ATOM 2671 C C . GLU A 1 343 ? -27.579 -18.701 -135.373 1.00 23.29 344 GLU A C 1
ATOM 2672 O O . GLU A 1 343 ? -26.397 -19.050 -135.309 1.00 23.29 344 GLU A O 1
ATOM 2678 N N . LEU A 1 344 ? -28.564 -19.311 -134.716 1.00 31.40 345 LEU A N 1
ATOM 2679 C CA . LEU A 1 344 ? -28.348 -20.440 -133.831 1.00 31.61 345 LEU A CA 1
ATOM 2680 C C . LEU A 1 344 ? -27.561 -21.560 -134.496 1.00 33.10 345 LEU A C 1
ATOM 2681 O O . LEU A 1 344 ? -26.544 -22.001 -133.970 1.00 33.43 345 LEU A O 1
ATOM 2686 N N . SER A 1 345 ? -28.049 -22.029 -135.641 1.00 28.07 346 SER A N 1
ATOM 2687 C CA . SER A 1 345 ? -27.396 -23.096 -136.396 1.00 26.04 346 SER A CA 1
ATOM 2688 C C . SER A 1 345 ? -25.954 -22.706 -136.711 1.00 26.04 346 SER A C 1
ATOM 2689 O O . SER A 1 345 ? -25.052 -23.561 -136.776 1.00 29.66 346 SER A O 1
ATOM 2692 N N . ALA A 1 346 ? -25.739 -21.405 -136.879 1.00 27.96 347 ALA A N 1
ATOM 2693 C CA . ALA A 1 346 ? -24.415 -20.881 -137.195 1.00 29.36 347 ALA A CA 1
ATOM 2694 C C . ALA A 1 346 ? -23.436 -20.806 -136.044 1.00 30.55 347 ALA A C 1
ATOM 2695 O O . ALA A 1 346 ? -22.244 -21.070 -136.242 1.00 30.93 347 ALA A O 1
ATOM 2697 N N . VAL A 1 347 ? -23.914 -20.459 -134.851 1.00 22.43 348 VAL A N 1
ATOM 2698 C CA . VAL A 1 347 ? -23.003 -20.288 -133.720 1.00 26.01 348 VAL A CA 1
ATOM 2699 C C . VAL A 1 347 ? -23.103 -21.245 -132.552 1.00 24.85 348 VAL A C 1
ATOM 2700 O O . VAL A 1 347 ? -22.276 -21.190 -131.637 1.00 24.17 348 VAL A O 1
ATOM 2704 N N . ALA A 1 348 ? -24.088 -22.126 -132.565 1.00 23.27 349 ALA A N 1
ATOM 2705 C CA . ALA A 1 348 ? -24.237 -23.028 -131.440 1.00 21.98 349 ALA A CA 1
ATOM 2706 C C . ALA A 1 348 ? -23.236 -24.173 -131.428 1.00 26.21 349 ALA A C 1
ATOM 2707 O O . ALA A 1 348 ? -23.020 -24.828 -132.441 1.00 28.81 349 ALA A O 1
ATOM 2709 N N . ARG A 1 349 ? -22.611 -24.377 -130.266 1.00 32.96 350 ARG A N 1
ATOM 2710 C CA . ARG A 1 349 ? -21.661 -25.469 -130.049 1.00 37.33 350 ARG A CA 1
ATOM 2711 C C . ARG A 1 349 ? -22.534 -26.673 -129.724 1.00 39.75 350 ARG A C 1
ATOM 2712 O O . ARG A 1 349 ? -23.260 -26.675 -128.729 1.00 43.19 350 ARG A O 1
ATOM 2720 N N . VAL A 1 350 ? -22.489 -27.689 -130.569 1.00 38.83 351 VAL A N 1
ATOM 2721 C CA . VAL A 1 350 ? -23.310 -28.856 -130.327 1.00 39.34 351 VAL A CA 1
ATOM 2722 C C . VAL A 1 350 ? -22.474 -30.115 -130.348 1.00 41.24 351 VAL A C 1
ATOM 2723 O O . VAL A 1 350 ? -21.555 -30.252 -131.146 1.00 40.45 351 VAL A O 1
ATOM 2727 N N . GLU A 1 351 ? -22.788 -31.025 -129.440 1.00 33.50 352 GLU A N 1
ATOM 2728 C CA . GLU A 1 351 ? -22.081 -32.287 -129.364 1.00 34.75 352 GLU A CA 1
ATOM 2729 C C . GLU A 1 351 ? -22.874 -33.308 -130.171 1.00 28.94 352 GLU A C 1
ATOM 2730 O O . GLU A 1 351 ? -24.038 -33.582 -129.870 1.00 30.57 352 GLU A O 1
ATOM 2736 N N . LEU A 1 352 ? -22.249 -33.842 -131.211 1.00 22.60 353 LEU A N 1
ATOM 2737 C CA . LEU A 1 352 ? -22.889 -34.843 -132.043 1.00 18.53 353 LEU A CA 1
ATOM 2738 C C . LEU A 1 352 ? -22.555 -36.200 -131.450 1.00 19.44 353 LEU A C 1
ATOM 2739 O O . LEU A 1 352 ? -21.380 -36.555 -131.351 1.00 21.78 353 LEU A O 1
ATOM 2744 N N . LYS A 1 353 ? -23.588 -36.942 -131.040 1.00 29.03 354 LYS A N 1
ATOM 2745 C CA . LYS A 1 353 ? -23.403 -38.270 -130.450 1.00 26.66 354 LYS A CA 1
ATOM 2746 C C . LYS A 1 353 ? -24.332 -39.323 -131.046 1.00 23.76 354 LYS A C 1
ATOM 2747 O O . LYS A 1 353 ? -25.488 -39.045 -131.365 1.00 23.49 354 LYS A O 1
ATOM 2753 N N . GLY A 1 354 ? -23.817 -40.540 -131.187 1.00 37.92 355 GLY A N 1
ATOM 2754 C CA . GLY A 1 354 ? -24.605 -41.635 -131.723 1.00 37.92 355 GLY A CA 1
ATOM 2755 C C . GLY A 1 354 ? -25.172 -42.448 -130.576 1.00 39.20 355 GLY A C 1
ATOM 2756 O O . GLY A 1 354 ? -25.027 -42.072 -129.409 1.00 43.60 355 GLY A O 1
ATOM 2757 N N . ASP A 1 355 ? -25.822 -43.562 -130.894 1.00 37.00 356 ASP A N 1
ATOM 2758 C CA . ASP A 1 355 ? -26.409 -44.416 -129.860 1.00 37.50 356 ASP A CA 1
ATOM 2759 C C . ASP A 1 355 ? -25.700 -45.756 -129.709 1.00 38.46 356 ASP A C 1
ATOM 2760 O O . ASP A 1 355 ? -25.877 -46.440 -128.705 1.00 39.40 356 ASP A O 1
ATOM 2765 N N . VAL A 1 356 ? -24.912 -46.142 -130.705 1.00 27.23 357 VAL A N 1
ATOM 2766 C CA . VAL A 1 356 ? -24.191 -47.391 -130.609 1.00 26.79 357 VAL A CA 1
ATOM 2767 C C . VAL A 1 356 ? -22.741 -47.079 -130.254 1.00 30.33 357 VAL A C 1
ATOM 2768 O O . VAL A 1 356 ? -22.038 -46.396 -131.002 1.00 30.95 357 VAL A O 1
ATOM 2772 N N . ARG A 1 357 ? -22.310 -47.560 -129.096 1.00 38.94 358 ARG A N 1
ATOM 2773 C CA . ARG A 1 357 ? -20.944 -47.340 -128.636 1.00 44.97 358 ARG A CA 1
ATOM 2774 C C . ARG A 1 357 ? -20.195 -48.672 -128.570 1.00 48.36 358 ARG A C 1
ATOM 2775 O O . ARG A 1 357 ? -20.798 -49.729 -128.345 1.00 51.74 358 ARG A O 1
ATOM 2783 N N . PRO A 1 358 ? -18.868 -48.641 -128.780 1.00 42.40 359 PRO A N 1
ATOM 2784 C CA . PRO A 1 358 ? -18.100 -49.887 -128.725 1.00 41.04 359 PRO A CA 1
ATOM 2785 C C . PRO A 1 358 ? -18.411 -50.595 -127.422 1.00 43.67 359 PRO A C 1
ATOM 2786 O O . PRO A 1 358 ? -18.516 -49.960 -126.371 1.00 43.66 359 PRO A O 1
ATOM 2790 N N . ALA A 1 359 ? -18.579 -51.906 -127.488 1.00 35.68 360 ALA A N 1
ATOM 2791 C CA . ALA A 1 359 ? -18.867 -52.671 -126.293 1.00 39.93 360 ALA A CA 1
ATOM 2792 C C . ALA A 1 359 ? -17.562 -52.824 -125.518 1.00 43.98 360 ALA A C 1
ATOM 2793 O O . ALA A 1 359 ? -16.486 -52.903 -126.116 1.00 44.50 360 ALA A O 1
ATOM 2795 N N . ASN A 1 360 ? -17.651 -52.837 -124.190 1.00 59.09 361 ASN A N 1
ATOM 2796 C CA . ASN A 1 360 ? -16.460 -53.007 -123.363 1.00 61.38 361 ASN A CA 1
ATOM 2797 C C . ASN A 1 360 ? -16.145 -54.492 -123.346 1.00 64.25 361 ASN A C 1
ATOM 2798 O O . ASN A 1 360 ? -16.950 -55.304 -123.799 1.00 66.53 361 ASN A O 1
ATOM 2803 N N . ASP A 1 361 ? -14.977 -54.848 -122.826 1.00 53.30 362 ASP A N 1
ATOM 2804 C CA . ASP A 1 361 ? -14.581 -56.248 -122.753 1.00 53.06 362 ASP A CA 1
ATOM 2805 C C . ASP A 1 361 ? -14.932 -56.942 -124.061 1.00 48.21 362 ASP A C 1
ATOM 2806 O O . ASP A 1 361 ? -15.376 -58.090 -124.068 1.00 48.64 362 ASP A O 1
ATOM 2811 N N . PHE A 1 362 ? -14.733 -56.235 -125.165 1.00 42.31 363 PHE A N 1
ATOM 2812 C CA . PHE A 1 362 ? -15.042 -56.773 -126.476 1.00 39.31 363 PHE A CA 1
ATOM 2813 C C . PHE A 1 362 ? -14.252 -58.034 -126.780 1.00 34.28 363 PHE A C 1
ATOM 2814 O O . PHE A 1 362 ? -13.030 -57.998 -126.856 1.00 34.33 363 PHE A O 1
ATOM 2822 N N . ASN A 1 363 ? -14.956 -59.145 -126.964 1.00 41.46 364 ASN A N 1
ATOM 2823 C CA . ASN A 1 363 ? -14.300 -60.406 -127.274 1.00 39.43 364 ASN A CA 1
ATOM 2824 C C . ASN A 1 363 ? -14.787 -60.969 -128.607 1.00 37.33 364 ASN A C 1
ATOM 2825 O O . ASN A 1 363 ? -15.761 -61.721 -128.671 1.00 38.50 364 ASN A O 1
ATOM 2830 N N . PRO A 1 364 ? -14.108 -60.623 -129.696 1.00 32.08 365 PRO A N 1
ATOM 2831 C CA . PRO A 1 364 ? -14.542 -61.142 -130.992 1.00 32.11 365 PRO A CA 1
ATOM 2832 C C . PRO A 1 364 ? -14.685 -62.667 -131.044 1.00 37.49 365 PRO A C 1
ATOM 2833 O O . PRO A 1 364 ? -15.624 -63.191 -131.635 1.00 40.69 365 PRO A O 1
ATOM 2837 N N . ASP A 1 365 ? -13.755 -63.379 -130.425 1.00 40.98 366 ASP A N 1
ATOM 2838 C CA . ASP A 1 365 ? -13.809 -64.834 -130.416 1.00 43.81 366 ASP A CA 1
ATOM 2839 C C . ASP A 1 365 ? -15.124 -65.316 -129.801 1.00 40.63 366 ASP A C 1
ATOM 2840 O O . ASP A 1 365 ? -15.759 -66.231 -130.317 1.00 38.46 366 ASP A O 1
ATOM 2845 N N . ALA A 1 366 ? -15.534 -64.693 -128.703 1.00 42.06 367 ALA A N 1
ATOM 2846 C CA . ALA A 1 366 ? -16.778 -65.070 -128.028 1.00 39.48 367 ALA A CA 1
ATOM 2847 C C . ALA A 1 366 ? -18.001 -64.762 -128.892 1.00 40.20 367 ALA A C 1
ATOM 2848 O O . ALA A 1 366 ? -18.906 -65.578 -129.017 1.00 39.99 367 ALA A O 1
ATOM 2850 N N . ASP A 1 367 ? -18.026 -63.573 -129.481 1.00 38.79 368 ASP A N 1
ATOM 2851 C CA . ASP A 1 367 ? -19.133 -63.174 -130.337 1.00 36.92 368 ASP A CA 1
ATOM 2852 C C . ASP A 1 367 ? -19.205 -64.071 -131.569 1.00 34.83 368 ASP A C 1
ATOM 2853 O O . ASP A 1 367 ? -20.261 -64.619 -131.885 1.00 34.17 368 ASP A O 1
ATOM 2858 N N . ALA A 1 368 ? -18.086 -64.232 -132.261 1.00 24.22 369 ALA A N 1
ATOM 2859 C CA . ALA A 1 368 ? -18.066 -65.075 -133.442 1.00 24.67 369 ALA A CA 1
ATOM 2860 C C . ALA A 1 368 ? -18.680 -66.440 -133.132 1.00 25.05 369 ALA A C 1
ATOM 2861 O O . ALA A 1 368 ? -19.492 -66.940 -133.900 1.00 24.97 369 ALA A O 1
ATOM 2863 N N . LYS A 1 369 ? -18.299 -67.045 -132.011 1.00 39.54 370 LYS A N 1
ATOM 2864 C CA . LYS A 1 369 ? -18.861 -68.340 -131.637 1.00 42.12 370 LYS A CA 1
ATOM 2865 C C . LYS A 1 369 ? -20.374 -68.233 -131.463 1.00 42.04 370 LYS A C 1
ATOM 2866 O O . LYS A 1 369 ? -21.143 -68.878 -132.183 1.00 41.55 370 LYS A O 1
ATOM 2872 N N . ALA A 1 370 ? -20.786 -67.413 -130.495 1.00 34.62 371 ALA A N 1
ATOM 2873 C CA . ALA A 1 370 ? -22.198 -67.205 -130.183 1.00 33.56 371 ALA A CA 1
ATOM 2874 C C . ALA A 1 370 ? -23.032 -66.991 -131.448 1.00 33.36 371 ALA A C 1
ATOM 2875 O O . ALA A 1 370 ? -24.116 -67.565 -131.588 1.00 31.43 371 ALA A O 1
ATOM 2877 N N . LEU A 1 371 ? -22.522 -66.171 -132.369 1.00 36.04 372 LEU A N 1
ATOM 2878 C CA . LEU A 1 371 ? -23.228 -65.913 -133.620 1.00 34.32 372 LEU A CA 1
ATOM 2879 C C . LEU A 1 371 ? -23.420 -67.218 -134.387 1.00 34.32 372 LEU A C 1
ATOM 2880 O O . LEU A 1 371 ? -24.502 -67.481 -134.912 1.00 34.45 372 LEU A O 1
ATOM 2885 N N . ARG A 1 372 ? -22.363 -68.030 -134.451 1.00 47.66 373 ARG A N 1
ATOM 2886 C CA . ARG A 1 372 ? -22.417 -69.301 -135.163 1.00 50.83 373 ARG A CA 1
ATOM 2887 C C . ARG A 1 372 ? -23.343 -70.299 -134.482 1.00 52.04 373 ARG A C 1
ATOM 2888 O O . ARG A 1 372 ? -24.194 -70.909 -135.135 1.00 52.49 373 ARG A O 1
ATOM 2896 N N . LYS A 1 373 ? -23.160 -70.474 -133.174 1.00 52.40 374 LYS A N 1
ATOM 2897 C CA . LYS A 1 373 ? -23.988 -71.383 -132.393 1.00 52.58 374 LYS A CA 1
ATOM 2898 C C . LYS A 1 373 ? -25.458 -70.983 -132.528 1.00 52.89 374 LYS A C 1
ATOM 2899 O O . LYS A 1 373 ? -26.349 -71.829 -132.491 1.00 53.49 374 LYS A O 1
ATOM 2905 N N . ALA A 1 374 ? -25.706 -69.688 -132.692 1.00 42.59 375 ALA A N 1
ATOM 2906 C CA . ALA A 1 374 ? -27.061 -69.179 -132.833 1.00 39.26 375 ALA A CA 1
ATOM 2907 C C . ALA A 1 374 ? -27.654 -69.522 -134.197 1.00 37.04 375 ALA A C 1
ATOM 2908 O O . ALA A 1 374 ? -28.875 -69.501 -134.375 1.00 34.79 375 ALA A O 1
ATOM 2910 N N . MET A 1 375 ? -26.794 -69.835 -135.163 1.00 39.06 376 MET A N 1
ATOM 2911 C CA . MET A 1 375 ? -27.255 -70.182 -136.506 1.00 48.69 376 MET A CA 1
ATOM 2912 C C . MET A 1 375 ? -27.076 -71.668 -136.795 1.00 57.02 376 MET A C 1
ATOM 2913 O O . MET A 1 375 ? -27.888 -72.284 -137.491 1.00 55.18 376 MET A O 1
ATOM 2918 N N . LYS A 1 376 ? -25.999 -72.233 -136.262 1.00 68.38 377 LYS A N 1
ATOM 2919 C CA . LYS A 1 376 ? -25.677 -73.637 -136.474 1.00 70.39 377 LYS A CA 1
ATOM 2920 C C . LYS A 1 376 ? -26.845 -74.570 -136.186 1.00 71.17 377 LYS A C 1
ATOM 2921 O O . LYS A 1 376 ? -27.242 -74.762 -135.037 1.00 71.99 377 LYS A O 1
ATOM 2927 N N . GLY A 1 377 ? -27.392 -75.142 -137.253 1.00 51.13 378 GLY A N 1
ATOM 2928 C CA . GLY A 1 377 ? -28.502 -76.063 -137.120 1.00 48.82 378 GLY A CA 1
ATOM 2929 C C . GLY A 1 377 ? -29.714 -75.698 -137.950 1.00 48.33 378 GLY A C 1
ATOM 2930 O O . GLY A 1 377 ? -29.662 -74.821 -138.810 1.00 47.05 378 GLY A O 1
ATOM 2931 N N . LEU A 1 378 ? -30.816 -76.384 -137.689 1.00 46.75 379 LEU A N 1
ATOM 2932 C CA . LEU A 1 378 ? -32.044 -76.120 -138.405 1.00 45.40 379 LEU A CA 1
ATOM 2933 C C . LEU A 1 378 ? -32.625 -74.798 -137.916 1.00 46.53 379 LEU A C 1
ATOM 2934 O O . LEU A 1 378 ? -32.877 -73.886 -138.703 1.00 48.02 379 LEU A O 1
ATOM 2939 N N . GLY A 1 379 ? -32.828 -74.679 -136.613 1.00 39.46 380 GLY A N 1
ATOM 2940 C CA . GLY A 1 379 ? -33.366 -73.438 -136.106 1.00 40.17 380 GLY A CA 1
ATOM 2941 C C . GLY A 1 379 ? -32.432 -72.259 -136.329 1.00 41.17 380 GLY A C 1
ATOM 2942 O O . GLY A 1 379 ? -31.408 -72.359 -137.014 1.00 43.55 380 GLY A O 1
ATOM 2943 N N . THR A 1 380 ? -32.810 -71.127 -135.748 1.00 44.05 381 THR A N 1
ATOM 2944 C CA . THR A 1 380 ? -32.034 -69.901 -135.824 1.00 40.50 381 THR A CA 1
ATOM 2945 C C . THR A 1 380 ? -32.425 -68.998 -134.655 1.00 36.32 381 THR A C 1
ATOM 2946 O O . THR A 1 380 ? -33.599 -68.702 -134.449 1.00 37.85 381 THR A O 1
ATOM 2950 N N . ASP A 1 381 ? -31.424 -68.582 -133.885 1.00 38.86 382 ASP A N 1
ATOM 2951 C CA . ASP A 1 381 ? -31.634 -67.732 -132.724 1.00 36.94 382 ASP A CA 1
ATOM 2952 C C . ASP A 1 381 ? -31.452 -66.257 -133.069 1.00 36.42 382 ASP A C 1
ATOM 2953 O O . ASP A 1 381 ? -30.320 -65.755 -133.133 1.00 38.00 382 ASP A O 1
ATOM 2958 N N . GLU A 1 382 ? -32.574 -65.569 -133.275 1.00 54.85 383 GLU A N 1
ATOM 2959 C CA . GLU A 1 382 ? -32.569 -64.150 -133.612 1.00 53.40 383 GLU A CA 1
ATOM 2960 C C . GLU A 1 382 ? -32.049 -63.264 -132.483 1.00 53.93 383 GLU A C 1
ATOM 2961 O O . GLU A 1 382 ? -31.231 -62.376 -132.719 1.00 55.10 383 GLU A O 1
ATOM 2967 N N . ASP A 1 383 ? -32.529 -63.502 -131.264 1.00 56.05 384 ASP A N 1
ATOM 2968 C CA . ASP A 1 383 ? -32.113 -62.702 -130.110 1.00 56.24 384 ASP A CA 1
ATOM 2969 C C . ASP A 1 383 ? -30.600 -62.595 -129.934 1.00 52.84 384 ASP A C 1
ATOM 2970 O O . ASP A 1 383 ? -30.065 -61.501 -129.767 1.00 53.45 384 ASP A O 1
ATOM 2975 N N . THR A 1 384 ? -29.913 -63.729 -129.952 1.00 40.81 385 THR A N 1
ATOM 2976 C CA . THR A 1 384 ? -28.471 -63.710 -129.823 1.00 38.20 385 THR A CA 1
ATOM 2977 C C . THR A 1 384 ? -27.912 -62.808 -130.917 1.00 36.74 385 THR A C 1
ATOM 2978 O O . THR A 1 384 ? -27.139 -61.893 -130.631 1.00 36.91 385 THR A O 1
ATOM 2982 N N . ILE A 1 385 ? -28.312 -63.055 -132.163 1.00 32.11 386 ILE A N 1
ATOM 2983 C CA . ILE A 1 385 ? -27.837 -62.238 -133.282 1.00 30.44 386 ILE A CA 1
ATOM 2984 C C . ILE A 1 385 ? -28.138 -60.744 -133.078 1.00 32.28 386 ILE A C 1
ATOM 2985 O O . ILE A 1 385 ? -27.232 -59.914 -133.087 1.00 32.27 386 ILE A O 1
ATOM 2990 N N . ILE A 1 386 ? -29.417 -60.416 -132.905 1.00 37.22 387 ILE A N 1
ATOM 2991 C CA . ILE A 1 386 ? -29.843 -59.034 -132.709 1.00 34.01 387 ILE A CA 1
ATOM 2992 C C . ILE A 1 386 ? -29.108 -58.386 -131.543 1.00 34.17 387 ILE A C 1
ATOM 2993 O O . ILE A 1 386 ? -28.513 -57.324 -131.695 1.00 34.47 387 ILE A O 1
ATOM 2998 N N . ASP A 1 387 ? -29.152 -59.030 -130.382 1.00 39.59 388 ASP A N 1
ATOM 2999 C CA . ASP A 1 387 ? -28.503 -58.513 -129.181 1.00 40.12 388 ASP A CA 1
ATOM 3000 C C . ASP A 1 387 ? -27.001 -58.324 -129.296 1.00 38.24 388 ASP A C 1
ATOM 3001 O O . ASP A 1 387 ? -26.441 -57.434 -128.650 1.00 41.07 388 ASP A O 1
ATOM 3006 N N . ILE A 1 388 ? -26.340 -59.148 -130.105 1.00 26.19 389 ILE A N 1
ATOM 3007 C CA . ILE A 1 388 ? -24.904 -58.998 -130.283 1.00 25.77 389 ILE A CA 1
ATOM 3008 C C . ILE A 1 388 ? -24.572 -57.873 -131.267 1.00 26.10 389 ILE A C 1
ATOM 3009 O O . ILE A 1 388 ? -23.900 -56.904 -130.919 1.00 26.82 389 ILE A O 1
ATOM 3014 N N . ILE A 1 389 ? -25.060 -58.010 -132.493 1.00 32.61 390 ILE A N 1
ATOM 3015 C CA . ILE A 1 389 ? -24.791 -57.054 -133.556 1.00 29.61 390 ILE A CA 1
ATOM 3016 C C . ILE A 1 389 ? -25.184 -55.602 -133.279 1.00 27.95 390 ILE A C 1
ATOM 3017 O O . ILE A 1 389 ? -24.381 -54.687 -133.513 1.00 29.44 390 ILE A O 1
ATOM 3022 N N . THR A 1 390 ? -26.407 -55.382 -132.796 1.00 37.75 391 THR A N 1
ATOM 3023 C CA . THR A 1 390 ? -26.849 -54.024 -132.509 1.00 39.87 391 THR A CA 1
ATOM 3024 C C . THR A 1 390 ? -26.000 -53.330 -131.438 1.00 43.04 391 THR A C 1
ATOM 3025 O O . THR A 1 390 ? -25.748 -52.128 -131.531 1.00 43.97 391 THR A O 1
ATOM 3029 N N . HIS A 1 391 ? -25.546 -54.074 -130.432 1.00 34.85 392 HIS A N 1
ATOM 3030 C CA . HIS A 1 391 ? -24.736 -53.477 -129.364 1.00 36.25 392 HIS A CA 1
ATOM 3031 C C . HIS A 1 391 ? -23.226 -53.479 -129.609 1.00 34.49 392 HIS A C 1
ATOM 3032 O O . HIS A 1 391 ? -22.435 -53.330 -128.676 1.00 34.19 392 HIS A O 1
ATOM 3039 N N . ARG A 1 392 ? -22.824 -53.662 -130.858 1.00 29.42 393 ARG A N 1
ATOM 3040 C CA . ARG A 1 392 ? -21.407 -53.647 -131.188 1.00 28.81 393 ARG A CA 1
ATOM 3041 C C . ARG A 1 392 ? -21.174 -52.585 -132.262 1.00 29.05 393 ARG A C 1
ATOM 3042 O O . ARG A 1 392 ? -21.904 -52.509 -133.254 1.00 31.15 393 ARG A O 1
ATOM 3050 N N . SER A 1 393 ? -20.166 -51.750 -132.056 1.00 27.66 394 SER A N 1
ATOM 3051 C CA . SER A 1 393 ? -19.862 -50.697 -133.018 1.00 28.29 394 SER A CA 1
ATOM 3052 C C . SER A 1 393 ? -19.597 -51.313 -134.389 1.00 27.92 394 SER A C 1
ATOM 3053 O O . SER A 1 393 ? -19.456 -52.518 -134.522 1.00 27.87 394 SER A O 1
ATOM 3056 N N . ASN A 1 394 ? -19.537 -50.479 -135.411 1.00 32.60 395 ASN A N 1
ATOM 3057 C CA . ASN A 1 394 ? -19.287 -50.980 -136.743 1.00 32.19 395 ASN A CA 1
ATOM 3058 C C . ASN A 1 394 ? -17.879 -51.545 -136.777 1.00 33.47 395 ASN A C 1
ATOM 3059 O O . ASN A 1 394 ? -17.676 -52.675 -137.211 1.00 33.61 395 ASN A O 1
ATOM 3064 N N . VAL A 1 395 ? -16.910 -50.768 -136.303 1.00 38.53 396 VAL A N 1
ATOM 3065 C CA . VAL A 1 395 ? -15.520 -51.212 -136.292 1.00 37.82 396 VAL A CA 1
ATOM 3066 C C . VAL A 1 395 ? -15.414 -52.586 -135.665 1.00 34.62 396 VAL A C 1
ATOM 3067 O O . VAL A 1 395 ? -14.719 -53.462 -136.183 1.00 32.36 396 VAL A O 1
ATOM 3071 N N . GLN A 1 396 ? -16.109 -52.770 -134.546 1.00 32.77 397 GLN A N 1
ATOM 3072 C CA . GLN A 1 396 ? -16.091 -54.044 -133.851 1.00 32.72 397 GLN A CA 1
ATOM 3073 C C . GLN A 1 396 ? -16.756 -55.171 -134.654 1.00 34.44 397 GLN A C 1
ATOM 3074 O O . GLN A 1 396 ? -16.407 -56.346 -134.486 1.00 37.53 397 GLN A O 1
ATOM 3080 N N . ARG A 1 397 ? -17.699 -54.824 -135.524 1.00 30.50 398 ARG A N 1
ATOM 3081 C CA . ARG A 1 397 ? -18.403 -55.833 -136.310 1.00 31.93 398 ARG A CA 1
ATOM 3082 C C . ARG A 1 397 ? -17.523 -56.383 -137.412 1.00 32.80 398 ARG A C 1
ATOM 3083 O O . ARG A 1 397 ? -17.648 -57.542 -137.788 1.00 38.20 398 ARG A O 1
ATOM 3091 N N . GLN A 1 398 ? -16.635 -55.551 -137.937 1.00 34.10 399 GLN A N 1
ATOM 3092 C CA . GLN A 1 398 ? -15.745 -56.002 -138.994 1.00 34.10 399 GLN A CA 1
ATOM 3093 C C . GLN A 1 398 ? -14.777 -57.022 -138.393 1.00 35.93 399 GLN A C 1
ATOM 3094 O O . GLN A 1 398 ? -14.450 -58.038 -139.014 1.00 37.38 399 GLN A O 1
ATOM 3100 N N . GLN A 1 399 ? -14.331 -56.741 -137.173 1.00 28.84 400 GLN A N 1
ATOM 3101 C CA . GLN A 1 399 ? -13.432 -57.621 -136.450 1.00 28.39 400 GLN A CA 1
ATOM 3102 C C . GLN A 1 399 ? -14.147 -58.963 -136.289 1.00 27.02 400 GLN A C 1
ATOM 3103 O O . GLN A 1 399 ? -13.599 -60.012 -136.611 1.00 29.86 400 GLN A O 1
ATOM 3109 N N . ILE A 1 400 ? -15.382 -58.923 -135.800 1.00 36.47 401 ILE A N 1
ATOM 3110 C CA . ILE A 1 400 ? -16.172 -60.135 -135.644 1.00 37.14 401 ILE A CA 1
ATOM 3111 C C . ILE A 1 400 ? -16.240 -60.894 -136.962 1.00 39.21 401 ILE A C 1
ATOM 3112 O O . ILE A 1 400 ? -16.196 -62.119 -136.974 1.00 38.56 401 ILE A O 1
ATOM 3117 N N . ARG A 1 401 ? -16.366 -60.166 -138.068 1.00 32.75 402 ARG A N 1
ATOM 3118 C CA . ARG A 1 401 ? -16.453 -60.797 -139.379 1.00 36.75 402 ARG A CA 1
ATOM 3119 C C . ARG A 1 401 ? -15.170 -61.521 -139.749 1.00 42.03 402 ARG A C 1
ATOM 3120 O O . ARG A 1 401 ? -15.207 -62.631 -140.270 1.00 46.36 402 ARG A O 1
ATOM 3128 N N . GLN A 1 402 ? -14.036 -60.889 -139.483 1.00 30.94 403 GLN A N 1
ATOM 3129 C CA . GLN A 1 402 ? -12.757 -61.507 -139.782 1.00 36.16 403 GLN A CA 1
ATOM 3130 C C . GLN A 1 402 ? -12.581 -62.754 -138.914 1.00 37.55 403 GLN A C 1
ATOM 3131 O O . GLN A 1 402 ? -12.231 -63.823 -139.417 1.00 40.66 403 GLN A O 1
ATOM 3137 N N . THR A 1 403 ? -12.830 -62.605 -137.613 1.00 53.40 404 THR A N 1
ATOM 3138 C CA . THR A 1 403 ? -12.696 -63.707 -136.666 1.00 51.97 404 THR A CA 1
ATOM 3139 C C . THR A 1 403 ? -13.617 -64.878 -136.992 1.00 49.90 404 THR A C 1
ATOM 3140 O O . THR A 1 403 ? -13.230 -66.038 -136.849 1.00 52.01 404 THR A O 1
ATOM 3144 N N . PHE A 1 404 ? -14.831 -64.574 -137.431 1.00 35.06 405 PHE A N 1
ATOM 3145 C CA . PHE A 1 404 ? -15.791 -65.610 -137.760 1.00 32.17 405 PHE A CA 1
ATOM 3146 C C . PHE A 1 404 ? -15.315 -66.494 -138.912 1.00 31.69 405 PHE A C 1
ATOM 3147 O O . PHE A 1 404 ? -15.382 -67.724 -138.826 1.00 30.61 405 PHE A O 1
ATOM 3155 N N . LYS A 1 405 ? -14.830 -65.857 -139.977 1.00 45.07 406 LYS A N 1
ATOM 3156 C CA . LYS A 1 405 ? -14.343 -66.554 -141.170 1.00 47.96 406 LYS A CA 1
ATOM 3157 C C . LYS A 1 405 ? -13.043 -67.310 -140.878 1.00 47.08 406 LYS A C 1
ATOM 3158 O O . LYS A 1 405 ? -12.720 -68.309 -141.527 1.00 47.29 406 LYS A O 1
ATOM 3164 N N . SER A 1 406 ? -12.297 -66.818 -139.897 1.00 41.03 407 SER A N 1
ATOM 3165 C CA . SER A 1 406 ? -11.045 -67.440 -139.493 1.00 39.84 407 SER A CA 1
ATOM 3166 C C . SER A 1 406 ? -11.333 -68.703 -138.677 1.00 36.50 407 SER A C 1
ATOM 3167 O O . SER A 1 406 ? -10.622 -69.694 -138.786 1.00 37.23 407 SER A O 1
ATOM 3170 N N . HIS A 1 407 ? -12.386 -68.664 -137.869 1.00 32.11 408 HIS A N 1
ATOM 3171 C CA . HIS A 1 407 ? -12.748 -69.803 -137.036 1.00 37.48 408 HIS A CA 1
ATOM 3172 C C . HIS A 1 407 ? -13.539 -70.906 -137.730 1.00 42.63 408 HIS A C 1
ATOM 3173 O O . HIS A 1 407 ? -13.476 -72.070 -137.325 1.00 43.85 408 HIS A O 1
ATOM 3180 N N . PHE A 1 408 ? -14.285 -70.556 -138.769 1.00 34.03 409 PHE A N 1
ATOM 3181 C CA . PHE A 1 408 ? -15.110 -71.556 -139.426 1.00 37.76 409 PHE A CA 1
ATOM 3182 C C . PHE A 1 408 ? -14.915 -71.656 -140.931 1.00 41.51 409 PHE A C 1
ATOM 3183 O O . PHE A 1 408 ? -15.538 -72.492 -141.592 1.00 42.52 409 PHE A O 1
ATOM 3191 N N . GLY A 1 409 ? -14.044 -70.806 -141.465 1.00 53.20 410 GLY A N 1
ATOM 3192 C CA . GLY A 1 409 ? -13.783 -70.814 -142.891 1.00 54.27 410 GLY A CA 1
ATOM 3193 C C . GLY A 1 409 ? -15.021 -70.498 -143.712 1.00 57.51 410 GLY A C 1
ATOM 3194 O O . GLY A 1 409 ? -15.146 -70.941 -144.852 1.00 61.03 410 GLY A O 1
ATOM 3195 N N . ARG A 1 410 ? -15.940 -69.734 -143.133 1.00 56.42 411 ARG A N 1
ATOM 3196 C CA . ARG A 1 410 ? -17.168 -69.361 -143.823 1.00 56.22 411 ARG A CA 1
ATOM 3197 C C . ARG A 1 410 ? -17.484 -67.895 -143.553 1.00 55.81 411 ARG A C 1
ATOM 3198 O O . ARG A 1 410 ? -17.256 -67.394 -142.455 1.00 56.29 411 ARG A O 1
ATOM 3206 N N . ASP A 1 411 ? -18.000 -67.216 -144.571 1.00 44.03 412 ASP A N 1
ATOM 3207 C CA . ASP A 1 411 ? -18.347 -65.805 -144.477 1.00 42.01 412 ASP A CA 1
ATOM 3208 C C . ASP A 1 411 ? -19.557 -65.587 -143.560 1.00 37.57 412 ASP A C 1
ATOM 3209 O O . ASP A 1 411 ? -20.572 -66.279 -143.687 1.00 37.64 412 ASP A O 1
ATOM 3214 N N . LEU A 1 412 ? -19.446 -64.628 -142.640 1.00 34.62 413 LEU A N 1
ATOM 3215 C CA . LEU A 1 412 ? -20.538 -64.342 -141.719 1.00 31.49 413 LEU A CA 1
ATOM 3216 C C . LEU A 1 412 ? -21.685 -63.689 -142.452 1.00 33.75 413 LEU A C 1
ATOM 3217 O O . LEU A 1 412 ? -22.845 -63.943 -142.142 1.00 33.17 413 LEU A O 1
ATOM 3222 N N . MET A 1 413 ? -21.372 -62.839 -143.421 1.00 36.27 414 MET A N 1
ATOM 3223 C CA . MET A 1 413 ? -22.423 -62.184 -144.178 1.00 41.62 414 MET A CA 1
ATOM 3224 C C . MET A 1 413 ? -23.301 -63.257 -144.831 1.00 39.70 414 MET A C 1
ATOM 3225 O O . MET A 1 413 ? -24.517 -63.308 -144.596 1.00 40.75 414 MET A O 1
ATOM 3230 N N . THR A 1 414 ? -22.675 -64.133 -145.614 1.00 34.66 415 THR A N 1
ATOM 3231 C CA . THR A 1 414 ? -23.376 -65.216 -146.302 1.00 34.68 415 THR A CA 1
ATOM 3232 C C . THR A 1 414 ? -24.262 -66.062 -145.381 1.00 36.13 415 THR A C 1
ATOM 3233 O O . THR A 1 414 ? -25.371 -66.422 -145.755 1.00 40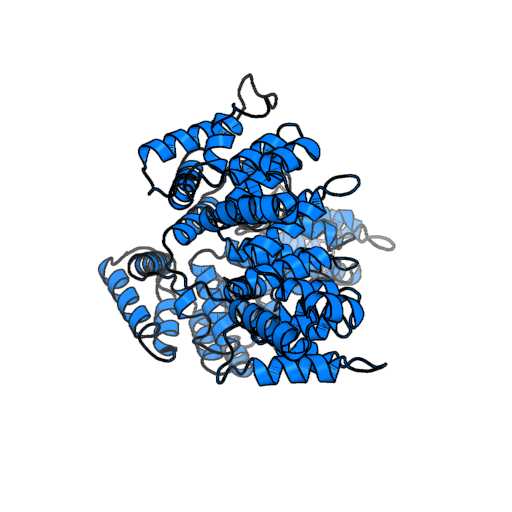.11 415 THR A O 1
ATOM 3237 N N . ASP A 1 415 ? -23.784 -66.385 -144.184 1.00 48.67 416 ASP A N 1
ATOM 3238 C CA . ASP A 1 415 ? -24.580 -67.201 -143.258 1.00 46.24 416 ASP A CA 1
ATOM 3239 C C . ASP A 1 415 ? -25.806 -66.439 -142.746 1.00 40.41 416 ASP A C 1
ATOM 3240 O O . ASP A 1 415 ? -26.927 -66.970 -142.708 1.00 38.91 416 ASP A O 1
ATOM 3245 N N . LEU A 1 416 ? -25.582 -65.189 -142.354 1.00 62.29 417 LEU A N 1
ATOM 3246 C CA . LEU A 1 416 ? -26.650 -64.333 -141.867 1.00 62.17 417 LEU A CA 1
ATOM 3247 C C . LEU A 1 416 ? -27.750 -64.197 -142.921 1.00 62.76 417 LEU A C 1
ATOM 3248 O O . LEU A 1 416 ? -28.935 -64.334 -142.612 1.00 63.88 417 LEU A O 1
ATOM 3253 N N . LYS A 1 417 ? -27.354 -63.935 -144.165 1.00 62.36 418 LYS A N 1
ATOM 3254 C CA . LYS A 1 417 ? -28.312 -63.781 -145.257 1.00 63.03 418 LYS A CA 1
ATOM 3255 C C . LYS A 1 417 ? -29.108 -65.068 -145.446 1.00 66.08 418 LYS A C 1
ATOM 3256 O O . LYS A 1 417 ? -30.087 -65.105 -146.193 1.00 66.80 418 LYS A O 1
ATOM 3262 N N . SER A 1 418 ? -28.672 -66.118 -144.762 1.00 51.41 419 SER A N 1
ATOM 3263 C CA . SER A 1 418 ? -29.306 -67.420 -144.840 1.00 56.96 419 SER A CA 1
ATOM 3264 C C . SER A 1 418 ? -30.208 -67.690 -143.643 1.00 58.58 419 SER A C 1
ATOM 3265 O O . SER A 1 418 ? -31.320 -68.195 -143.795 1.00 58.95 419 SER A O 1
ATOM 3268 N N . GLU A 1 419 ? -29.732 -67.345 -142.452 1.00 60.98 420 GLU A N 1
ATOM 3269 C CA . GLU A 1 419 ? -30.492 -67.599 -141.236 1.00 62.35 420 GLU A CA 1
ATOM 3270 C C . GLU A 1 419 ? -31.623 -66.628 -140.922 1.00 62.01 420 GLU A C 1
ATOM 3271 O O . GLU A 1 419 ? -32.604 -67.007 -140.280 1.00 65.85 420 GLU A O 1
ATOM 3277 N N . ILE A 1 420 ? -31.503 -65.380 -141.362 1.00 47.88 421 ILE A N 1
ATOM 3278 C CA . ILE A 1 420 ? -32.558 -64.413 -141.077 1.00 44.05 421 ILE A CA 1
ATOM 3279 C C . ILE A 1 420 ? -33.149 -63.816 -142.349 1.00 46.59 421 ILE A C 1
ATOM 3280 O O . ILE A 1 420 ? -32.540 -63.885 -143.419 1.00 48.51 421 ILE A O 1
ATOM 3285 N N . SER A 1 421 ? -34.337 -63.234 -142.235 1.00 45.03 422 SER A N 1
ATOM 3286 C CA . SER A 1 421 ? -34.993 -62.683 -143.409 1.00 45.69 422 SER A CA 1
ATOM 3287 C C . SER A 1 421 ? -35.959 -61.542 -143.134 1.00 43.39 422 SER A C 1
ATOM 3288 O O . SER A 1 421 ? -36.360 -61.311 -141.993 1.00 41.74 422 SER A O 1
ATOM 3291 N N . GLY A 1 422 ? -36.336 -60.841 -144.202 1.00 44.06 423 GLY A N 1
ATOM 3292 C CA . GLY A 1 422 ? -37.272 -59.742 -144.083 1.00 42.03 423 GLY A CA 1
ATOM 3293 C C . GLY A 1 422 ? -36.614 -58.417 -143.769 1.00 39.30 423 GLY A C 1
ATOM 3294 O O . GLY A 1 422 ? -35.499 -58.133 -144.219 1.00 37.15 423 GLY A O 1
ATOM 3295 N N . ASP A 1 423 ? -37.321 -57.602 -142.993 1.00 28.87 424 ASP A N 1
ATOM 3296 C CA . ASP A 1 423 ? -36.832 -56.298 -142.605 1.00 29.87 424 ASP A CA 1
ATOM 3297 C C . ASP A 1 423 ? -35.656 -56.428 -141.648 1.00 30.86 424 ASP A C 1
ATOM 3298 O O . ASP A 1 423 ? -34.743 -55.597 -141.645 1.00 31.78 424 ASP A O 1
ATOM 3303 N N . LEU A 1 424 ? -35.676 -57.485 -140.847 1.00 38.46 425 LEU A N 1
ATOM 3304 C CA . LEU A 1 424 ? -34.596 -57.739 -139.902 1.00 35.35 425 LEU A CA 1
ATOM 3305 C C . LEU A 1 424 ? -33.290 -57.969 -140.680 1.00 33.38 425 LEU A C 1
ATOM 3306 O O . LEU A 1 424 ? -32.265 -57.344 -140.405 1.00 34.24 425 LEU A O 1
ATOM 3311 N N . ALA A 1 425 ? -33.339 -58.857 -141.667 1.00 33.18 426 ALA A N 1
ATOM 3312 C CA . ALA A 1 425 ? -32.155 -59.159 -142.462 1.00 33.15 426 ALA A CA 1
ATOM 3313 C C . ALA A 1 425 ? -31.606 -57.921 -143.143 1.00 32.85 426 ALA A C 1
ATOM 3314 O O . ALA A 1 425 ? -30.394 -57.741 -143.238 1.00 35.17 426 ALA A O 1
ATOM 3316 N N . ARG A 1 426 ? -32.493 -57.070 -143.634 1.00 33.93 427 ARG A N 1
ATOM 3317 C CA . ARG A 1 426 ? -32.030 -55.867 -144.299 1.00 33.90 427 ARG A CA 1
ATOM 3318 C C . ARG A 1 426 ? -31.322 -54.973 -143.264 1.00 29.87 427 ARG A C 1
ATOM 3319 O O . ARG A 1 426 ? -30.337 -54.314 -143.574 1.00 31.18 427 ARG A O 1
ATOM 3327 N N . LEU A 1 427 ? -31.828 -54.977 -142.030 1.00 30.43 428 LEU A N 1
ATOM 3328 C CA . LEU A 1 427 ? -31.265 -54.168 -140.951 1.00 30.43 428 LEU A CA 1
ATOM 3329 C C . LEU A 1 427 ? -30.000 -54.744 -140.333 1.00 31.79 428 LEU A C 1
ATOM 3330 O O . LEU A 1 427 ? -29.087 -53.993 -139.987 1.00 35.86 428 LEU A O 1
ATOM 3335 N N . ILE A 1 428 ? -29.946 -56.066 -140.186 1.00 19.68 429 ILE A N 1
ATOM 3336 C CA . ILE A 1 428 ? -28.778 -56.712 -139.602 1.00 20.30 429 ILE A CA 1
ATOM 3337 C C . ILE A 1 428 ? -27.588 -56.665 -140.563 1.00 22.66 429 ILE A C 1
ATOM 3338 O O . ILE A 1 428 ? -26.490 -56.268 -140.178 1.00 28.05 429 ILE A O 1
ATOM 3343 N N . LEU A 1 429 ? -27.806 -57.077 -141.808 1.00 33.80 430 LEU A N 1
ATOM 3344 C CA . LEU A 1 429 ? -26.746 -57.061 -142.818 1.00 34.47 430 LEU A CA 1
ATOM 3345 C C . LEU A 1 429 ? -26.264 -55.629 -142.950 1.00 36.33 430 LEU A C 1
ATOM 3346 O O . LEU A 1 429 ? -25.066 -55.367 -143.078 1.00 35.60 430 LEU A O 1
ATOM 3351 N N . GLY A 1 430 ? -27.216 -54.703 -142.914 1.00 25.18 431 GLY A N 1
ATOM 3352 C CA . GLY A 1 430 ? -26.893 -53.296 -143.039 1.00 23.63 431 GLY A CA 1
ATOM 3353 C C . GLY A 1 430 ? -25.907 -52.829 -141.997 1.00 25.51 431 GLY A C 1
ATOM 3354 O O . GLY A 1 430 ? -24.986 -52.086 -142.328 1.00 30.54 431 GLY A O 1
ATOM 3355 N N . LEU A 1 431 ? -26.111 -53.236 -140.739 1.00 20.28 432 LEU A N 1
ATOM 3356 C CA . LEU A 1 431 ? -25.200 -52.867 -139.655 1.00 18.87 432 LEU A CA 1
ATOM 3357 C C . LEU A 1 431 ? -23.858 -53.532 -139.934 1.00 19.19 432 LEU A C 1
ATOM 3358 O O . LEU A 1 431 ? -22.804 -52.945 -139.714 1.00 22.51 432 LEU A O 1
ATOM 3363 N N . MET A 1 432 ? -23.901 -54.762 -140.434 1.00 36.36 433 MET A N 1
ATOM 3364 C CA . MET A 1 432 ? -22.674 -55.504 -140.704 1.00 36.36 433 MET A CA 1
ATOM 3365 C C . MET A 1 432 ? -21.785 -54.901 -141.786 1.00 36.36 433 MET A C 1
ATOM 3366 O O . MET A 1 432 ? -20.612 -55.256 -141.892 1.00 36.36 433 MET A O 1
ATOM 3371 N N . MET A 1 433 ? -22.322 -53.980 -142.574 1.00 25.73 434 MET A N 1
ATOM 3372 C CA . MET A 1 433 ? -21.532 -53.377 -143.644 1.00 27.20 434 MET A CA 1
ATOM 3373 C C . MET A 1 433 ? -20.737 -52.140 -143.248 1.00 27.02 434 MET A C 1
ATOM 3374 O O . MET A 1 433 ? -21.228 -51.274 -142.519 1.00 29.64 434 MET A O 1
ATOM 3379 N N . PRO A 1 434 ? -19.491 -52.040 -143.722 1.00 47.37 435 PRO A N 1
ATOM 3380 C CA . PRO A 1 434 ? -18.716 -50.850 -143.370 1.00 44.70 435 PRO A CA 1
ATOM 3381 C C . PRO A 1 434 ? -19.439 -49.655 -143.999 1.00 48.46 435 PRO A C 1
ATOM 3382 O O . PRO A 1 434 ? -19.921 -49.737 -145.126 1.00 46.70 435 PRO A O 1
ATOM 3386 N N . PRO A 1 435 ? -19.535 -48.539 -143.266 1.00 42.82 436 PRO A N 1
ATOM 3387 C CA . PRO A 1 435 ? -20.183 -47.271 -143.638 1.00 42.56 436 PRO A CA 1
ATOM 3388 C C . PRO A 1 435 ? -20.133 -46.782 -145.093 1.00 41.38 436 PRO A C 1
ATOM 3389 O O . PRO A 1 435 ? -21.185 -46.534 -145.692 1.00 40.46 436 PRO A O 1
ATOM 3393 N N . ALA A 1 436 ? -18.931 -46.614 -145.649 1.00 27.02 437 ALA A N 1
ATOM 3394 C CA . ALA A 1 436 ? -18.786 -46.143 -147.033 1.00 30.70 437 ALA A CA 1
ATOM 3395 C C . ALA A 1 436 ? -19.375 -47.153 -147.999 1.00 33.12 437 ALA A C 1
ATOM 3396 O O . ALA A 1 436 ? -19.860 -46.793 -149.066 1.00 35.95 437 ALA A O 1
ATOM 3398 N N . HIS A 1 437 ? -19.329 -48.423 -147.624 1.00 25.15 438 HIS A N 1
ATOM 3399 C CA . HIS A 1 437 ? -19.904 -49.452 -148.468 1.00 26.70 438 HIS A CA 1
ATOM 3400 C C . HIS A 1 437 ? -21.432 -49.479 -148.329 1.00 24.47 438 HIS A C 1
ATOM 3401 O O . HIS A 1 437 ? -22.132 -49.633 -149.322 1.00 22.27 438 HIS A O 1
ATOM 3408 N N . TYR A 1 438 ? -21.952 -49.305 -147.115 1.00 37.76 439 TYR A N 1
ATOM 3409 C CA . TYR A 1 438 ? -23.409 -49.298 -146.903 1.00 34.63 439 TYR A CA 1
ATOM 3410 C C . TYR A 1 438 ? -24.129 -48.229 -147.746 1.00 34.27 439 TYR A C 1
ATOM 3411 O O . TYR A 1 438 ? -25.162 -48.508 -148.349 1.00 36.06 439 TYR A O 1
ATOM 3420 N N . ASP A 1 439 ? -23.593 -47.011 -147.781 1.00 34.72 440 ASP A N 1
ATOM 3421 C CA . ASP A 1 439 ? -24.196 -45.939 -148.577 1.00 34.35 440 ASP A CA 1
ATOM 3422 C C . ASP A 1 439 ? -24.061 -46.257 -150.062 1.00 34.32 440 ASP A C 1
ATOM 3423 O O . ASP A 1 439 ? -24.968 -45.968 -150.851 1.00 34.70 440 ASP A O 1
ATOM 3428 N N . ALA A 1 440 ? -22.926 -46.843 -150.443 1.00 29.85 441 ALA A N 1
ATOM 3429 C CA . ALA A 1 440 ? -22.703 -47.208 -151.838 1.00 29.53 441 ALA A CA 1
ATOM 3430 C C . ALA A 1 440 ? -23.799 -48.181 -152.280 1.00 29.47 441 ALA A C 1
ATOM 3431 O O . ALA A 1 440 ? -24.357 -48.057 -153.376 1.00 27.02 441 ALA A O 1
ATOM 3433 N N . LYS A 1 441 ? -24.111 -49.143 -151.417 1.00 30.43 442 LYS A N 1
ATOM 3434 C CA . LYS A 1 441 ? -25.139 -50.122 -151.729 1.00 30.44 442 LYS A CA 1
ATOM 3435 C C . LYS A 1 441 ? -26.484 -49.423 -151.873 1.00 30.08 442 LYS A C 1
ATOM 3436 O O . LYS A 1 441 ? -27.201 -49.636 -152.850 1.00 31.60 442 LYS A O 1
ATOM 3442 N N . GLN A 1 442 ? -26.823 -48.579 -150.905 1.00 27.77 443 GLN A N 1
ATOM 3443 C CA . GLN A 1 442 ? -28.089 -47.867 -150.955 1.00 27.37 443 GLN A CA 1
ATOM 3444 C C . GLN A 1 442 ? -28.193 -47.048 -152.235 1.00 27.53 443 GLN A C 1
ATOM 3445 O O . GLN A 1 442 ? -29.230 -47.052 -152.901 1.00 28.04 443 GLN A O 1
ATOM 3451 N N . LEU A 1 443 ? -27.120 -46.346 -152.580 1.00 23.76 444 LEU A N 1
ATOM 3452 C CA . LEU A 1 443 ? -27.138 -45.555 -153.794 1.00 25.38 444 LEU A CA 1
ATOM 3453 C C . LEU A 1 443 ? -27.385 -46.503 -154.955 1.00 29.98 444 LEU A C 1
ATOM 3454 O O . LEU A 1 443 ? -28.181 -46.213 -155.851 1.00 33.12 444 LEU A O 1
ATOM 3459 N N . LYS A 1 444 ? -26.707 -47.646 -154.913 1.00 37.77 445 LYS A N 1
ATOM 3460 C CA . LYS A 1 444 ? -26.834 -48.664 -155.948 1.00 36.63 445 LYS A CA 1
ATOM 3461 C C . LYS A 1 444 ? -28.282 -49.166 -156.092 1.00 35.90 445 LYS A C 1
ATOM 3462 O O . LYS A 1 444 ? -28.784 -49.297 -157.204 1.00 36.38 445 LYS A O 1
ATOM 3468 N N . LYS A 1 445 ? -28.947 -49.439 -154.973 1.00 25.25 446 LYS A N 1
ATOM 3469 C CA . LYS A 1 445 ? -30.333 -49.891 -155.003 1.00 27.44 446 LYS A CA 1
ATOM 3470 C C . LYS A 1 445 ? -31.357 -48.802 -155.369 1.00 28.50 446 LYS A C 1
ATOM 3471 O O . LYS A 1 445 ? -32.531 -49.090 -155.546 1.00 30.15 446 LYS A O 1
ATOM 3477 N N . ALA A 1 446 ? -30.929 -47.552 -155.475 1.00 51.64 447 ALA A N 1
ATOM 3478 C CA . ALA A 1 446 ? -31.873 -46.488 -155.815 1.00 54.52 447 ALA A CA 1
ATOM 3479 C C . ALA A 1 446 ? -31.892 -46.245 -157.321 1.00 53.59 447 ALA A C 1
ATOM 3480 O O . ALA A 1 446 ? -32.811 -45.615 -157.852 1.00 52.67 447 ALA A O 1
ATOM 3482 N N . MET A 1 447 ? -30.869 -46.755 -157.997 1.00 53.60 448 MET A N 1
ATOM 3483 C CA . MET A 1 447 ? -30.751 -46.601 -159.435 1.00 52.75 448 MET A CA 1
ATOM 3484 C C . MET A 1 447 ? -31.015 -47.943 -160.108 1.00 53.84 448 MET A C 1
ATOM 3485 O O . MET A 1 447 ? -31.611 -48.012 -161.187 1.00 52.15 448 MET A O 1
ATOM 3490 N N . GLU A 1 448 ? -30.576 -49.006 -159.448 1.00 71.08 449 GLU A N 1
ATOM 3491 C CA . GLU A 1 448 ? -30.755 -50.366 -159.943 1.00 73.86 449 GLU A CA 1
ATOM 3492 C C . GLU A 1 448 ? -32.243 -50.719 -159.942 1.00 73.76 449 GLU A C 1
ATOM 3493 O O . GLU A 1 448 ? -32.921 -50.598 -158.924 1.00 75.25 449 GLU A O 1
ATOM 3499 N N . GLY A 1 449 ? -32.743 -51.151 -161.093 1.00 34.51 450 GLY A N 1
ATOM 3500 C CA . GLY A 1 449 ? -34.146 -51.490 -161.207 1.00 33.06 450 GLY A CA 1
ATOM 3501 C C . GLY A 1 449 ? -34.877 -50.405 -161.971 1.00 31.35 450 GLY A C 1
ATOM 3502 O O . GLY A 1 449 ? -34.320 -49.348 -162.267 1.00 32.65 450 GLY A O 1
ATOM 3503 N N . ALA A 1 450 ? -36.136 -50.661 -162.289 1.00 33.53 451 ALA A N 1
ATOM 3504 C CA . ALA A 1 450 ? -36.936 -49.696 -163.028 1.00 33.47 451 ALA A CA 1
ATOM 3505 C C . ALA A 1 450 ? -37.271 -48.467 -162.189 1.00 34.20 451 ALA A C 1
ATOM 3506 O O . ALA A 1 450 ? -37.714 -48.572 -161.038 1.00 35.28 451 ALA A O 1
ATOM 3508 N N . GLY A 1 451 ? -37.068 -47.299 -162.787 1.00 29.75 452 GLY A N 1
ATOM 3509 C CA . GLY A 1 451 ? -37.348 -46.059 -162.098 1.00 29.46 452 GLY A CA 1
ATOM 3510 C C . GLY A 1 451 ? -36.227 -45.683 -161.161 1.00 32.96 452 GLY A C 1
ATOM 3511 O O . GLY A 1 451 ? -35.213 -46.374 -161.070 1.00 35.32 452 GLY A O 1
ATOM 3512 N N . THR A 1 452 ? -36.412 -44.583 -160.449 1.00 40.09 453 THR A N 1
ATOM 3513 C CA . THR A 1 452 ? -35.397 -44.120 -159.525 1.00 38.21 453 THR A CA 1
ATOM 3514 C C . THR A 1 452 ? -35.988 -43.815 -158.162 1.00 36.40 453 THR A C 1
ATOM 3515 O O . THR A 1 452 ? -37.079 -43.262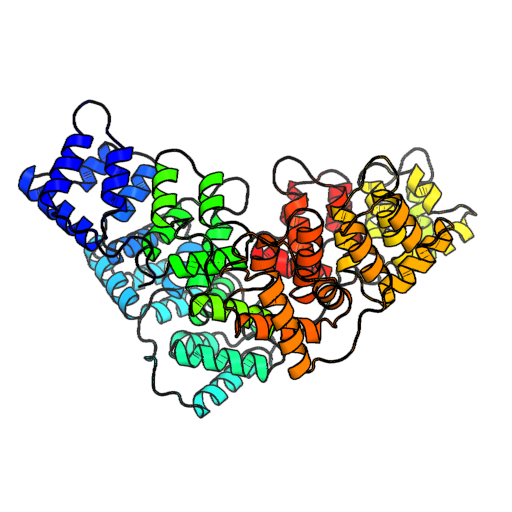 -158.051 1.00 37.17 453 THR A O 1
ATOM 3519 N N . ASP A 1 453 ? -35.271 -44.205 -157.122 1.00 32.44 454 ASP A N 1
ATOM 3520 C CA . ASP A 1 453 ? -35.713 -43.908 -155.779 1.00 30.27 454 ASP A CA 1
ATOM 3521 C C . ASP A 1 453 ? -35.061 -42.560 -155.444 1.00 32.06 454 ASP A C 1
ATOM 3522 O O . ASP A 1 453 ? -34.080 -42.486 -154.702 1.00 34.77 454 ASP A O 1
ATOM 3527 N N . GLU A 1 454 ? -35.610 -41.505 -156.038 1.00 29.95 455 GLU A N 1
ATOM 3528 C CA . GLU A 1 454 ? -35.130 -40.141 -155.857 1.00 28.51 455 GLU A CA 1
ATOM 3529 C C . GLU A 1 454 ? -34.897 -39.769 -154.392 1.00 30.67 455 GLU A C 1
ATOM 3530 O O . GLU A 1 454 ? -33.814 -39.329 -154.012 1.00 28.44 455 GLU A O 1
ATOM 3536 N N . LYS A 1 455 ? -35.932 -39.938 -153.581 1.00 35.51 456 LYS A N 1
ATOM 3537 C CA . LYS A 1 455 ? -35.862 -39.619 -152.168 1.00 38.54 456 LYS A CA 1
ATOM 3538 C C . LYS A 1 455 ? -34.556 -40.116 -151.548 1.00 34.72 456 LYS A C 1
ATOM 3539 O O . LYS A 1 455 ? -33.860 -39.358 -150.876 1.00 34.15 456 LYS A O 1
ATOM 3545 N N . ALA A 1 456 ? -34.219 -41.382 -151.782 1.00 27.87 457 ALA A N 1
ATOM 3546 C CA . ALA A 1 456 ? -32.998 -41.967 -151.232 1.00 25.71 457 ALA A CA 1
ATOM 3547 C C . ALA A 1 456 ? -31.728 -41.360 -151.841 1.00 22.32 457 ALA A C 1
ATOM 3548 O O . ALA A 1 456 ? -30.661 -41.333 -151.219 1.00 23.12 457 ALA A O 1
ATOM 3550 N N . LEU A 1 457 ? -31.835 -40.872 -153.065 1.00 26.66 458 LEU A N 1
ATOM 3551 C CA . LEU A 1 457 ? -30.675 -40.278 -153.702 1.00 29.16 458 LEU A CA 1
ATOM 3552 C C . LEU A 1 457 ? -30.342 -38.954 -153.021 1.00 32.11 458 LEU A C 1
ATOM 3553 O O . LEU A 1 457 ? -29.205 -38.718 -152.605 1.00 33.90 458 LEU A O 1
ATOM 3558 N N . ILE A 1 458 ? -31.353 -38.100 -152.900 1.00 36.09 459 ILE A N 1
ATOM 3559 C CA . ILE A 1 458 ? -31.186 -36.790 -152.286 1.00 34.42 459 ILE A CA 1
ATOM 3560 C C . ILE A 1 458 ? -30.707 -36.927 -150.850 1.00 35.07 459 ILE A C 1
ATOM 3561 O O . ILE A 1 458 ? -29.746 -36.264 -150.432 1.00 38.05 459 ILE A O 1
ATOM 3566 N N . GLU A 1 459 ? -31.386 -37.790 -150.099 1.00 28.38 460 GLU A N 1
ATOM 3567 C CA . GLU A 1 459 ? -31.051 -37.998 -148.704 1.00 27.95 460 GLU A CA 1
ATOM 3568 C C . GLU A 1 459 ? -29.557 -38.204 -148.518 1.00 27.03 460 GLU A C 1
ATOM 3569 O O . GLU A 1 459 ? -28.915 -37.475 -147.758 1.00 27.03 460 GLU A O 1
ATOM 3575 N N . ILE A 1 460 ? -29.004 -39.190 -149.224 1.00 27.46 461 ILE A N 1
ATOM 3576 C CA . ILE A 1 460 ? -27.593 -39.511 -149.105 1.00 27.46 461 ILE A CA 1
ATOM 3577 C C . ILE A 1 460 ? -26.652 -38.414 -149.567 1.00 27.46 461 ILE A C 1
ATOM 3578 O O . ILE A 1 460 ? -25.746 -38.026 -148.825 1.00 27.81 461 ILE A O 1
ATOM 3583 N N . LEU A 1 461 ? -26.868 -37.910 -150.783 1.00 25.38 462 LEU A N 1
ATOM 3584 C CA . LEU A 1 461 ? -25.981 -36.912 -151.376 1.00 25.38 462 LEU A CA 1
ATOM 3585 C C . LEU A 1 461 ? -26.017 -35.490 -150.858 1.00 25.38 462 LEU A C 1
ATOM 3586 O O . LEU A 1 461 ? -25.011 -34.787 -150.942 1.00 25.38 462 LEU A O 1
ATOM 3591 N N . ALA A 1 462 ? -27.150 -35.051 -150.320 1.00 26.87 463 ALA A N 1
ATOM 3592 C CA . ALA A 1 462 ? -27.238 -33.694 -149.780 1.00 26.87 463 ALA A CA 1
ATOM 3593 C C . ALA A 1 462 ? -26.812 -33.723 -148.320 1.00 27.25 463 ALA A C 1
ATOM 3594 O O . ALA A 1 462 ? -26.584 -32.686 -147.698 1.00 27.55 463 ALA A O 1
ATOM 3596 N N . THR A 1 463 ? -26.689 -34.935 -147.793 1.00 22.54 464 THR A N 1
ATOM 3597 C CA . THR A 1 463 ? -26.336 -35.151 -146.402 1.00 22.13 464 THR A CA 1
ATOM 3598 C C . THR A 1 463 ? -24.897 -35.562 -146.065 1.00 23.21 464 THR A C 1
ATOM 3599 O O . THR A 1 463 ? -24.327 -35.084 -145.090 1.00 24.14 464 THR A O 1
ATOM 3603 N N . ARG A 1 464 ? -24.304 -36.450 -146.845 1.00 20.32 465 ARG A N 1
ATOM 3604 C CA . ARG A 1 464 ? -22.947 -36.887 -146.540 1.00 22.97 465 ARG A CA 1
ATOM 3605 C C . ARG A 1 464 ? -21.881 -35.793 -146.701 1.00 24.31 465 ARG A C 1
ATOM 3606 O O . ARG A 1 464 ? -22.090 -34.824 -147.434 1.00 26.57 465 ARG A O 1
ATOM 3614 N N . THR A 1 465 ? -20.752 -35.942 -146.000 1.00 20.57 466 THR A N 1
ATOM 3615 C CA . THR A 1 465 ? -19.653 -34.961 -146.061 1.00 20.25 466 THR A CA 1
ATOM 3616 C C . THR A 1 465 ? -18.616 -35.355 -147.113 1.00 24.80 466 THR A C 1
ATOM 3617 O O . THR A 1 465 ? -18.623 -36.488 -147.598 1.00 29.50 466 THR A O 1
ATOM 3621 N N . ASN A 1 466 ? -17.719 -34.429 -147.454 1.00 32.54 467 ASN A N 1
ATOM 3622 C CA . ASN A 1 466 ? -16.698 -34.723 -148.458 1.00 31.76 467 ASN A CA 1
ATOM 3623 C C . ASN A 1 466 ? -15.975 -36.036 -148.156 1.00 31.45 467 ASN A C 1
ATOM 3624 O O . ASN A 1 466 ? -15.939 -36.939 -148.999 1.00 31.95 467 ASN A O 1
ATOM 3629 N N . ALA A 1 467 ? -15.410 -36.144 -146.953 1.00 32.10 468 ALA A N 1
ATOM 3630 C CA . ALA A 1 467 ? -14.695 -37.353 -146.568 1.00 28.76 468 ALA A CA 1
ATOM 3631 C C . ALA A 1 467 ? -15.583 -38.565 -146.809 1.00 30.03 468 ALA A C 1
ATOM 3632 O O . ALA A 1 467 ? -15.136 -39.579 -147.357 1.00 32.71 468 ALA A O 1
ATOM 3634 N N . GLU A 1 468 ? -16.847 -38.453 -146.413 1.00 26.60 469 GLU A N 1
ATOM 3635 C CA . GLU A 1 468 ? -17.777 -39.553 -146.608 1.00 28.10 469 GLU A CA 1
ATOM 3636 C C . GLU A 1 468 ? -18.041 -39.810 -148.095 1.00 29.72 469 GLU A C 1
ATOM 3637 O O . GLU A 1 468 ? -18.145 -40.958 -148.535 1.00 31.15 469 GLU A O 1
ATOM 3643 N N . ILE A 1 469 ? -18.132 -38.739 -148.874 1.00 29.88 470 ILE A N 1
ATOM 3644 C CA . ILE A 1 469 ? -18.398 -38.886 -150.295 1.00 31.79 470 ILE A CA 1
ATOM 3645 C C . ILE A 1 469 ? -17.215 -39.514 -151.026 1.00 34.23 470 ILE A C 1
ATOM 3646 O O . ILE A 1 469 ? -17.398 -40.442 -151.820 1.00 36.81 470 ILE A O 1
ATOM 3651 N N . ARG A 1 470 ? -16.005 -39.033 -150.749 1.00 27.29 471 ARG A N 1
ATOM 3652 C CA . ARG A 1 470 ? -14.824 -39.599 -151.393 1.00 25.52 471 ARG A CA 1
ATOM 3653 C C . ARG A 1 470 ? -14.823 -41.088 -151.141 1.00 22.47 471 ARG A C 1
ATOM 3654 O O . ARG A 1 470 ? -14.627 -41.880 -152.059 1.00 24.22 471 ARG A O 1
ATOM 3662 N N . ALA A 1 471 ? -15.083 -41.462 -149.895 1.00 31.84 472 ALA A N 1
ATOM 3663 C CA . ALA A 1 471 ? -15.127 -42.867 -149.513 1.00 32.18 472 ALA A CA 1
ATOM 3664 C C . ALA A 1 471 ? -16.218 -43.620 -150.276 1.00 34.55 472 ALA A C 1
ATOM 3665 O O . ALA A 1 471 ? -15.964 -44.695 -150.812 1.00 36.45 472 ALA A O 1
ATOM 3667 N N . ILE A 1 472 ? -17.424 -43.048 -150.331 1.00 32.50 473 ILE A N 1
ATOM 3668 C CA . ILE A 1 472 ? -18.534 -43.684 -151.038 1.00 32.27 473 ILE A CA 1
ATOM 3669 C C . ILE A 1 472 ? -18.140 -43.942 -152.484 1.00 36.17 473 ILE A C 1
ATOM 3670 O O . ILE A 1 472 ? -18.481 -44.984 -153.044 1.00 34.84 473 ILE A O 1
ATOM 3675 N N . ASN A 1 473 ? -17.423 -43.000 -153.092 1.00 36.10 474 ASN A N 1
ATOM 3676 C CA . ASN A 1 473 ? -17.017 -43.166 -154.481 1.00 39.01 474 ASN A CA 1
ATOM 3677 C C . ASN A 1 473 ? -16.199 -44.428 -154.681 1.00 39.38 474 ASN A C 1
ATOM 3678 O O . ASN A 1 473 ? -16.512 -45.250 -155.542 1.00 43.17 474 ASN A O 1
ATOM 3683 N N . GLU A 1 474 ? -15.149 -44.579 -153.885 1.00 38.04 475 GLU A N 1
ATOM 3684 C CA . GLU A 1 474 ? -14.293 -45.747 -153.980 1.00 38.21 475 GLU A CA 1
ATOM 3685 C C . GLU A 1 474 ? -15.106 -46.984 -153.633 1.00 36.62 475 GLU A C 1
ATOM 3686 O O . GLU A 1 474 ? -15.153 -47.956 -154.392 1.00 36.62 475 GLU A O 1
ATOM 3692 N N . ALA A 1 475 ? -15.761 -46.935 -152.482 1.00 38.21 476 ALA A N 1
ATOM 3693 C CA . ALA A 1 475 ? -16.566 -48.056 -152.044 1.00 37.92 476 ALA A CA 1
ATOM 3694 C C . ALA A 1 475 ? -17.455 -48.493 -153.197 1.00 37.48 476 ALA A C 1
ATOM 3695 O O . ALA A 1 475 ? -17.657 -49.688 -153.424 1.00 34.96 476 ALA A O 1
ATOM 3697 N N . TYR A 1 476 ? -17.969 -47.517 -153.939 1.00 36.28 477 TYR A N 1
ATOM 3698 C CA . TYR A 1 476 ? -18.863 -47.804 -155.049 1.00 39.14 477 TYR A CA 1
ATOM 3699 C C . TYR A 1 476 ? -18.139 -48.463 -156.212 1.00 42.21 477 TYR A C 1
ATOM 3700 O O . TYR A 1 476 ? -18.590 -49.477 -156.742 1.00 42.43 477 TYR A O 1
ATOM 3709 N N . LYS A 1 477 ? -17.011 -47.890 -156.605 1.00 55.33 478 LYS A N 1
ATOM 3710 C CA . LYS A 1 477 ? -16.266 -48.443 -157.723 1.00 60.96 478 LYS A CA 1
ATOM 3711 C C . LYS A 1 477 ? -15.814 -49.862 -157.410 1.00 62.69 478 LYS A C 1
ATOM 3712 O O . LYS A 1 477 ? -15.895 -50.742 -158.262 1.00 60.14 478 LYS A O 1
ATOM 3718 N N . GLU A 1 478 ? -15.359 -50.078 -156.178 1.00 40.21 479 GLU A N 1
ATOM 3719 C CA . GLU A 1 478 ? -14.859 -51.381 -155.738 1.00 40.45 479 GLU A CA 1
ATOM 3720 C C . GLU A 1 478 ? -15.910 -52.488 -155.656 1.00 41.53 479 GLU A C 1
ATOM 3721 O O . GLU A 1 478 ? -15.624 -53.647 -155.943 1.00 44.76 479 GLU A O 1
ATOM 3727 N N . ASP A 1 479 ? -17.122 -52.134 -155.258 1.00 46.42 480 ASP A N 1
ATOM 3728 C CA . ASP A 1 479 ? -18.185 -53.117 -155.136 1.00 43.50 480 ASP A CA 1
ATOM 3729 C C . ASP A 1 479 ? -18.938 -53.349 -156.439 1.00 43.02 480 ASP A C 1
ATOM 3730 O O . ASP A 1 479 ? -19.417 -54.454 -156.699 1.00 46.68 480 ASP A O 1
ATOM 3735 N N . TYR A 1 480 ? -19.045 -52.312 -157.262 1.00 56.73 481 TYR A N 1
ATOM 3736 C CA . TYR A 1 480 ? -19.793 -52.441 -158.501 1.00 56.63 481 TYR A CA 1
ATOM 3737 C C . TYR A 1 480 ? -18.997 -52.231 -159.786 1.00 62.10 481 TYR A C 1
ATOM 3738 O O . TYR A 1 480 ? -19.541 -52.327 -160.887 1.00 64.19 481 TYR A O 1
ATOM 3747 N N . HIS A 1 481 ? -17.706 -51.957 -159.642 1.00 55.24 482 HIS A N 1
ATOM 3748 C CA . HIS A 1 481 ? -16.833 -51.776 -160.795 1.00 58.74 482 HIS A CA 1
ATOM 3749 C C . HIS A 1 481 ? -17.381 -50.716 -161.733 1.00 61.28 482 HIS A C 1
ATOM 3750 O O . HIS A 1 481 ? -17.772 -51.002 -162.862 1.00 62.75 482 HIS A O 1
ATOM 3757 N N . LYS A 1 482 ? -17.389 -49.482 -161.247 1.00 99.92 483 LYS A N 1
ATOM 3758 C CA . LYS A 1 482 ? -17.894 -48.353 -162.009 1.00 98.90 483 LYS A CA 1
ATOM 3759 C C . LYS A 1 482 ? -17.804 -47.147 -161.075 1.00 98.68 483 LYS A C 1
ATOM 3760 O O . LYS A 1 482 ? -17.682 -47.312 -159.865 1.00 98.96 483 LYS A O 1
ATOM 3766 N N . SER A 1 483 ? -17.841 -45.939 -161.621 1.00 55.07 484 SER A N 1
ATOM 3767 C CA . SER A 1 483 ? -17.784 -44.756 -160.771 1.00 54.22 484 SER A CA 1
ATOM 3768 C C . SER A 1 483 ? -19.204 -44.382 -160.332 1.00 52.80 484 SER A C 1
ATOM 3769 O O . SER A 1 483 ? -20.188 -44.917 -160.854 1.00 53.38 484 SER A O 1
ATOM 3772 N N . LEU A 1 484 ? -19.314 -43.471 -159.370 1.00 48.19 485 LEU A N 1
ATOM 3773 C CA . LEU A 1 484 ? -20.626 -43.054 -158.897 1.00 46.36 485 LEU A CA 1
ATOM 3774 C C . LEU A 1 484 ? -21.249 -42.068 -159.881 1.00 47.94 485 LEU A C 1
ATOM 3775 O O . LEU A 1 484 ? -22.454 -42.116 -160.139 1.00 48.18 485 LEU A O 1
ATOM 3780 N N . GLU A 1 485 ? -20.421 -41.183 -160.431 1.00 55.64 486 GLU A N 1
ATOM 3781 C CA . GLU A 1 485 ? -20.903 -40.188 -161.376 1.00 53.72 486 GLU A CA 1
ATOM 3782 C C . GLU A 1 485 ? -21.592 -40.846 -162.561 1.00 55.21 486 GLU A C 1
ATOM 3783 O O . GLU A 1 485 ? -22.721 -40.497 -162.905 1.00 58.14 486 GLU A O 1
ATOM 3789 N N . ASP A 1 486 ? -20.914 -41.804 -163.180 1.00 49.92 487 ASP A N 1
ATOM 3790 C CA . ASP A 1 486 ? -21.465 -42.483 -164.341 1.00 48.69 487 ASP A CA 1
ATOM 3791 C C . ASP A 1 486 ? -22.686 -43.334 -164.018 1.00 43.77 487 ASP A C 1
ATOM 3792 O O . ASP A 1 486 ? -23.595 -43.456 -164.837 1.00 46.47 487 ASP A O 1
ATOM 3797 N N . ALA A 1 487 ? -22.709 -43.921 -162.828 1.00 42.45 488 ALA A N 1
ATOM 3798 C CA . ALA A 1 487 ? -23.853 -44.726 -162.413 1.00 42.54 488 ALA A CA 1
ATOM 3799 C C . ALA A 1 487 ? -25.026 -43.757 -162.307 1.00 42.04 488 ALA A C 1
ATOM 3800 O O . ALA A 1 487 ? -26.168 -44.088 -162.658 1.00 42.23 488 ALA A O 1
ATOM 3802 N N . LEU A 1 488 ? -24.730 -42.550 -161.825 1.00 36.04 489 LEU A N 1
ATOM 3803 C CA . LEU A 1 488 ? -25.758 -41.528 -161.691 1.00 33.84 489 LEU A CA 1
ATOM 3804 C C . LEU A 1 488 ? -26.263 -41.171 -163.073 1.00 35.80 489 LEU A C 1
ATOM 3805 O O . LEU A 1 488 ? -27.469 -41.171 -163.318 1.00 38.93 489 LEU A O 1
ATOM 3810 N N . SER A 1 489 ? -25.321 -40.896 -163.973 1.00 36.65 490 SER A N 1
ATOM 3811 C CA . SER A 1 489 ? -25.624 -40.513 -165.347 1.00 37.14 490 SER A CA 1
ATOM 3812 C C . SER A 1 489 ? -26.606 -41.424 -166.076 1.00 36.74 490 SER A C 1
ATOM 3813 O O . SER A 1 489 ? -27.483 -40.957 -166.799 1.00 34.64 490 SER A O 1
ATOM 3816 N N . SER A 1 490 ? -26.461 -42.722 -165.881 1.00 28.76 491 SER A N 1
ATOM 3817 C CA . SER A 1 490 ? -27.341 -43.670 -166.531 1.00 35.04 491 SER A CA 1
ATOM 3818 C C . SER A 1 490 ? -28.758 -43.625 -165.962 1.00 39.43 491 SER A C 1
ATOM 3819 O O . SER A 1 490 ? -29.720 -43.410 -166.693 1.00 44.17 491 SER A O 1
ATOM 3822 N N . ASP A 1 491 ? -28.886 -43.818 -164.654 1.00 44.72 492 ASP A N 1
ATOM 3823 C CA . ASP A 1 491 ? -30.200 -43.846 -164.023 1.00 46.20 492 ASP A CA 1
ATOM 3824 C C . ASP A 1 491 ? -30.999 -42.538 -163.967 1.00 41.94 492 ASP A C 1
ATOM 3825 O O . ASP A 1 491 ? -32.219 -42.580 -163.773 1.00 42.31 492 ASP A O 1
ATOM 3830 N N . THR A 1 492 ? -30.342 -41.388 -164.115 1.00 27.88 493 THR A N 1
ATOM 3831 C CA . THR A 1 492 ? -31.074 -40.123 -164.070 1.00 25.45 493 THR A CA 1
ATOM 3832 C C . THR A 1 492 ? -30.579 -39.159 -165.134 1.00 24.44 493 THR A C 1
ATOM 3833 O O . THR A 1 492 ? -29.609 -39.444 -165.830 1.00 23.91 493 THR A O 1
ATOM 3837 N N . SER A 1 493 ? -31.241 -38.013 -165.239 1.00 29.76 494 SER A N 1
ATOM 3838 C CA . SER A 1 493 ? -30.884 -37.005 -166.222 1.00 28.46 494 SER A CA 1
ATOM 3839 C C . SER A 1 493 ? -31.493 -35.651 -165.863 1.00 30.37 494 SER A C 1
ATOM 3840 O O . SER A 1 493 ? -32.059 -35.475 -164.787 1.00 29.56 494 SER A O 1
ATOM 3843 N N . GLY A 1 494 ? -31.383 -34.697 -166.781 1.00 31.48 495 GLY A N 1
ATOM 3844 C CA . GLY A 1 494 ? -31.929 -33.369 -166.549 1.00 35.10 495 GLY A CA 1
ATOM 3845 C C . GLY A 1 494 ? -31.271 -32.655 -165.391 1.00 37.39 495 GLY A C 1
ATOM 3846 O O . GLY A 1 494 ? -30.190 -33.036 -164.947 1.00 37.87 495 GLY A O 1
ATOM 3847 N N . HIS A 1 495 ? -31.935 -31.619 -164.893 1.00 26.54 496 HIS A N 1
ATOM 3848 C CA . HIS A 1 495 ? -31.419 -30.828 -163.787 1.00 25.62 496 HIS A CA 1
ATOM 3849 C C . HIS A 1 495 ? -31.057 -31.685 -162.583 1.00 23.22 496 HIS A C 1
ATOM 3850 O O . HIS A 1 495 ? -30.058 -31.437 -161.905 1.00 23.27 496 HIS A O 1
ATOM 3857 N N . PHE A 1 496 ? -31.873 -32.703 -162.329 1.00 43.45 497 PHE A N 1
ATOM 3858 C CA . PHE A 1 496 ? -31.665 -33.604 -161.198 1.00 40.05 497 PHE A CA 1
ATOM 3859 C C . PHE A 1 496 ? -30.313 -34.296 -161.255 1.00 43.50 497 PHE A C 1
ATOM 3860 O O . PHE A 1 496 ? -29.637 -34.421 -160.239 1.00 49.39 497 PHE A O 1
ATOM 3868 N N . ARG A 1 497 ? -29.917 -34.742 -162.444 1.00 41.15 498 ARG A N 1
ATOM 3869 C CA . ARG A 1 497 ? -28.630 -35.416 -162.605 1.00 40.50 498 ARG A CA 1
ATOM 3870 C C . ARG A 1 497 ? -27.480 -34.456 -162.315 1.00 37.55 498 ARG A C 1
ATOM 3871 O O . ARG A 1 497 ? -26.507 -34.830 -161.668 1.00 37.63 498 ARG A O 1
ATOM 3879 N N . ARG A 1 498 ? -27.600 -33.221 -162.793 1.00 43.78 499 ARG A N 1
ATOM 3880 C CA . ARG A 1 498 ? -26.568 -32.212 -162.572 1.00 43.99 499 ARG A CA 1
ATOM 3881 C C . ARG A 1 498 ? -26.308 -31.950 -161.093 1.00 40.55 499 ARG A C 1
ATOM 3882 O O . ARG A 1 498 ? -25.163 -32.023 -160.637 1.00 43.33 499 ARG A O 1
ATOM 3890 N N . ILE A 1 499 ? -27.356 -31.635 -160.341 1.00 34.95 500 ILE A N 1
ATOM 3891 C CA . ILE A 1 499 ? -27.167 -31.362 -158.919 1.00 31.35 500 ILE A CA 1
ATOM 3892 C C . ILE A 1 499 ? -26.681 -32.600 -158.174 1.00 29.33 500 ILE A C 1
ATOM 3893 O O . ILE A 1 499 ? -25.877 -32.508 -157.251 1.00 29.74 500 ILE A O 1
ATOM 3898 N N . LEU A 1 500 ? -27.144 -33.761 -158.600 1.00 24.44 501 LEU A N 1
ATOM 3899 C CA . LEU A 1 500 ? -26.727 -34.999 -157.966 1.00 24.44 501 LEU A CA 1
ATOM 3900 C C . LEU A 1 500 ? -25.231 -35.299 -158.208 1.00 27.23 501 LEU A C 1
ATOM 3901 O O . LEU A 1 500 ? -24.540 -35.820 -157.327 1.00 28.55 501 LEU A O 1
ATOM 3906 N N . ILE A 1 501 ? -24.736 -34.961 -159.398 1.00 35.44 502 ILE A N 1
ATOM 3907 C CA . ILE A 1 501 ? -23.338 -35.214 -159.753 1.00 37.71 502 ILE A CA 1
ATOM 3908 C C . ILE A 1 501 ? -22.403 -34.193 -159.129 1.00 37.52 502 ILE A C 1
ATOM 3909 O O . ILE A 1 501 ? -21.262 -34.504 -158.787 1.00 38.10 502 ILE A O 1
ATOM 3914 N N . SER A 1 502 ? -22.882 -32.965 -158.992 1.00 28.15 503 SER A N 1
ATOM 3915 C CA . SER A 1 502 ? -22.064 -31.922 -158.380 1.00 28.86 503 SER A CA 1
ATOM 3916 C C . SER A 1 502 ? -21.771 -32.351 -156.941 1.00 28.92 503 SER A C 1
ATOM 3917 O O . SER A 1 502 ? -20.613 -32.506 -156.562 1.00 27.84 503 SER A O 1
ATOM 3920 N N . LEU A 1 503 ? -22.832 -32.570 -156.161 1.00 37.04 504 LEU A N 1
ATOM 3921 C CA . LEU A 1 503 ? -22.706 -32.995 -154.769 1.00 34.41 504 LEU A CA 1
ATOM 3922 C C . LEU A 1 503 ? -21.806 -34.217 -154.625 1.00 33.00 504 LEU A C 1
ATOM 3923 O O . LEU A 1 503 ? -20.954 -34.274 -153.735 1.00 35.24 504 LEU A O 1
ATOM 3928 N N . ALA A 1 504 ? -22.004 -35.196 -155.503 1.00 28.65 505 ALA A N 1
ATOM 3929 C CA . ALA A 1 504 ? -21.232 -36.434 -155.468 1.00 31.48 505 ALA A CA 1
ATOM 3930 C C . ALA A 1 504 ? -19.733 -36.271 -155.724 1.00 37.95 505 ALA A C 1
ATOM 3931 O O . ALA A 1 504 ? -18.969 -37.214 -155.523 1.00 40.00 505 ALA A O 1
ATOM 3933 N N . THR A 1 505 ? -19.299 -35.092 -156.162 1.00 43.26 506 THR A N 1
ATOM 3934 C CA . THR A 1 505 ? -17.867 -34.898 -156.394 1.00 47.10 506 THR A CA 1
ATOM 3935 C C . THR A 1 505 ? -17.154 -34.831 -155.049 1.00 50.15 506 THR A C 1
ATOM 3936 O O . THR A 1 505 ? -15.987 -35.205 -154.938 1.00 53.18 506 THR A O 1
ATOM 3940 N N . GLY A 1 506 ? -17.869 -34.364 -154.028 1.00 46.94 507 GLY A N 1
ATOM 3941 C CA . GLY A 1 506 ? -17.283 -34.258 -152.706 1.00 51.30 507 GLY A CA 1
ATOM 3942 C C . GLY A 1 506 ? -16.152 -33.247 -152.680 1.00 56.23 507 GLY A C 1
ATOM 3943 O O . GLY A 1 506 ? -15.135 -33.452 -152.014 1.00 55.86 507 GLY A O 1
ATOM 3944 N N . HIS A 1 507 ? -16.337 -32.149 -153.408 1.00 49.17 508 HIS A N 1
ATOM 3945 C CA . HIS A 1 507 ? -15.338 -31.088 -153.490 1.00 48.57 508 HIS A CA 1
ATOM 3946 C C . HIS A 1 507 ? -15.888 -29.814 -152.843 1.00 43.15 508 HIS A C 1
ATOM 3947 O O . HIS A 1 507 ? -15.262 -28.766 -152.902 1.00 40.50 508 HIS A O 1
ATOM 3954 N N . ARG A 1 508 ? -17.054 -29.906 -152.214 1.00 43.07 509 ARG A N 1
ATOM 3955 C CA . ARG A 1 508 ? -17.661 -28.740 -151.581 1.00 38.93 509 ARG A CA 1
ATOM 3956 C C . ARG A 1 508 ? -16.646 -27.978 -150.757 1.00 34.75 509 ARG A C 1
ATOM 3957 O O . ARG A 1 508 ? -15.854 -28.576 -150.043 1.00 34.85 509 ARG A O 1
ATOM 3965 N N . GLU A 1 509 ? -16.664 -26.656 -150.857 1.00 28.42 510 GLU A N 1
ATOM 3966 C CA . GLU A 1 509 ? -15.726 -25.852 -150.101 1.00 25.37 510 GLU A CA 1
ATOM 3967 C C . GLU A 1 509 ? -15.923 -26.090 -148.607 1.00 26.75 510 GLU A C 1
ATOM 3968 O O . GLU A 1 509 ? -17.054 -26.233 -148.116 1.00 28.24 510 GLU A O 1
ATOM 3974 N N . GLU A 1 510 ? -14.809 -26.135 -147.889 1.00 45.53 511 GLU A N 1
ATOM 3975 C CA . GLU A 1 510 ? -14.826 -26.362 -146.458 1.00 47.13 511 GLU A CA 1
ATOM 3976 C C . GLU A 1 510 ? -14.288 -25.117 -145.785 1.00 48.72 511 GLU A C 1
ATOM 3977 O O . GLU A 1 510 ? -13.969 -25.124 -144.596 1.00 49.52 511 GLU A O 1
ATOM 3983 N N . GLY A 1 511 ? -14.197 -24.043 -146.560 1.00 36.18 512 GLY A N 1
ATOM 3984 C CA . GLY A 1 511 ? -13.674 -22.794 -146.039 1.00 40.19 512 GLY A CA 1
ATOM 3985 C C . GLY A 1 511 ? -14.640 -21.988 -145.198 1.00 43.47 512 GLY A C 1
ATOM 3986 O O . GLY A 1 511 ? -15.839 -22.243 -145.191 1.00 45.45 512 GLY A O 1
ATOM 3987 N N . GLY A 1 512 ? -14.101 -20.999 -144.493 1.00 61.75 513 GLY A N 1
ATOM 3988 C CA . GLY A 1 512 ? -14.915 -20.154 -143.643 1.00 62.29 513 GLY A CA 1
ATOM 3989 C C . GLY A 1 512 ? -15.804 -19.216 -144.429 1.00 61.85 513 GLY A C 1
ATOM 3990 O O . GLY A 1 512 ? -15.702 -19.120 -145.659 1.00 62.53 513 GLY A O 1
ATOM 3991 N N . GLU A 1 513 ? -16.666 -18.527 -143.686 1.00 69.19 514 GLU A N 1
ATOM 3992 C CA . GLU A 1 513 ? -17.650 -17.557 -144.172 1.00 69.37 514 GLU A CA 1
ATOM 3993 C C . GLU A 1 513 ? -17.225 -16.610 -145.293 1.00 67.33 514 GLU A C 1
ATOM 3994 O O . GLU A 1 513 ? -16.902 -17.048 -146.394 1.00 69.62 514 GLU A O 1
ATOM 4000 N N . ASN A 1 514 ? -17.261 -15.310 -144.986 1.00 42.79 515 ASN A N 1
ATOM 4001 C CA . ASN A 1 514 ? -16.917 -14.211 -145.900 1.00 42.45 515 ASN A CA 1
ATOM 4002 C C . ASN A 1 514 ? -18.164 -13.395 -146.235 1.00 41.36 515 ASN A C 1
ATOM 4003 O O . ASN A 1 514 ? -18.929 -13.758 -147.130 1.00 40.46 515 ASN A O 1
ATOM 4008 N N . LEU A 1 515 ? -18.358 -12.288 -145.518 1.00 67.14 516 LEU A N 1
ATOM 4009 C CA . LEU A 1 515 ? -19.523 -11.420 -145.701 1.00 64.87 516 LEU A CA 1
ATOM 4010 C C . LEU A 1 515 ? -19.863 -11.012 -147.131 1.00 63.77 516 LEU A C 1
ATOM 4011 O O . LEU A 1 515 ? -20.898 -11.407 -147.667 1.00 60.35 516 LEU A O 1
ATOM 4016 N N . ASP A 1 516 ? -19.001 -10.198 -147.728 1.00 64.68 517 ASP A N 1
ATOM 4017 C CA . ASP A 1 516 ? -19.197 -9.710 -149.088 1.00 68.76 517 ASP A CA 1
ATOM 4018 C C . ASP A 1 516 ? -19.719 -10.756 -150.071 1.00 65.78 517 ASP A C 1
ATOM 4019 O O . ASP A 1 516 ? -20.750 -10.554 -150.713 1.00 65.85 517 ASP A O 1
ATOM 4024 N N . GLN A 1 517 ? -19.006 -11.867 -150.199 1.00 40.28 518 GLN A N 1
ATOM 4025 C CA . GLN A 1 517 ? -19.421 -12.925 -151.115 1.00 39.31 518 GLN A CA 1
ATOM 4026 C C . GLN A 1 517 ? -20.784 -13.525 -150.738 1.00 39.53 518 GLN A C 1
ATOM 4027 O O . GLN A 1 517 ? -21.528 -13.987 -151.609 1.00 39.94 518 GLN A O 1
ATOM 4033 N N . ALA A 1 518 ? -21.109 -13.519 -149.448 1.00 36.99 519 ALA A N 1
ATOM 4034 C CA . ALA A 1 518 ? -22.394 -14.039 -149.002 1.00 33.80 519 ALA A CA 1
ATOM 4035 C C . ALA A 1 518 ? -23.526 -13.179 -149.572 1.00 33.58 519 ALA A C 1
ATOM 4036 O O . ALA A 1 518 ? -24.555 -13.698 -150.026 1.00 36.43 519 ALA A O 1
ATOM 4038 N N . ARG A 1 519 ? -23.335 -11.862 -149.537 1.00 51.47 520 ARG A N 1
ATOM 4039 C CA . ARG A 1 519 ? -24.340 -10.939 -150.046 1.00 52.65 520 ARG A CA 1
ATOM 4040 C C . ARG A 1 519 ? -24.529 -11.103 -151.549 1.00 51.47 520 ARG A C 1
ATOM 4041 O O . ARG A 1 519 ? -25.643 -10.969 -152.064 1.00 52.16 520 ARG A O 1
ATOM 4049 N N . GLU A 1 520 ? -23.442 -11.402 -152.252 1.00 48.78 521 GLU A N 1
ATOM 4050 C CA . GLU A 1 520 ? -23.517 -11.599 -153.693 1.00 52.99 521 GLU A CA 1
ATOM 4051 C C . GLU A 1 520 ? -24.309 -12.876 -153.962 1.00 49.69 521 GLU A C 1
ATOM 4052 O O . GLU A 1 520 ? -25.194 -12.891 -154.818 1.00 47.92 521 GLU A O 1
ATOM 4058 N N . ASP A 1 521 ? -23.990 -13.941 -153.225 1.00 35.01 522 ASP A N 1
ATOM 4059 C CA . ASP A 1 521 ? -24.688 -15.218 -153.373 1.00 33.96 522 ASP A CA 1
ATOM 4060 C C . ASP A 1 521 ? -26.188 -15.039 -153.135 1.00 31.09 522 ASP A C 1
ATOM 4061 O O . ASP A 1 521 ? -27.010 -15.451 -153.956 1.00 30.17 522 ASP A O 1
ATOM 4066 N N . ALA A 1 522 ? -26.540 -14.425 -152.009 1.00 26.85 523 ALA A N 1
ATOM 4067 C CA . ALA A 1 522 ? -27.941 -14.188 -151.680 1.00 26.14 523 ALA A CA 1
ATOM 4068 C C . ALA A 1 522 ? -28.618 -13.390 -152.785 1.00 29.75 523 ALA A C 1
ATOM 4069 O O . ALA A 1 522 ? -29.772 -13.632 -153.123 1.00 31.99 523 ALA A O 1
ATOM 4071 N N . GLN A 1 523 ? -27.894 -12.429 -153.347 1.00 49.42 524 GLN A N 1
ATOM 4072 C CA . GLN A 1 523 ? -28.455 -11.605 -154.405 1.00 48.79 524 GLN A CA 1
ATOM 4073 C C . GLN A 1 523 ? -28.954 -12.475 -155.554 1.00 42.94 524 GLN A C 1
ATOM 4074 O O . GLN A 1 523 ? -30.079 -12.307 -156.027 1.00 40.37 524 GLN A O 1
ATOM 4080 N N . VAL A 1 524 ? -28.137 -13.418 -156.005 1.00 30.77 525 VAL A N 1
ATOM 4081 C CA . VAL A 1 524 ? -28.582 -14.248 -157.102 1.00 29.29 525 VAL A CA 1
ATOM 4082 C C . VAL A 1 524 ? -29.810 -15.016 -156.642 1.00 30.13 525 VAL A C 1
ATOM 4083 O O . VAL A 1 524 ? -30.685 -15.317 -157.445 1.00 29.93 525 VAL A O 1
ATOM 4087 N N . ALA A 1 525 ? -29.878 -15.318 -155.347 1.00 29.69 526 ALA A N 1
ATOM 4088 C CA . ALA A 1 525 ? -31.017 -16.043 -154.807 1.00 29.27 526 ALA A CA 1
ATOM 4089 C C . ALA A 1 525 ? -32.237 -15.158 -154.968 1.00 29.40 526 ALA A C 1
ATOM 4090 O O . ALA A 1 525 ? -33.264 -15.582 -155.499 1.00 30.74 526 ALA A O 1
ATOM 4092 N N . ALA A 1 526 ? -32.108 -13.918 -154.509 1.00 32.19 527 ALA A N 1
ATOM 4093 C CA . ALA A 1 526 ? -33.186 -12.953 -154.591 1.00 33.74 527 ALA A CA 1
ATOM 4094 C C . ALA A 1 526 ? -33.710 -12.899 -156.024 1.00 36.62 527 ALA A C 1
ATOM 4095 O O . ALA A 1 526 ? -34.916 -12.741 -156.258 1.00 35.40 527 ALA A O 1
ATOM 4097 N N . GLU A 1 527 ? -32.794 -13.026 -156.981 1.00 37.61 528 GLU A N 1
ATOM 4098 C CA . GLU A 1 527 ? -33.148 -12.994 -158.396 1.00 41.95 528 GLU A CA 1
ATOM 4099 C C . GLU A 1 527 ? -33.824 -14.303 -158.785 1.00 44.37 528 GLU A C 1
ATOM 4100 O O . GLU A 1 527 ? -34.883 -14.305 -159.397 1.00 45.18 528 GLU A O 1
ATOM 4106 N N . ILE A 1 528 ? -33.210 -15.418 -158.414 1.00 63.26 529 ILE A N 1
ATOM 4107 C CA . ILE A 1 528 ? -33.756 -16.735 -158.725 1.00 64.36 529 ILE A CA 1
ATOM 4108 C C . ILE A 1 528 ? -35.224 -16.819 -158.347 1.00 66.79 529 ILE A C 1
ATOM 4109 O O . ILE A 1 528 ? -36.005 -17.503 -159.001 1.00 68.16 529 ILE A O 1
ATOM 4114 N N . LEU A 1 529 ? -35.594 -16.124 -157.283 1.00 58.98 530 LEU A N 1
ATOM 4115 C CA . LEU A 1 529 ? -36.962 -16.181 -156.810 1.00 63.77 530 LEU A CA 1
ATOM 4116 C C . LEU A 1 529 ? -37.781 -14.945 -157.149 1.00 64.64 530 LEU A C 1
ATOM 4117 O O . LEU A 1 529 ? -38.674 -15.006 -157.997 1.00 61.97 530 LEU A O 1
ATOM 4122 N N . GLU A 1 530 ? -37.495 -13.825 -156.496 1.00 106.52 531 GLU A N 1
ATOM 4123 C CA . GLU A 1 530 ? -38.231 -12.595 -156.776 1.00 114.90 531 GLU A CA 1
ATOM 4124 C C . GLU A 1 530 ? -38.130 -12.254 -158.263 1.00 121.09 531 GLU A C 1
ATOM 4125 O O . GLU A 1 530 ? -37.059 -11.901 -158.757 1.00 120.83 531 GLU A O 1
ATOM 4131 N N . ILE A 1 531 ? -39.245 -12.372 -158.977 1.00 140.28 532 ILE A N 1
ATOM 4132 C CA . ILE A 1 531 ? -39.264 -12.078 -160.406 1.00 145.37 532 ILE A CA 1
ATOM 4133 C C . ILE A 1 531 ? -40.545 -11.352 -160.825 1.00 150.02 532 ILE A C 1
ATOM 4134 O O . ILE A 1 531 ? -41.291 -11.818 -161.688 1.00 151.91 532 ILE A O 1
ATOM 4139 N N . ALA A 1 532 ? -40.791 -10.200 -160.206 1.00 122.50 533 ALA A N 1
ATOM 4140 C CA . ALA A 1 532 ? -41.975 -9.404 -160.505 1.00 125.61 533 ALA A CA 1
ATOM 4141 C C . ALA A 1 532 ? -41.743 -8.535 -161.737 1.00 128.18 533 ALA A C 1
ATOM 4142 O O . ALA A 1 532 ? -41.165 -8.992 -162.726 1.00 128.10 533 ALA A O 1
ATOM 4144 N N . ASP A 1 533 ? -42.197 -7.284 -161.668 1.00 153.03 534 ASP A N 1
ATOM 4145 C CA . ASP A 1 533 ? -42.048 -6.327 -162.764 1.00 155.63 534 ASP A CA 1
ATOM 4146 C C . ASP A 1 533 ? -42.584 -6.917 -164.074 1.00 156.69 534 ASP A C 1
ATOM 4147 O O . ASP A 1 533 ? -43.530 -7.709 -164.061 1.00 156.62 534 ASP A O 1
ATOM 4152 N N . THR A 1 534 ? -41.990 -6.526 -165.200 1.00 179.82 535 THR A N 1
ATOM 4153 C CA . THR A 1 534 ? -42.421 -7.038 -166.498 1.00 178.19 535 THR A CA 1
ATOM 4154 C C . THR A 1 534 ? -42.153 -8.544 -166.598 1.00 179.30 535 THR A C 1
ATOM 4155 O O . THR A 1 534 ? -42.941 -9.281 -167.195 1.00 179.27 535 THR A O 1
ATOM 4159 N N . PRO A 1 535 ? -41.030 -9.024 -166.026 1.00 199.70 536 PRO A N 1
ATOM 4160 C CA . PRO A 1 535 ? -40.757 -10.463 -166.101 1.00 200.00 536 PRO A CA 1
ATOM 4161 C C . PRO A 1 535 ? -41.619 -11.210 -165.082 1.00 200.00 536 PRO A C 1
ATOM 4162 O O . PRO A 1 535 ? -41.226 -12.257 -164.565 1.00 200.00 536 PRO A O 1
ATOM 4166 N N . SER A 1 536 ? -42.797 -10.651 -164.806 1.00 200.00 537 SER A N 1
ATOM 4167 C CA . SER A 1 536 ? -43.745 -11.222 -163.852 1.00 200.00 537 SER A CA 1
ATOM 4168 C C . SER A 1 536 ? -43.941 -12.717 -164.078 1.00 200.00 537 SER A C 1
ATOM 4169 O O . SER A 1 536 ? -44.135 -13.476 -163.127 1.00 200.00 537 SER A O 1
ATOM 4172 N N . GLY A 1 537 ? -43.896 -13.136 -165.338 1.00 134.75 538 GLY A N 1
ATOM 4173 C CA . GLY A 1 537 ? -44.047 -14.546 -165.639 1.00 136.47 538 GLY A CA 1
ATOM 4174 C C . GLY A 1 537 ? -42.875 -15.285 -165.026 1.00 136.44 538 GLY A C 1
ATOM 4175 O O . GLY A 1 537 ? -41.724 -14.882 -165.203 1.00 136.55 538 GLY A O 1
ATOM 4176 N N . ASP A 1 538 ? -43.162 -16.359 -164.296 1.00 127.88 539 ASP A N 1
ATOM 4177 C CA . ASP A 1 538 ? -42.114 -17.143 -163.648 1.00 125.15 539 ASP A CA 1
ATOM 4178 C C . ASP A 1 538 ? -41.072 -17.628 -164.647 1.00 122.91 539 ASP A C 1
ATOM 4179 O O . ASP A 1 538 ? -41.222 -18.693 -165.250 1.00 122.25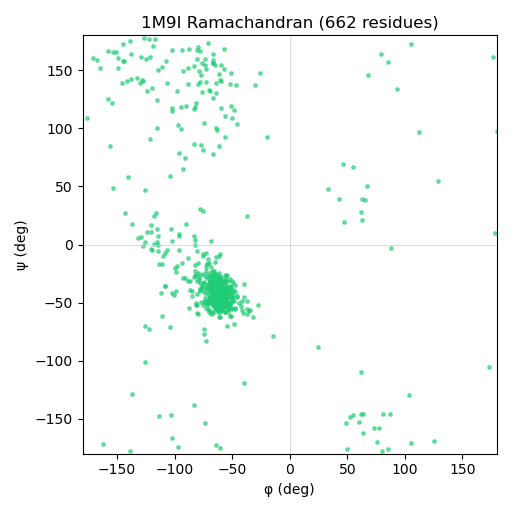 539 ASP A O 1
ATOM 4184 N N . LYS A 1 539 ? -40.015 -16.838 -164.811 1.00 95.70 540 LYS A N 1
ATOM 4185 C CA . LYS A 1 539 ? -38.930 -17.169 -165.728 1.00 93.93 540 LYS A CA 1
ATOM 4186 C C . LYS A 1 539 ? -38.042 -18.272 -165.149 1.00 93.07 540 LYS A C 1
ATOM 4187 O O . LYS A 1 539 ? -36.851 -18.345 -165.445 1.00 92.99 540 LYS A O 1
ATOM 4193 N N . THR A 1 540 ? -38.648 -19.123 -164.323 1.00 175.47 541 THR A N 1
ATOM 4194 C CA . THR A 1 540 ? -37.976 -20.245 -163.669 1.00 173.55 541 THR A CA 1
ATOM 4195 C C . THR A 1 540 ? -36.844 -19.849 -162.717 1.00 172.99 541 THR A C 1
ATOM 4196 O O . THR A 1 540 ? -37.099 -19.305 -161.642 1.00 172.53 541 THR A O 1
ATOM 4200 N N . SER A 1 541 ? -35.601 -20.125 -163.105 1.00 195.30 542 SER A N 1
ATOM 4201 C CA . SER A 1 541 ? -34.447 -19.812 -162.263 1.00 194.13 542 SER A CA 1
ATOM 4202 C C . SER A 1 541 ? -33.377 -18.982 -162.975 1.00 192.93 542 SER A C 1
ATOM 4203 O O . SER A 1 541 ? -33.512 -18.667 -164.159 1.00 192.55 542 SER A O 1
ATOM 4206 N N . LEU A 1 542 ? -32.317 -18.631 -162.246 1.00 136.30 543 LEU A N 1
ATOM 4207 C CA . LEU A 1 542 ? -31.222 -17.846 -162.811 1.00 130.80 543 LEU A CA 1
ATOM 4208 C C . LEU A 1 542 ? -29.903 -18.608 -162.846 1.00 123.47 543 LEU A C 1
ATOM 4209 O O . LEU A 1 542 ? -29.201 -18.737 -161.841 1.00 120.51 543 LEU A O 1
ATOM 4214 N N . GLU A 1 543 ? -29.590 -19.121 -164.026 1.00 116.50 544 GLU A N 1
ATOM 4215 C CA . GLU A 1 543 ? -28.355 -19.840 -164.275 1.00 107.92 544 GLU A CA 1
ATOM 4216 C C . GLU A 1 543 ? -27.949 -20.958 -163.332 1.00 101.22 544 GLU A C 1
ATOM 4217 O O . GLU A 1 543 ? -28.671 -21.346 -162.406 1.00 97.16 544 GLU A O 1
ATOM 4223 N N . THR A 1 544 ? -26.756 -21.465 -163.624 1.00 57.95 545 THR A N 1
ATOM 4224 C CA . THR A 1 544 ? -26.105 -22.528 -162.888 1.00 56.88 545 THR A CA 1
ATOM 4225 C C . THR A 1 544 ? -25.424 -21.895 -161.672 1.00 54.21 545 THR A C 1
ATOM 4226 O O . THR A 1 544 ? -24.803 -22.575 -160.861 1.00 49.04 545 THR A O 1
ATOM 4230 N N . ARG A 1 545 ? -25.557 -20.578 -161.567 1.00 49.99 546 ARG A N 1
ATOM 4231 C CA . ARG A 1 545 ? -24.996 -19.810 -160.466 1.00 47.69 546 ARG A CA 1
ATOM 4232 C C . ARG A 1 545 ? -25.563 -20.324 -159.139 1.00 42.15 546 ARG A C 1
ATOM 4233 O O . ARG A 1 545 ? -24.810 -20.626 -158.212 1.00 41.53 546 ARG A O 1
ATOM 4241 N N . PHE A 1 546 ? -26.893 -20.422 -159.069 1.00 36.52 547 PHE A N 1
ATOM 4242 C CA . PHE A 1 546 ? -27.608 -20.894 -157.880 1.00 32.98 547 PHE A CA 1
ATOM 4243 C C . PHE A 1 546 ? -27.208 -22.318 -157.488 1.00 31.12 547 PHE A C 1
ATOM 4244 O O . PHE A 1 546 ? -26.979 -22.603 -156.316 1.00 34.40 547 PHE A O 1
ATOM 4252 N N . MET A 1 547 ? -27.132 -23.213 -158.466 1.00 43.82 548 MET A N 1
ATOM 4253 C CA . MET A 1 547 ? -26.773 -24.598 -158.183 1.00 43.71 548 MET A CA 1
ATOM 4254 C C . MET A 1 547 ? -25.362 -24.721 -157.607 1.00 43.87 548 MET A C 1
ATOM 4255 O O . MET A 1 547 ? -25.117 -25.510 -156.688 1.00 43.16 548 MET A O 1
ATOM 4260 N N . THR A 1 548 ? -24.437 -23.941 -158.153 1.00 33.66 549 THR A N 1
ATOM 4261 C CA . THR A 1 548 ? -23.059 -23.967 -157.695 1.00 31.82 549 THR A CA 1
ATOM 4262 C C . THR A 1 548 ? -22.968 -23.499 -156.250 1.00 31.99 549 THR A C 1
ATOM 4263 O O . THR A 1 548 ? -22.196 -24.040 -155.456 1.00 33.21 549 THR A O 1
ATOM 4267 N N . ILE A 1 549 ? -23.771 -22.495 -155.912 1.00 38.75 550 ILE A N 1
ATOM 4268 C CA . ILE A 1 549 ? -23.788 -21.952 -154.567 1.00 36.36 550 ILE A CA 1
ATOM 4269 C C . ILE A 1 549 ? -24.334 -22.965 -153.559 1.00 31.00 550 ILE A C 1
ATOM 4270 O O . ILE A 1 549 ? -23.696 -23.231 -152.543 1.00 32.02 550 ILE A O 1
ATOM 4275 N N . LEU A 1 550 ? -25.495 -23.545 -153.841 1.00 27.81 551 LEU A N 1
ATOM 4276 C CA . LEU A 1 550 ? -26.081 -24.543 -152.945 1.00 31.09 551 LEU A CA 1
ATOM 4277 C C . LEU A 1 550 ? -25.319 -25.876 -152.916 1.00 32.47 551 LEU A C 1
ATOM 4278 O O . LEU A 1 550 ? -25.345 -26.589 -151.908 1.00 33.61 551 LEU A O 1
ATOM 4283 N N . CYS A 1 551 ? -24.648 -26.205 -154.022 1.00 26.53 552 CYS A N 1
ATOM 4284 C CA . CYS A 1 551 ? -23.889 -27.449 -154.133 1.00 25.26 552 CYS A CA 1
ATOM 4285 C C . CYS A 1 551 ? -22.415 -27.324 -153.751 1.00 26.73 552 CYS A C 1
ATOM 4286 O O . CYS A 1 551 ? -21.820 -28.292 -153.292 1.00 26.22 552 CYS A O 1
ATOM 4289 N N . THR A 1 552 ? -21.813 -26.149 -153.930 1.00 37.07 553 THR A N 1
ATOM 4290 C CA . THR A 1 552 ? -20.384 -26.031 -153.629 1.00 38.98 553 THR A CA 1
ATOM 4291 C C . THR A 1 552 ? -19.922 -25.047 -152.560 1.00 38.14 553 THR A C 1
ATOM 4292 O O . THR A 1 552 ? -18.738 -25.013 -152.236 1.00 39.22 553 THR A O 1
ATOM 4296 N N . ARG A 1 553 ? -20.831 -24.253 -152.006 1.00 29.31 554 ARG A N 1
ATOM 4297 C CA . ARG A 1 553 ? -20.447 -23.318 -150.956 1.00 29.41 554 ARG A CA 1
ATOM 4298 C C . ARG A 1 553 ? -20.356 -24.064 -149.626 1.00 28.61 554 ARG A C 1
ATOM 4299 O O . ARG A 1 553 ? -20.939 -25.137 -149.467 1.00 28.15 554 ARG A O 1
ATOM 4307 N N . SER A 1 554 ? -19.629 -23.499 -148.669 1.00 27.51 555 SER A N 1
ATOM 4308 C CA . SER A 1 554 ? -19.466 -24.143 -147.365 1.00 25.62 555 SER A CA 1
ATOM 4309 C C . SER A 1 554 ? -20.696 -23.932 -146.483 1.00 27.59 555 SER A C 1
ATOM 4310 O O . SER A 1 554 ? -21.372 -22.913 -146.589 1.00 29.64 555 SER A O 1
ATOM 4313 N N . TYR A 1 555 ? -20.988 -24.897 -145.615 1.00 23.00 556 TYR A N 1
ATOM 4314 C CA . TYR A 1 555 ? -22.135 -24.750 -144.733 1.00 21.03 556 TYR A CA 1
ATOM 4315 C C . TYR A 1 555 ? -22.031 -23.456 -143.906 1.00 24.24 556 TYR A C 1
ATOM 4316 O O . TYR A 1 555 ? -22.969 -22.657 -143.878 1.00 27.39 556 TYR A O 1
ATOM 4325 N N . PRO A 1 556 ? -20.894 -23.228 -143.223 1.00 31.57 557 PRO A N 1
ATOM 4326 C CA . PRO A 1 556 ? -20.827 -21.980 -142.452 1.00 29.01 557 PRO A CA 1
ATOM 4327 C C . PRO A 1 556 ? -21.178 -20.768 -143.328 1.00 28.50 557 PRO A C 1
ATOM 4328 O O . PRO A 1 556 ? -21.893 -19.867 -142.893 1.00 30.97 557 PRO A O 1
ATOM 4332 N N . HIS A 1 557 ? -20.695 -20.774 -144.567 1.00 26.20 558 HIS A N 1
ATOM 4333 C CA . HIS A 1 557 ? -20.935 -19.670 -145.482 1.00 27.46 558 HIS A CA 1
ATOM 4334 C C . HIS A 1 557 ? -22.358 -19.572 -145.979 1.00 29.42 558 HIS A C 1
ATOM 4335 O O . HIS A 1 557 ? -22.874 -18.472 -146.206 1.00 28.92 558 HIS A O 1
ATOM 4342 N N . LEU A 1 558 ? -22.996 -20.720 -146.165 1.00 35.77 559 LEU A N 1
ATOM 4343 C CA . LEU A 1 558 ? -24.369 -20.720 -146.639 1.00 36.87 559 LEU A CA 1
ATOM 4344 C C . LEU A 1 558 ? -25.274 -20.140 -145.557 1.00 37.91 559 LEU A C 1
ATOM 4345 O O . LEU A 1 558 ? -26.194 -19.368 -145.852 1.00 40.27 559 LEU A O 1
ATOM 4350 N N . ARG A 1 559 ? -25.001 -20.493 -144.304 1.00 27.36 560 ARG A N 1
ATOM 4351 C CA . ARG A 1 559 ? -25.805 -19.972 -143.211 1.00 27.72 560 ARG A CA 1
ATOM 4352 C C . ARG A 1 559 ? -25.741 -18.446 -143.271 1.00 28.81 560 ARG A C 1
ATOM 4353 O O . ARG A 1 559 ? -26.707 -17.767 -142.931 1.00 27.04 560 ARG A O 1
ATOM 4361 N N . ARG A 1 560 ? -24.609 -17.907 -143.720 1.00 24.78 561 ARG A N 1
ATOM 4362 C CA . ARG A 1 560 ? -24.464 -16.453 -143.816 1.00 24.30 561 ARG A CA 1
ATOM 4363 C C . ARG A 1 560 ? -25.336 -15.943 -144.961 1.00 22.10 561 ARG A C 1
ATOM 4364 O O . ARG A 1 560 ? -26.101 -14.990 -144.794 1.00 22.40 561 ARG A O 1
ATOM 4372 N N . VAL A 1 561 ? -25.222 -16.592 -146.119 1.00 28.74 562 VAL A N 1
ATOM 4373 C CA . VAL A 1 561 ? -26.013 -16.226 -147.293 1.00 26.30 562 VAL A CA 1
ATOM 4374 C C . VAL A 1 561 ? -27.496 -16.162 -146.930 1.00 26.26 562 VAL A C 1
ATOM 4375 O O . VAL A 1 561 ? -28.178 -15.175 -147.195 1.00 26.61 562 VAL A O 1
ATOM 4379 N N . PHE A 1 562 ? -27.987 -17.231 -146.316 1.00 31.81 563 PHE A N 1
ATOM 4380 C CA . PHE A 1 562 ? -29.387 -17.318 -145.927 1.00 30.39 563 PHE A CA 1
ATOM 4381 C C . PHE A 1 562 ? -29.802 -16.256 -144.906 1.00 30.01 563 PHE A C 1
ATOM 4382 O O . PHE A 1 562 ? -30.957 -15.802 -144.901 1.00 30.01 563 PHE A O 1
ATOM 4390 N N . GLN A 1 563 ? -28.852 -15.844 -144.067 1.00 21.68 564 GLN A N 1
ATOM 4391 C CA . GLN A 1 563 ? -29.107 -14.818 -143.069 1.00 25.23 564 GLN A CA 1
ATOM 4392 C C . GLN A 1 563 ? -29.207 -13.466 -143.748 1.00 29.54 564 GLN A C 1
ATOM 4393 O O . GLN A 1 563 ? -30.125 -12.691 -143.480 1.00 33.06 564 GLN A O 1
ATOM 4399 N N . GLU A 1 564 ? -28.266 -13.192 -144.642 1.00 26.24 565 GLU A N 1
ATOM 4400 C CA . GLU A 1 564 ? -28.265 -11.935 -145.371 1.00 26.32 565 GLU A CA 1
ATOM 4401 C C . GLU A 1 564 ? -29.465 -11.891 -146.305 1.00 28.53 565 GLU A C 1
ATOM 4402 O O . GLU A 1 564 ? -30.069 -10.834 -146.493 1.00 31.93 565 GLU A O 1
ATOM 4408 N N . PHE A 1 565 ? -29.812 -13.038 -146.886 1.00 34.26 566 PHE A N 1
ATOM 4409 C CA . PHE A 1 565 ? -30.954 -13.113 -147.800 1.00 29.96 566 PHE A CA 1
ATOM 4410 C C . PHE A 1 565 ? -32.210 -12.608 -147.095 1.00 28.94 566 PHE A C 1
ATOM 4411 O O . PHE A 1 565 ? -32.980 -11.852 -147.671 1.00 30.44 566 PHE A O 1
ATOM 4419 N N . ILE A 1 566 ? -32.407 -13.022 -145.844 1.00 32.09 567 ILE A N 1
ATOM 4420 C CA . ILE A 1 566 ? -33.579 -12.591 -145.090 1.00 31.63 567 ILE A CA 1
ATOM 4421 C C . ILE A 1 566 ? -33.510 -11.093 -144.856 1.00 34.28 567 ILE A C 1
ATOM 4422 O O . ILE A 1 566 ? -34.517 -10.398 -145.005 1.00 35.75 567 ILE A O 1
ATOM 4427 N N . LYS A 1 567 ? -32.332 -10.595 -144.477 1.00 34.85 568 LYS A N 1
ATOM 4428 C CA . LYS A 1 567 ? -32.174 -9.152 -144.251 1.00 41.15 568 LYS A CA 1
ATOM 4429 C C . LYS A 1 567 ? -32.609 -8.465 -145.538 1.00 44.02 568 LYS A C 1
ATOM 4430 O O . LYS A 1 567 ? -33.421 -7.541 -145.525 1.00 47.00 568 LYS A O 1
ATOM 4436 N N . MET A 1 568 ? -32.050 -8.939 -146.644 1.00 38.15 569 MET A N 1
ATOM 4437 C CA . MET A 1 568 ? -32.384 -8.438 -147.963 1.00 41.88 569 MET A CA 1
ATOM 4438 C C . MET A 1 568 ? -33.777 -9.014 -148.220 1.00 43.94 569 MET A C 1
ATOM 4439 O O . MET A 1 568 ? -34.509 -9.292 -147.270 1.00 47.79 569 MET A O 1
ATOM 4444 N N . THR A 1 569 ? -34.132 -9.206 -149.488 1.00 50.62 570 THR A N 1
ATOM 4445 C CA . THR A 1 569 ? -35.428 -9.770 -149.881 1.00 48.34 570 THR A CA 1
ATOM 4446 C C . THR A 1 569 ? -36.091 -10.528 -148.747 1.00 44.56 570 THR A C 1
ATOM 4447 O O . THR A 1 569 ? -35.858 -11.726 -148.571 1.00 46.76 570 THR A O 1
ATOM 4451 N N . ASN A 1 570 ? -36.931 -9.809 -148.010 1.00 32.40 571 ASN A N 1
ATOM 4452 C CA . ASN A 1 570 ? -37.649 -10.293 -146.829 1.00 36.20 571 ASN A CA 1
ATOM 4453 C C . ASN A 1 570 ? -38.226 -11.713 -146.703 1.00 37.38 571 ASN A C 1
ATOM 4454 O O . ASN A 1 570 ? -39.156 -11.924 -145.920 1.00 37.69 571 ASN A O 1
ATOM 4459 N N . TYR A 1 571 ? -37.690 -12.683 -147.435 1.00 42.40 572 TYR A N 1
ATOM 4460 C CA . TYR A 1 571 ? -38.191 -14.048 -147.354 1.00 42.98 572 TYR A CA 1
ATOM 4461 C C . TYR A 1 571 ? -37.117 -14.994 -146.820 1.00 40.31 572 TYR A C 1
ATOM 4462 O O . TYR A 1 571 ? -35.982 -14.584 -146.556 1.00 38.99 572 TYR A O 1
ATOM 4471 N N . ASP A 1 572 ? -37.488 -16.257 -146.636 1.00 45.49 573 ASP A N 1
ATOM 4472 C CA . ASP A 1 572 ? -36.530 -17.260 -146.207 1.00 46.35 573 ASP A CA 1
ATOM 4473 C C . ASP A 1 572 ? -36.288 -18.079 -147.469 1.00 44.79 573 ASP A C 1
ATOM 4474 O O . ASP A 1 572 ? -37.227 -18.377 -148.195 1.00 42.03 573 ASP A O 1
ATOM 4479 N N . VAL A 1 573 ? -35.042 -18.453 -147.724 1.00 32.47 574 VAL A N 1
ATOM 4480 C CA . VAL A 1 573 ? -34.707 -19.196 -148.929 1.00 32.08 574 VAL A CA 1
ATOM 4481 C C . VAL A 1 573 ? -35.500 -20.487 -149.144 1.00 32.12 574 VAL A C 1
ATOM 4482 O O . VAL A 1 573 ? -35.955 -20.768 -150.257 1.00 33.98 574 VAL A O 1
ATOM 4486 N N . GLU A 1 574 ? -35.672 -21.273 -148.085 1.00 52.11 575 GLU A N 1
ATOM 4487 C CA . GLU A 1 574 ? -36.401 -22.532 -148.215 1.00 52.29 575 GLU A CA 1
ATOM 4488 C C . GLU A 1 574 ? -37.810 -22.295 -148.773 1.00 54.45 575 GLU A C 1
ATOM 4489 O O . GLU A 1 574 ? -38.316 -23.069 -149.592 1.00 54.13 575 GLU A O 1
ATOM 4495 N N . HIS A 1 575 ? -38.430 -21.213 -148.322 1.00 47.81 576 HIS A N 1
ATOM 4496 C CA . HIS A 1 575 ? -39.762 -20.825 -148.763 1.00 53.64 576 HIS A CA 1
ATOM 4497 C C . HIS A 1 575 ? -39.751 -20.563 -150.270 1.00 53.82 576 HIS A C 1
ATOM 4498 O O . HIS A 1 575 ? -40.411 -21.254 -151.048 1.00 54.92 576 HIS A O 1
ATOM 4505 N N . THR A 1 576 ? -38.977 -19.571 -150.680 1.00 40.31 577 THR A N 1
ATOM 4506 C CA . THR A 1 576 ? -38.893 -19.209 -152.080 1.00 41.70 577 THR A CA 1
ATOM 4507 C C . THR A 1 576 ? -38.502 -20.352 -153.039 1.00 42.90 577 THR A C 1
ATOM 4508 O O . THR A 1 576 ? -38.923 -20.364 -154.196 1.00 46.64 577 THR A O 1
ATOM 4512 N N . ILE A 1 577 ? -37.699 -21.307 -152.579 1.00 34.71 578 ILE A N 1
ATOM 4513 C CA . ILE A 1 577 ? -37.309 -22.433 -153.434 1.00 32.63 578 ILE A CA 1
ATOM 4514 C C . ILE A 1 577 ? -38.550 -23.260 -153.775 1.00 35.07 578 ILE A C 1
ATOM 4515 O O . ILE A 1 577 ? -38.722 -23.716 -154.909 1.00 35.41 578 ILE A O 1
ATOM 4520 N N . LYS A 1 578 ? -39.412 -23.448 -152.780 1.00 46.03 579 LYS A N 1
ATOM 4521 C CA . LYS A 1 578 ? -40.645 -24.207 -152.970 1.00 48.68 579 LYS A CA 1
ATOM 4522 C C . LYS A 1 578 ? -41.518 -23.422 -153.945 1.00 50.49 579 LYS A C 1
ATOM 4523 O O . LYS A 1 578 ? -42.398 -23.978 -154.607 1.00 51.27 579 LYS A O 1
ATOM 4529 N N . LYS A 1 579 ? -41.255 -22.122 -154.024 1.00 37.23 580 LYS A N 1
ATOM 4530 C CA . LYS A 1 579 ? -41.994 -21.233 -154.902 1.00 36.00 580 LYS A CA 1
ATOM 4531 C C . LYS A 1 579 ? -41.609 -21.401 -156.368 1.00 32.90 580 LYS A C 1
ATOM 4532 O O . LYS A 1 579 ? -42.364 -21.947 -157.167 1.00 35.14 580 LYS A O 1
ATOM 4538 N N . GLU A 1 580 ? -40.426 -20.927 -156.719 1.00 35.36 581 GLU A N 1
ATOM 4539 C CA . GLU A 1 580 ? -39.958 -20.994 -158.090 1.00 34.20 581 GLU A CA 1
ATOM 4540 C C . GLU A 1 580 ? -39.485 -22.365 -158.554 1.00 30.60 581 GLU A C 1
ATOM 4541 O O . GLU A 1 580 ? -39.216 -22.561 -159.746 1.00 28.04 581 GLU A O 1
ATOM 4547 N N . MET A 1 581 ? -39.382 -23.319 -157.632 1.00 33.61 582 MET A N 1
ATOM 4548 C CA . MET A 1 581 ? -38.918 -24.655 -158.009 1.00 32.57 582 MET A CA 1
ATOM 4549 C C . MET A 1 581 ? -39.877 -25.767 -157.606 1.00 32.94 582 MET A C 1
ATOM 4550 O O . MET A 1 581 ? -40.713 -25.591 -156.721 1.00 36.62 582 MET A O 1
ATOM 4555 N N . SER A 1 582 ? -39.748 -26.919 -158.256 1.00 25.61 583 SER A N 1
ATOM 4556 C CA . SER A 1 582 ? -40.653 -28.028 -157.982 1.00 26.03 583 SER A CA 1
ATOM 4557 C C . SER A 1 582 ? -40.039 -29.407 -158.217 1.00 27.52 583 SER A C 1
ATOM 4558 O O . SER A 1 582 ? -38.990 -29.546 -158.837 1.00 30.19 583 SER A O 1
ATOM 4561 N N . GLY A 1 583 ? -40.718 -30.428 -157.709 1.00 27.90 584 GLY A N 1
ATOM 4562 C CA . GLY A 1 583 ? -40.259 -31.789 -157.876 1.00 24.22 584 GLY A CA 1
ATOM 4563 C C . GLY A 1 583 ? -38.914 -32.109 -157.261 1.00 22.80 584 GLY A C 1
ATOM 4564 O O . GLY A 1 583 ? -38.553 -31.586 -156.206 1.00 24.79 584 GLY A O 1
ATOM 4565 N N . ASP A 1 584 ? -38.176 -32.987 -157.934 1.00 29.00 585 ASP A N 1
ATOM 4566 C CA . ASP A 1 584 ? -36.865 -33.431 -157.490 1.00 30.21 585 ASP A CA 1
ATOM 4567 C C . ASP A 1 584 ? -35.851 -32.310 -157.391 1.00 31.66 585 ASP A C 1
ATOM 4568 O O . ASP A 1 584 ? -34.875 -32.427 -156.654 1.00 33.10 585 ASP A O 1
ATOM 4573 N N . VAL A 1 585 ? -36.066 -31.234 -158.139 1.00 26.62 586 VAL A N 1
ATOM 4574 C CA . VAL A 1 585 ? -35.134 -30.121 -158.110 1.00 27.34 586 VAL A CA 1
ATOM 4575 C C . VAL A 1 585 ? -35.386 -29.322 -156.836 1.00 29.56 586 VAL A C 1
ATOM 4576 O O . VAL A 1 585 ? -34.457 -29.020 -156.090 1.00 32.13 586 VAL A O 1
ATOM 4580 N N . ARG A 1 586 ? -36.651 -28.995 -156.594 1.00 28.73 587 ARG A N 1
ATOM 4581 C CA . ARG A 1 586 ? -37.054 -28.251 -155.411 1.00 30.24 587 ARG A CA 1
ATOM 4582 C C . ARG A 1 586 ? -36.603 -29.023 -154.185 1.00 27.15 587 ARG A C 1
ATOM 4583 O O . ARG A 1 586 ? -35.978 -28.460 -153.282 1.00 28.71 587 ARG A O 1
ATOM 4591 N N . ASP A 1 587 ? -36.932 -30.315 -154.171 1.00 23.94 588 ASP A N 1
ATOM 4592 C CA . ASP A 1 587 ? -36.598 -31.219 -153.076 1.00 25.27 588 ASP A CA 1
ATOM 4593 C C . ASP A 1 587 ? -35.108 -31.395 -152.805 1.00 28.22 588 ASP A C 1
ATOM 4594 O O . ASP A 1 587 ? -34.705 -31.576 -151.652 1.00 31.48 588 ASP A O 1
ATOM 4599 N N . ALA A 1 588 ? -34.295 -31.361 -153.857 1.00 22.54 589 ALA A N 1
ATOM 4600 C CA . ALA A 1 588 ? -32.853 -31.537 -153.706 1.00 19.84 589 ALA A CA 1
ATOM 4601 C C . ALA A 1 588 ? -32.208 -30.344 -153.006 1.00 19.84 589 ALA A C 1
ATOM 4602 O O . ALA A 1 588 ? -31.363 -30.513 -152.132 1.00 19.84 589 ALA A O 1
ATOM 4604 N N . PHE A 1 589 ? -32.615 -29.142 -153.389 1.00 31.80 590 PHE A N 1
ATOM 4605 C CA . PHE A 1 589 ? -32.077 -27.925 -152.798 1.00 32.75 590 PHE A CA 1
ATOM 4606 C C . PHE A 1 589 ? -32.544 -27.714 -151.365 1.00 35.21 590 PHE A C 1
ATOM 4607 O O . PHE A 1 589 ? -31.769 -27.274 -150.517 1.00 39.58 590 PHE A O 1
ATOM 4615 N N . VAL A 1 590 ? -33.819 -28.026 -151.119 1.00 21.77 591 VAL A N 1
ATOM 4616 C CA . VAL A 1 590 ? -34.433 -27.916 -149.806 1.00 21.34 591 VAL A CA 1
ATOM 4617 C C . VAL A 1 590 ? -33.724 -28.855 -148.836 1.00 21.34 591 VAL A C 1
ATOM 4618 O O . VAL A 1 590 ? -33.507 -28.507 -147.674 1.00 21.34 591 VAL A O 1
ATOM 4622 N N . ALA A 1 591 ? -33.355 -30.040 -149.322 1.00 22.07 592 ALA A N 1
ATOM 4623 C CA . ALA A 1 591 ? -32.640 -31.020 -148.507 1.00 22.07 592 ALA A CA 1
ATOM 4624 C C . ALA A 1 591 ? -31.275 -30.461 -148.170 1.00 23.26 592 ALA A C 1
ATOM 4625 O O . ALA A 1 591 ? -30.797 -30.597 -147.042 1.00 25.04 592 ALA A O 1
ATOM 4627 N N . ILE A 1 592 ? -30.650 -29.827 -149.159 1.00 26.93 593 ILE A N 1
ATOM 4628 C CA . ILE A 1 592 ? -29.338 -29.204 -148.963 1.00 26.66 593 ILE A CA 1
ATOM 4629 C C . ILE A 1 592 ? -29.467 -28.146 -147.853 1.00 26.11 593 ILE A C 1
ATOM 4630 O O . ILE A 1 592 ? -28.738 -28.164 -146.861 1.00 26.06 593 ILE A O 1
ATOM 4635 N N . VAL A 1 593 ? -30.408 -27.233 -148.035 1.00 23.56 594 VAL A N 1
ATOM 4636 C CA . VAL A 1 593 ? -30.630 -26.170 -147.082 1.00 23.56 594 VAL A CA 1
ATOM 4637 C C . VAL A 1 593 ? -30.871 -26.712 -145.689 1.00 23.56 594 VAL A C 1
ATOM 4638 O O . VAL A 1 593 ? -30.231 -26.270 -144.729 1.00 23.56 594 VAL A O 1
ATOM 4642 N N . GLN A 1 594 ? -31.782 -27.673 -145.577 1.00 26.18 595 GLN A N 1
ATOM 4643 C CA . GLN A 1 594 ? -32.108 -28.266 -144.284 1.00 28.86 595 GLN A CA 1
ATOM 4644 C C . GLN A 1 594 ? -30.906 -28.996 -143.694 1.00 27.70 595 GLN A C 1
ATOM 4645 O O . GLN A 1 594 ? -30.718 -29.039 -142.478 1.00 26.18 595 GLN A O 1
ATOM 4651 N N . SER A 1 595 ? -30.085 -29.568 -144.561 1.00 26.43 596 SER A N 1
ATOM 4652 C CA . SER A 1 595 ? -28.897 -30.276 -144.113 1.00 26.51 596 SER A CA 1
ATOM 4653 C C . SER A 1 595 ? -27.940 -29.297 -143.436 1.00 28.54 596 SER A C 1
ATOM 4654 O O . SER A 1 595 ? -27.355 -29.617 -142.402 1.00 29.60 596 SER A O 1
ATOM 4657 N N . VAL A 1 596 ? -27.776 -28.103 -143.997 1.00 21.82 597 VAL A N 1
ATOM 4658 C CA . VAL A 1 596 ? -26.852 -27.166 -143.373 1.00 20.08 597 VAL A CA 1
ATOM 4659 C C . VAL A 1 596 ? -27.495 -26.498 -142.170 1.00 20.08 597 VAL A C 1
ATOM 4660 O O . VAL A 1 596 ? -26.812 -26.179 -141.207 1.00 20.08 597 VAL A O 1
ATOM 4664 N N . LYS A 1 597 ? -28.812 -26.320 -142.212 1.00 30.67 598 LYS A N 1
ATOM 4665 C CA . LYS A 1 597 ? -29.530 -25.683 -141.109 1.00 30.67 598 LYS A CA 1
ATOM 4666 C C . LYS A 1 597 ? -29.528 -26.523 -139.834 1.00 30.67 598 LYS A C 1
ATOM 4667 O O . LYS A 1 597 ? -29.073 -26.072 -138.788 1.00 30.67 598 LYS A O 1
ATOM 4673 N N . ASN A 1 598 ? -30.048 -27.738 -139.925 1.00 22.75 599 ASN A N 1
ATOM 4674 C CA . ASN A 1 598 ? -30.125 -28.640 -138.775 1.00 21.22 599 ASN A CA 1
ATOM 4675 C C . ASN A 1 598 ? -30.195 -30.081 -139.287 1.00 21.22 599 ASN A C 1
ATOM 4676 O O . ASN A 1 598 ? -31.282 -30.661 -139.442 1.00 22.71 599 ASN A O 1
ATOM 4681 N N . LYS A 1 599 ? -29.021 -30.643 -139.557 1.00 23.64 600 LYS A N 1
ATOM 4682 C CA . LYS A 1 599 ? -28.917 -31.987 -140.073 1.00 23.64 600 LYS A CA 1
ATOM 4683 C C . LYS A 1 599 ? -29.693 -32.947 -139.165 1.00 24.35 600 LYS A C 1
ATOM 4684 O O . LYS A 1 599 ? -30.579 -33.662 -139.625 1.00 23.64 600 LYS A O 1
ATOM 4690 N N . PRO A 1 600 ? -29.388 -32.974 -137.862 1.00 22.51 601 PRO A N 1
ATOM 4691 C CA . PRO A 1 600 ? -30.163 -33.904 -137.031 1.00 22.18 601 PRO A CA 1
ATOM 4692 C C . PRO A 1 600 ? -31.685 -33.777 -137.231 1.00 22.23 601 PRO A C 1
ATOM 4693 O O . PRO A 1 600 ? -32.388 -34.792 -137.332 1.00 21.25 601 PRO A O 1
ATOM 4697 N N . LEU A 1 601 ? -32.185 -32.536 -137.291 1.00 22.68 602 LEU A N 1
ATOM 4698 C CA . LEU A 1 601 ? -33.617 -32.282 -137.489 1.00 23.37 602 LEU A CA 1
ATOM 4699 C C . LEU A 1 601 ? -34.118 -32.834 -138.833 1.00 20.90 602 LEU A C 1
ATOM 4700 O O . LEU A 1 601 ? -35.274 -33.280 -138.956 1.00 19.68 602 LEU A O 1
ATOM 4705 N N . PHE A 1 602 ? -33.256 -32.803 -139.840 1.00 21.56 603 PHE A N 1
ATOM 4706 C CA . PHE A 1 602 ? -33.640 -33.344 -141.137 1.00 23.01 603 PHE A CA 1
ATOM 4707 C C . PHE A 1 602 ? -33.882 -34.869 -141.043 1.00 25.11 603 PHE A C 1
ATOM 4708 O O . PHE A 1 602 ? -34.880 -35.369 -141.574 1.00 28.75 603 PHE A O 1
ATOM 4716 N N . PHE A 1 603 ? -32.992 -35.600 -140.364 1.00 24.49 604 PHE A N 1
ATOM 4717 C CA . PHE A 1 603 ? -33.168 -37.046 -140.220 1.00 22.65 604 PHE A CA 1
ATOM 4718 C C . PHE A 1 603 ? -34.383 -37.376 -139.343 1.00 24.35 604 PHE A C 1
ATOM 4719 O O . PHE A 1 603 ? -35.073 -38.386 -139.582 1.00 26.85 604 PHE A O 1
ATOM 4727 N N . ALA A 1 604 ? -34.650 -36.531 -138.341 1.00 23.53 605 ALA A N 1
ATOM 4728 C CA . ALA A 1 604 ? -35.799 -36.743 -137.464 1.00 22.95 605 ALA A CA 1
ATOM 4729 C C . ALA A 1 604 ? -37.073 -36.695 -138.310 1.00 22.95 605 ALA A C 1
ATOM 4730 O O . ALA A 1 604 ? -37.927 -37.596 -138.239 1.00 22.95 605 ALA A O 1
ATOM 4732 N N . ASP A 1 605 ? -37.186 -35.632 -139.108 1.00 25.10 606 ASP A N 1
ATOM 4733 C CA . ASP A 1 605 ? -38.336 -35.442 -139.993 1.00 25.42 606 ASP A CA 1
ATOM 4734 C C . ASP A 1 605 ? -38.539 -36.672 -140.882 1.00 27.83 606 ASP A C 1
ATOM 4735 O O . ASP A 1 605 ? -39.627 -37.242 -140.931 1.00 31.30 606 ASP A O 1
ATOM 4740 N N . LYS A 1 606 ? -37.484 -37.075 -141.584 1.00 23.30 607 LYS A N 1
ATOM 4741 C CA . LYS A 1 606 ? -37.575 -38.224 -142.461 1.00 22.44 607 LYS A CA 1
ATOM 4742 C C . LYS A 1 606 ? -38.063 -39.467 -141.722 1.00 22.55 607 LYS A C 1
ATOM 4743 O O . LYS A 1 606 ? -38.795 -40.288 -142.284 1.00 23.28 607 LYS A O 1
ATOM 4749 N N . LEU A 1 607 ? -37.667 -39.609 -140.464 1.00 24.44 608 LEU A N 1
ATOM 4750 C CA . LEU A 1 607 ? -38.118 -40.747 -139.692 1.00 24.07 608 LEU A CA 1
ATOM 4751 C C . LEU A 1 607 ? -39.616 -40.586 -139.443 1.00 23.40 608 LEU A C 1
ATOM 4752 O O . LEU A 1 607 ? -40.409 -41.510 -139.666 1.00 22.31 608 LEU A O 1
ATOM 4757 N N . TYR A 1 608 ? -40.020 -39.408 -138.987 1.00 25.40 609 TYR A N 1
ATOM 4758 C CA . TYR A 1 608 ? -41.436 -39.204 -138.724 1.00 25.40 609 TYR A CA 1
ATOM 4759 C C . TYR A 1 608 ? -42.253 -39.550 -139.959 1.00 27.85 609 TYR A C 1
ATOM 4760 O O . TYR A 1 608 ? -43.260 -40.239 -139.876 1.00 32.34 609 TYR A O 1
ATOM 4769 N N . LYS A 1 609 ? -41.795 -39.073 -141.105 1.00 25.14 610 LYS A N 1
ATOM 4770 C CA . LYS A 1 609 ? -42.471 -39.296 -142.369 1.00 24.72 610 LYS A CA 1
ATOM 4771 C C . LYS A 1 609 ? -42.589 -40.766 -142.768 1.00 24.83 610 LYS A C 1
ATOM 4772 O O . LYS A 1 609 ? -43.602 -41.177 -143.309 1.00 25.32 610 LYS A O 1
ATOM 4778 N N . SER A 1 610 ? -41.564 -41.558 -142.474 1.00 31.21 611 SER A N 1
ATOM 4779 C CA . SER A 1 610 ? -41.551 -42.969 -142.841 1.00 32.22 611 SER A CA 1
ATOM 4780 C C . SER A 1 610 ? -42.518 -43.851 -142.069 1.00 33.86 611 SER A C 1
ATOM 4781 O O . SER A 1 610 ? -42.788 -44.979 -142.483 1.00 30.60 611 SER A O 1
ATOM 4784 N N . MET A 1 611 ? -43.030 -43.354 -140.948 1.00 39.82 612 MET A N 1
ATOM 4785 C CA . MET A 1 611 ? -43.970 -44.119 -140.120 1.00 41.17 612 MET A CA 1
ATOM 4786 C C . MET A 1 611 ? -45.300 -43.390 -139.981 1.00 47.23 612 MET A C 1
ATOM 4787 O O . MET A 1 611 ? -46.135 -43.778 -139.178 1.00 48.90 612 MET A O 1
ATOM 4792 N N . LYS A 1 612 ? -45.492 -42.338 -140.766 1.00 47.87 613 LYS A N 1
ATOM 4793 C CA . LYS A 1 612 ? -46.696 -41.517 -140.690 1.00 53.85 613 LYS A CA 1
ATOM 4794 C C . LYS A 1 612 ? -47.733 -41.889 -141.734 1.00 57.42 613 LYS A C 1
ATOM 4795 O O . LYS A 1 612 ? -47.410 -42.035 -142.911 1.00 57.49 613 LYS A O 1
ATOM 4801 N N . GLY A 1 613 ? -48.981 -42.041 -141.307 1.00 62.29 614 GLY A N 1
ATOM 4802 C CA . GLY A 1 613 ? -50.026 -42.373 -142.257 1.00 68.41 614 GLY A CA 1
ATOM 4803 C C . GLY A 1 613 ? -50.498 -43.812 -142.251 1.00 73.74 614 GLY A C 1
ATOM 4804 O O . GLY A 1 613 ? -50.824 -44.358 -141.201 1.00 74.25 614 GLY A O 1
ATOM 4805 N N . ALA A 1 614 ? -50.529 -44.426 -143.430 1.00 92.05 615 ALA A N 1
ATOM 4806 C CA . ALA A 1 614 ? -50.989 -45.803 -143.585 1.00 93.16 615 ALA A CA 1
ATOM 4807 C C . ALA A 1 614 ? -50.033 -46.873 -143.063 1.00 88.69 615 ALA A C 1
ATOM 4808 O O . ALA A 1 614 ? -50.189 -47.365 -141.945 1.00 89.12 615 ALA A O 1
ATOM 4810 N N . GLY A 1 615 ? -49.054 -47.241 -143.883 1.00 69.51 616 GLY A N 1
ATOM 4811 C CA . GLY A 1 615 ? -48.107 -48.266 -143.487 1.00 61.91 616 GLY A CA 1
ATOM 4812 C C . GLY A 1 615 ? -46.765 -47.704 -143.068 1.00 52.81 616 GLY A C 1
ATOM 4813 O O . GLY A 1 615 ? -46.696 -46.615 -142.505 1.00 54.80 616 GLY A O 1
ATOM 4814 N N . THR A 1 616 ? -45.692 -48.440 -143.342 1.00 26.89 617 THR A N 1
ATOM 4815 C CA . THR A 1 616 ? -44.357 -47.990 -142.975 1.00 22.16 617 THR A CA 1
ATOM 4816 C C . THR A 1 616 ? -43.399 -48.037 -144.152 1.00 24.51 617 THR A C 1
ATOM 4817 O O . THR A 1 616 ? -43.437 -48.948 -144.976 1.00 29.11 617 THR A O 1
ATOM 4821 N N . ASP A 1 617 ? -42.537 -47.038 -144.225 1.00 38.99 618 ASP A N 1
ATOM 4822 C CA . ASP A 1 617 ? -41.538 -46.984 -145.268 1.00 32.56 618 ASP A CA 1
ATOM 4823 C C . ASP A 1 617 ? -40.305 -47.650 -144.659 1.00 35.04 618 ASP A C 1
ATOM 4824 O O . ASP A 1 617 ? -39.280 -47.014 -144.432 1.00 40.02 618 ASP A O 1
ATOM 4829 N N . ASP A 1 618 ? -40.439 -48.943 -144.382 1.00 35.66 619 ASP A N 1
ATOM 4830 C CA . ASP A 1 618 ? -39.381 -49.759 -143.778 1.00 34.86 619 ASP A CA 1
ATOM 4831 C C . ASP A 1 618 ? -37.975 -49.474 -144.304 1.00 32.59 619 ASP A C 1
ATOM 4832 O O . ASP A 1 618 ? -37.009 -49.575 -143.554 1.00 34.90 619 ASP A O 1
ATOM 4837 N N . LYS A 1 619 ? -37.850 -49.134 -145.585 1.00 26.71 620 LYS A N 1
ATOM 4838 C CA . LYS A 1 619 ? -36.532 -48.862 -146.155 1.00 29.71 620 LYS A CA 1
ATOM 4839 C C . LYS A 1 619 ? -35.868 -47.592 -145.621 1.00 29.59 620 LYS A C 1
ATOM 4840 O O . LYS A 1 619 ? -34.679 -47.588 -145.279 1.00 30.85 620 LYS A O 1
ATOM 4846 N N . THR A 1 620 ? -36.643 -46.517 -145.558 1.00 25.06 621 THR A N 1
ATOM 4847 C CA . THR A 1 620 ? -36.146 -45.230 -145.099 1.00 25.06 621 THR A CA 1
ATOM 4848 C C . THR A 1 620 ? -35.786 -45.300 -143.620 1.00 25.06 621 THR A C 1
ATOM 4849 O O . THR A 1 620 ? -34.748 -44.788 -143.195 1.00 25.06 621 THR A O 1
ATOM 4853 N N . LEU A 1 621 ? -36.649 -45.964 -142.860 1.00 28.10 622 LEU A N 1
ATOM 4854 C CA . LEU A 1 621 ? -36.470 -46.142 -141.427 1.00 28.10 622 LEU A CA 1
ATOM 4855 C C . LEU A 1 621 ? -35.101 -46.743 -141.089 1.00 28.10 622 LEU A C 1
ATOM 4856 O O . LEU A 1 621 ? -34.336 -46.154 -140.318 1.00 28.10 622 LEU A O 1
ATOM 4861 N N . THR A 1 622 ? -34.796 -47.902 -141.678 1.00 41.30 623 THR A N 1
ATOM 4862 C CA . THR A 1 622 ? -33.536 -48.591 -141.415 1.00 44.40 623 THR A CA 1
ATOM 4863 C C . THR A 1 622 ? -32.325 -47.886 -142.018 1.00 44.52 623 THR A C 1
ATOM 4864 O O . THR A 1 622 ? -31.254 -47.859 -141.405 1.00 45.08 623 THR A O 1
ATOM 4868 N N . ARG A 1 623 ? -32.482 -47.305 -143.204 1.00 28.15 624 ARG A N 1
ATOM 4869 C CA . ARG A 1 623 ? -31.353 -46.609 -143.822 1.00 26.45 624 ARG A CA 1
ATOM 4870 C C . ARG A 1 623 ? -30.826 -45.566 -142.835 1.00 27.06 624 ARG A C 1
ATOM 4871 O O . ARG A 1 623 ? -29.623 -45.499 -142.569 1.00 26.45 624 ARG A O 1
ATOM 4879 N N . ILE A 1 624 ? -31.740 -44.767 -142.290 1.00 39.24 625 ILE A N 1
ATOM 4880 C CA . ILE A 1 624 ? -31.408 -43.711 -141.333 1.00 37.52 625 ILE A CA 1
ATOM 4881 C C . ILE A 1 624 ? -30.864 -44.306 -140.024 1.00 37.22 625 ILE A C 1
ATOM 4882 O O . ILE A 1 624 ? -29.775 -43.926 -139.566 1.00 39.28 625 ILE A O 1
ATOM 4887 N N . MET A 1 625 ? -31.621 -45.238 -139.436 1.00 24.80 626 MET A N 1
ATOM 4888 C CA . MET A 1 625 ? -31.229 -45.895 -138.192 1.00 24.80 626 MET A CA 1
ATOM 4889 C C . MET A 1 625 ? -29.855 -46.519 -138.312 1.00 25.44 626 MET A C 1
ATOM 4890 O O . MET A 1 625 ? -29.087 -46.497 -137.366 1.00 27.32 626 MET A O 1
ATOM 4895 N N . VAL A 1 626 ? -29.538 -47.085 -139.469 1.00 28.58 627 VAL A N 1
ATOM 4896 C CA . VAL A 1 626 ? -28.234 -47.719 -139.630 1.00 27.88 627 VAL A CA 1
ATOM 4897 C C . VAL A 1 626 ? -27.077 -46.739 -139.803 1.00 27.88 627 VAL A C 1
ATOM 4898 O O . VAL A 1 626 ? -26.090 -46.812 -139.069 1.00 27.88 627 VAL A O 1
ATOM 4902 N N . SER A 1 627 ? -27.215 -45.816 -140.753 1.00 17.90 628 SER A N 1
ATOM 4903 C CA . SER A 1 627 ? -26.167 -44.836 -141.068 1.00 17.61 628 SER A CA 1
ATOM 4904 C C . SER A 1 627 ? -25.929 -43.714 -140.060 1.00 17.61 628 SER A C 1
ATOM 4905 O O . SER A 1 627 ? -24.907 -43.044 -140.094 1.00 17.61 628 SER A O 1
ATOM 4908 N N . ARG A 1 628 ? -26.881 -43.502 -139.172 1.00 23.60 629 ARG A N 1
ATOM 4909 C CA . ARG A 1 628 ? -26.788 -42.432 -138.197 1.00 23.60 629 ARG A CA 1
ATOM 4910 C C . ARG A 1 628 ? -26.533 -43.022 -136.822 1.00 23.60 629 ARG A C 1
ATOM 4911 O O . ARG A 1 628 ? -26.278 -42.319 -135.847 1.00 23.60 629 ARG A O 1
ATOM 4919 N N . SER A 1 629 ? -26.600 -44.344 -136.779 1.00 29.28 630 SER A N 1
ATOM 4920 C CA . SER A 1 629 ? -26.374 -45.143 -135.585 1.00 28.62 630 SER A CA 1
ATOM 4921 C C . SER A 1 629 ? -25.220 -44.640 -134.717 1.00 28.62 630 SER A C 1
ATOM 4922 O O . SER A 1 629 ? -25.349 -44.552 -133.504 1.00 28.62 630 SER A O 1
ATOM 4925 N N . GLU A 1 630 ? -24.098 -44.313 -135.346 1.00 26.00 631 GLU A N 1
ATOM 4926 C CA . GLU A 1 630 ? -22.910 -43.869 -134.622 1.00 26.73 631 GLU A CA 1
ATOM 4927 C C . GLU A 1 630 ? -22.469 -42.440 -134.915 1.00 28.34 631 GLU A C 1
ATOM 4928 O O . GLU A 1 630 ? -21.282 -42.125 -134.788 1.00 31.10 631 GLU A O 1
ATOM 4934 N N . ILE A 1 631 ? -23.401 -41.576 -135.307 1.00 25.16 632 ILE A N 1
ATOM 4935 C CA . ILE A 1 631 ? -23.036 -40.202 -135.591 1.00 23.02 632 ILE A CA 1
ATOM 4936 C C . ILE A 1 631 ? -23.813 -39.205 -134.751 1.00 23.02 632 ILE A C 1
ATOM 4937 O O . ILE A 1 631 ? -23.273 -38.597 -133.831 1.00 23.62 632 ILE A O 1
ATOM 4942 N N . ASP A 1 632 ? -25.092 -39.050 -135.080 1.00 28.90 633 ASP A N 1
ATOM 4943 C CA . ASP A 1 632 ? -25.966 -38.092 -134.410 1.00 28.90 633 ASP A CA 1
ATOM 4944 C C . ASP A 1 632 ? -27.357 -38.615 -134.074 1.00 28.90 633 ASP A C 1
ATOM 4945 O O . ASP A 1 632 ? -28.265 -37.825 -133.822 1.00 28.90 633 ASP A O 1
ATOM 4950 N N . LEU A 1 633 ? -27.534 -39.933 -134.066 1.00 29.20 634 LEU A N 1
ATOM 4951 C CA . LEU A 1 633 ? -28.849 -40.490 -133.764 1.00 29.20 634 LEU A CA 1
ATOM 4952 C C . LEU A 1 633 ? -29.432 -40.015 -132.431 1.00 29.20 634 LEU A C 1
ATOM 4953 O O . LEU A 1 633 ? -30.647 -39.974 -132.274 1.00 30.49 634 LEU A O 1
ATOM 4958 N N . LEU A 1 634 ? -28.579 -39.659 -131.473 1.00 32.07 635 LEU A N 1
ATOM 4959 C CA . LEU A 1 634 ? -29.075 -39.173 -130.191 1.00 32.86 635 LEU A CA 1
ATOM 4960 C C . LEU A 1 634 ? -29.601 -37.767 -130.416 1.00 33.14 635 LEU A C 1
ATOM 4961 O O . LEU A 1 634 ? -30.645 -37.396 -129.881 1.00 32.07 635 LEU A O 1
ATOM 4966 N N . ASN A 1 635 ? -28.862 -36.978 -131.194 1.00 25.95 636 ASN A N 1
ATOM 4967 C CA . ASN A 1 635 ? -29.275 -35.616 -131.482 1.00 25.82 636 ASN A CA 1
ATOM 4968 C C . ASN A 1 635 ? -30.574 -35.733 -132.245 1.00 24.80 636 ASN A C 1
ATOM 4969 O O . ASN A 1 635 ? -31.529 -34.983 -132.004 1.00 24.70 636 ASN A O 1
ATOM 4974 N N . ILE A 1 636 ? -30.599 -36.689 -133.168 1.00 24.07 637 ILE A N 1
ATOM 4975 C CA . ILE A 1 636 ? -31.774 -36.951 -133.979 1.00 23.58 637 ILE A CA 1
ATOM 4976 C C . ILE A 1 636 ? -32.985 -37.173 -133.075 1.00 23.58 637 ILE A C 1
ATOM 4977 O O . ILE A 1 636 ? -34.017 -36.511 -133.226 1.00 23.58 637 ILE A O 1
ATOM 4982 N N . ARG A 1 637 ? -32.849 -38.093 -132.122 1.00 34.75 638 ARG A N 1
ATOM 4983 C CA . ARG A 1 637 ? -33.944 -38.406 -131.207 1.00 34.75 638 ARG A CA 1
ATOM 4984 C C . ARG A 1 637 ? -34.368 -37.218 -130.367 1.00 34.75 638 ARG A C 1
ATOM 4985 O O . ARG A 1 637 ? -35.539 -37.089 -130.019 1.00 34.75 638 ARG A O 1
ATOM 4993 N N . ARG A 1 638 ? -33.414 -36.355 -130.037 1.00 24.46 639 ARG A N 1
ATOM 4994 C CA . ARG A 1 638 ? -33.699 -35.163 -129.242 1.00 29.83 639 ARG A CA 1
ATOM 4995 C C . ARG A 1 638 ? -34.655 -34.275 -130.058 1.00 30.43 639 ARG A C 1
ATOM 4996 O O . ARG A 1 638 ? -35.697 -33.849 -129.561 1.00 29.69 639 ARG A O 1
ATOM 5004 N N . GLU A 1 639 ? -34.288 -34.029 -131.320 1.00 30.11 640 GLU A N 1
ATOM 5005 C CA . GLU A 1 639 ? -35.071 -33.215 -132.244 1.00 28.45 640 GLU A CA 1
ATOM 5006 C C . GLU A 1 639 ? -36.438 -33.843 -132.453 1.00 29.30 640 GLU A C 1
ATOM 5007 O O . GLU A 1 639 ? -37.475 -33.169 -132.417 1.00 33.64 640 GLU A O 1
ATOM 5013 N N . PHE A 1 640 ? -36.424 -35.148 -132.678 1.00 34.39 641 PHE A N 1
ATOM 5014 C CA . PHE A 1 640 ? -37.646 -35.888 -132.918 1.00 32.14 641 PHE A CA 1
ATOM 5015 C C . PHE A 1 640 ? -38.659 -35.607 -131.839 1.00 33.41 641 PHE A C 1
ATOM 5016 O O . PHE A 1 640 ? -39.752 -35.103 -132.107 1.00 32.56 641 PHE A O 1
ATOM 5024 N N . ILE A 1 641 ? -38.282 -35.957 -130.615 1.00 45.53 642 ILE A N 1
ATOM 5025 C CA . ILE A 1 641 ? -39.135 -35.793 -129.452 1.00 44.92 642 ILE A CA 1
ATOM 5026 C C . ILE A 1 641 ? -39.575 -34.334 -129.297 1.00 42.42 642 ILE A C 1
ATOM 5027 O O . ILE A 1 641 ? -40.729 -34.072 -128.996 1.00 41.07 642 ILE A O 1
ATOM 5032 N N . GLU A 1 642 ? -38.672 -33.387 -129.541 1.00 27.56 643 GLU A N 1
ATOM 5033 C CA . GLU A 1 642 ? -38.999 -31.968 -129.397 1.00 27.62 643 GLU A CA 1
ATOM 5034 C C . GLU A 1 642 ? -40.143 -31.537 -130.309 1.00 27.56 643 GLU A C 1
ATOM 5035 O O . GLU A 1 642 ? -41.146 -30.978 -129.860 1.00 30.39 643 GLU A O 1
ATOM 5041 N N . LYS A 1 643 ? -39.973 -31.809 -131.596 1.00 22.19 644 LYS A N 1
ATOM 5042 C CA . LYS A 1 643 ? -40.940 -31.433 -132.617 1.00 24.50 644 LYS A CA 1
ATOM 5043 C C . LYS A 1 643 ? -42.213 -32.281 -132.705 1.00 24.47 644 LYS A C 1
ATOM 5044 O O . LYS A 1 643 ? -43.291 -31.758 -132.996 1.00 22.19 644 LYS A O 1
ATOM 5050 N N . TYR A 1 644 ? -42.095 -33.581 -132.449 1.00 35.10 645 TYR A N 1
ATOM 5051 C CA . TYR A 1 644 ? -43.251 -34.455 -132.568 1.00 34.62 645 TYR A CA 1
ATOM 5052 C C . TYR A 1 644 ? -43.914 -34.888 -131.273 1.00 32.25 645 TYR A C 1
ATOM 5053 O O . TYR A 1 644 ? -44.728 -35.800 -131.273 1.00 32.21 645 TYR A O 1
ATOM 5062 N N . ASP A 1 645 ? -43.569 -34.231 -130.172 1.00 24.33 646 ASP A N 1
ATOM 5063 C CA . ASP A 1 645 ? -44.185 -34.525 -128.887 1.00 30.02 646 ASP A CA 1
ATOM 5064 C C . ASP A 1 645 ? -44.239 -36.018 -128.599 1.00 33.78 646 ASP A C 1
ATOM 5065 O O . ASP A 1 645 ? -45.015 -36.465 -127.758 1.00 36.32 646 ASP A O 1
ATOM 5070 N N . LYS A 1 646 ? -43.414 -36.790 -129.299 1.00 46.35 647 LYS A N 1
ATOM 5071 C CA . LYS A 1 646 ? -43.390 -38.238 -129.129 1.00 45.06 647 LYS A CA 1
ATOM 5072 C C . LYS A 1 646 ? -41.961 -38.719 -129.306 1.00 46.41 647 LYS A C 1
ATOM 5073 O O . LYS A 1 646 ? -41.258 -38.236 -130.193 1.00 47.69 647 LYS A O 1
ATOM 5079 N N . SER A 1 647 ? -41.524 -39.662 -128.475 1.00 29.59 648 SER A N 1
ATOM 5080 C CA . SER A 1 647 ? -40.156 -40.172 -128.582 1.00 29.39 648 SER A CA 1
ATOM 5081 C C . SER A 1 647 ? -39.983 -41.080 -129.804 1.00 29.01 648 SER A C 1
ATOM 5082 O O . SER A 1 647 ? -40.948 -41.668 -130.295 1.00 30.56 648 SER A O 1
ATOM 5085 N N . LEU A 1 648 ? -38.761 -41.186 -130.308 1.00 29.21 649 LEU A N 1
ATOM 5086 C CA . LEU A 1 648 ? -38.530 -42.044 -131.457 1.00 28.86 649 LEU A CA 1
ATOM 5087 C C . LEU A 1 648 ? -38.926 -43.482 -131.110 1.00 30.89 649 LEU A C 1
ATOM 5088 O O . LEU A 1 648 ? -39.456 -44.218 -131.953 1.00 32.84 649 LEU A O 1
ATOM 5093 N N . HIS A 1 649 ? -38.664 -43.848 -129.853 1.00 32.84 650 HIS A N 1
ATOM 5094 C CA . HIS A 1 649 ? -38.951 -45.165 -129.286 1.00 30.68 650 HIS A CA 1
ATOM 5095 C C . HIS A 1 649 ? -40.428 -45.528 -129.421 1.00 31.26 650 HIS A C 1
ATOM 5096 O O . HIS A 1 649 ? -40.767 -46.621 -129.886 1.00 31.38 650 HIS A O 1
ATOM 5103 N N . GLN A 1 650 ? -41.305 -44.608 -129.015 1.00 40.65 651 GLN A N 1
ATOM 5104 C CA . GLN A 1 650 ? -42.754 -44.832 -129.094 1.00 43.94 651 GLN A CA 1
ATOM 5105 C C . GLN A 1 650 ? -43.240 -44.978 -130.538 1.00 41.00 651 GLN A C 1
ATOM 5106 O O . GLN A 1 650 ? -44.118 -45.793 -130.839 1.00 41.04 651 GLN A O 1
ATOM 5112 N N . ALA A 1 651 ? -42.670 -44.170 -131.425 1.00 37.82 652 ALA A N 1
ATOM 5113 C CA . ALA A 1 651 ? -43.055 -44.199 -132.826 1.00 34.21 652 ALA A CA 1
ATOM 5114 C C . ALA A 1 651 ? -42.711 -45.547 -133.433 1.00 32.53 652 ALA A C 1
ATOM 5115 O O . ALA A 1 651 ? -43.554 -46.177 -134.077 1.00 33.72 652 ALA A O 1
ATOM 5117 N N . ILE A 1 652 ? -41.477 -45.997 -133.220 1.00 20.42 653 ILE A N 1
ATOM 5118 C CA . ILE A 1 652 ? -41.049 -47.280 -133.761 1.00 21.99 653 ILE A CA 1
ATOM 5119 C C . ILE A 1 652 ? -41.920 -48.406 -133.175 1.00 26.89 653 ILE A C 1
ATOM 5120 O O . ILE A 1 652 ? -42.362 -49.301 -133.899 1.00 29.05 653 ILE A O 1
ATOM 5125 N N . GLU A 1 653 ? -42.190 -48.333 -131.871 1.00 28.82 654 GLU A N 1
ATOM 5126 C CA . GLU A 1 653 ? -42.992 -49.349 -131.187 1.00 32.67 654 GLU A CA 1
ATOM 5127 C C . GLU A 1 653 ? -44.409 -49.475 -131.733 1.00 34.57 654 GLU A C 1
ATOM 5128 O O . GLU A 1 653 ? -45.010 -50.547 -131.675 1.00 36.43 654 GLU A O 1
ATOM 5134 N N . GLY A 1 654 ? -44.945 -48.388 -132.275 1.00 49.61 655 GLY A N 1
ATOM 5135 C CA . GLY A 1 654 ? -46.296 -48.442 -132.804 1.00 48.17 655 GLY A CA 1
ATOM 5136 C C . GLY A 1 654 ? -46.407 -48.691 -134.296 1.00 45.87 655 GLY A C 1
ATOM 5137 O O . GLY A 1 654 ? -47.511 -48.859 -134.809 1.00 46.87 655 GLY A O 1
ATOM 5138 N N . ASP A 1 655 ? -45.272 -48.732 -134.990 1.00 23.04 656 ASP A N 1
ATOM 5139 C CA . ASP A 1 655 ? -45.246 -48.934 -136.439 1.00 25.91 656 ASP A CA 1
ATOM 5140 C C . ASP A 1 655 ? -44.626 -50.231 -136.916 1.00 29.64 656 ASP A C 1
ATOM 5141 O O . ASP A 1 655 ? -44.820 -50.617 -138.063 1.00 34.96 656 ASP A O 1
ATOM 5146 N N . THR A 1 656 ? -43.866 -50.892 -136.048 1.00 41.01 657 THR A N 1
ATOM 5147 C CA . THR A 1 656 ? -43.204 -52.143 -136.411 1.00 40.97 657 THR A CA 1
ATOM 5148 C C . THR A 1 656 ? -43.448 -53.262 -135.411 1.00 42.89 657 THR A C 1
ATOM 5149 O O . THR A 1 656 ? -43.834 -53.021 -134.263 1.00 43.97 657 THR A O 1
ATOM 5153 N N . SER A 1 657 ? -43.206 -54.490 -135.857 1.00 36.95 658 SER A N 1
ATOM 5154 C CA . SER A 1 657 ? -43.424 -55.662 -135.021 1.00 36.55 658 SER A CA 1
ATOM 5155 C C . SER A 1 657 ? -42.320 -56.697 -135.169 1.00 38.39 658 SER A C 1
ATOM 5156 O O . SER A 1 657 ? -41.352 -56.493 -135.887 1.00 38.41 658 SER A O 1
ATOM 5159 N N . GLY A 1 658 ? -42.484 -57.812 -134.474 1.00 33.27 659 GLY A N 1
ATOM 5160 C CA . GLY A 1 658 ? -41.514 -58.882 -134.555 1.00 35.33 659 GLY A CA 1
ATOM 5161 C C . GLY A 1 658 ? -40.104 -58.605 -134.065 1.00 37.46 659 GLY A C 1
ATOM 5162 O O . GLY A 1 658 ? -39.868 -57.858 -133.106 1.00 37.30 659 GLY A O 1
ATOM 5163 N N . ASP A 1 659 ? -39.157 -59.234 -134.743 1.00 40.81 660 ASP A N 1
ATOM 5164 C CA . ASP A 1 659 ? -37.760 -59.113 -134.399 1.00 38.49 660 ASP A CA 1
ATOM 5165 C C . ASP A 1 659 ? -37.232 -57.803 -134.918 1.00 34.33 660 ASP A C 1
ATOM 5166 O O . ASP A 1 659 ? -36.265 -57.254 -134.382 1.00 32.45 660 ASP A O 1
ATOM 5171 N N . PHE A 1 660 ? -37.878 -57.306 -135.968 1.00 30.94 661 PHE A N 1
ATOM 5172 C CA . PHE A 1 660 ? -37.488 -56.041 -136.574 1.00 28.23 661 PHE A CA 1
ATOM 5173 C C . PHE A 1 660 ? -37.687 -54.969 -135.508 1.00 28.21 661 PHE A C 1
ATOM 5174 O O . PHE A 1 660 ? -36.823 -54.121 -135.287 1.00 27.26 661 PHE A O 1
ATOM 5182 N N . LEU A 1 661 ? -38.827 -55.039 -134.832 1.00 49.07 662 LEU A N 1
ATOM 5183 C CA . LEU A 1 661 ? -39.173 -54.106 -133.769 1.00 48.63 662 LEU A CA 1
ATOM 5184 C C . LEU A 1 661 ? -38.159 -54.292 -132.645 1.00 50.16 662 LEU A C 1
ATOM 5185 O O . LEU A 1 661 ? -37.805 -53.352 -131.929 1.00 52.26 662 LEU A O 1
ATOM 5190 N N . LYS A 1 662 ? -37.691 -55.526 -132.513 1.00 47.54 663 LYS A N 1
ATOM 5191 C CA . LYS A 1 662 ? -36.715 -55.894 -131.497 1.00 47.69 663 LYS A CA 1
ATOM 5192 C C . LYS A 1 662 ? -35.371 -55.240 -131.816 1.00 44.84 663 LYS A C 1
ATOM 5193 O O . LYS A 1 662 ? -34.846 -54.457 -131.023 1.00 45.45 663 LYS A O 1
ATOM 5199 N N . ALA A 1 663 ? -34.833 -55.559 -132.990 1.00 28.28 664 ALA A N 1
ATOM 5200 C CA . ALA A 1 663 ? -33.544 -55.033 -133.443 1.00 24.31 664 ALA A CA 1
ATOM 5201 C C . ALA A 1 663 ? -33.520 -53.506 -133.515 1.00 26.11 664 ALA A C 1
ATOM 5202 O O . ALA A 1 663 ? -32.501 -52.881 -133.222 1.00 28.30 664 ALA A O 1
ATOM 5204 N N . LEU A 1 664 ? -34.648 -52.916 -133.900 1.00 33.30 665 LEU A N 1
ATOM 5205 C CA . LEU A 1 664 ? -34.775 -51.462 -134.018 1.00 28.23 665 LEU A CA 1
ATOM 5206 C C . LEU A 1 664 ? -34.647 -50.799 -132.654 1.00 27.81 665 LEU A C 1
ATOM 5207 O O . LEU A 1 664 ? -33.904 -49.835 -132.492 1.00 28.77 665 LEU A O 1
ATOM 5212 N N . LEU A 1 665 ? -35.377 -51.314 -131.669 1.00 40.21 666 LEU A N 1
ATOM 5213 C CA . LEU A 1 665 ? -35.309 -50.761 -130.325 1.00 42.53 666 LEU A CA 1
ATOM 5214 C C . LEU A 1 665 ? -33.893 -50.910 -129.774 1.00 42.35 666 LEU A C 1
ATOM 5215 O O . LEU A 1 665 ? -33.304 -49.952 -129.269 1.00 42.46 666 LEU A O 1
ATOM 5220 N N . ALA A 1 666 ? -33.330 -52.107 -129.887 1.00 27.90 667 ALA A N 1
ATOM 5221 C CA . ALA A 1 666 ? -31.978 -52.320 -129.385 1.00 27.05 667 ALA A CA 1
ATOM 5222 C C . ALA A 1 666 ? -30.974 -51.325 -129.981 1.00 27.05 667 ALA A C 1
ATOM 5223 O O . ALA A 1 666 ? -29.953 -51.034 -129.367 1.00 27.05 667 ALA A O 1
ATOM 5225 N N . LEU A 1 667 ? -31.260 -50.805 -131.169 1.00 29.80 668 LEU A N 1
ATOM 5226 C CA . LEU A 1 667 ? -30.337 -49.877 -131.817 1.00 29.85 668 LEU A CA 1
ATOM 5227 C C . LEU A 1 667 ? -30.580 -48.435 -131.374 1.00 29.53 668 LEU A C 1
ATOM 5228 O O . LEU A 1 667 ? -29.651 -47.648 -131.167 1.00 29.53 668 LEU A O 1
ATOM 5233 N N . CYS A 1 668 ? -31.860 -48.117 -131.237 1.00 44.66 669 CYS A N 1
ATOM 5234 C CA . CYS A 1 668 ? -32.328 -46.801 -130.845 1.00 48.51 669 CYS A CA 1
ATOM 5235 C C . CYS A 1 668 ? -31.827 -46.423 -129.455 1.00 53.48 669 CYS A C 1
ATOM 5236 O O . CYS A 1 668 ? -31.683 -47.277 -128.585 1.00 51.51 669 CYS A O 1
ATOM 5239 N N . GLY A 1 669 ? -31.566 -45.137 -129.253 1.00 62.02 670 GLY A N 1
ATOM 5240 C CA . GLY A 1 669 ? -31.083 -44.671 -127.965 1.00 62.62 670 GLY A CA 1
ATOM 5241 C C . GLY A 1 669 ? -32.036 -44.933 -126.814 1.00 65.13 670 GLY A C 1
ATOM 5242 O O . GLY A 1 669 ? -33.082 -45.561 -126.992 1.00 64.43 670 GLY A O 1
ATOM 5243 N N . GLY A 1 670 ? -31.675 -44.433 -125.635 1.00 46.33 671 GLY A N 1
ATOM 5244 C CA . GLY A 1 670 ? -32.490 -44.634 -124.449 1.00 48.39 671 GLY A CA 1
ATOM 5245 C C . GLY A 1 670 ? -33.874 -44.015 -124.477 1.00 51.03 671 GLY A C 1
ATOM 5246 O O . GLY A 1 670 ? -34.024 -42.820 -124.233 1.00 52.60 671 GLY A O 1
ATOM 5247 N N . GLU A 1 671 ? -34.880 -44.843 -124.760 1.00 176.90 672 GLU A N 1
ATOM 5248 C CA . GLU A 1 671 ? -36.286 -44.431 -124.823 1.00 180.68 672 GLU A CA 1
ATOM 5249 C C . GLU A 1 671 ? -36.457 -42.940 -125.121 1.00 183.35 672 GLU A C 1
ATOM 5250 O O . GLU A 1 671 ? -36.574 -42.550 -126.286 1.00 185.52 672 GLU A O 1
ATOM 5256 N N . ASP A 1 672 ? -36.473 -42.131 -124.058 1.00 124.87 673 ASP A N 1
ATOM 5257 C CA . ASP A 1 672 ? -36.622 -40.668 -124.105 1.00 123.36 673 ASP A CA 1
ATOM 5258 C C . ASP A 1 672 ? -37.707 -40.196 -123.131 1.00 123.39 673 ASP A C 1
ATOM 5259 O O . ASP A 1 672 ? -37.356 -39.849 -121.978 1.00 110.49 673 ASP A O 1
#

Organism: Homo sapiens (NCBI:txid9606)

Radius of gyration: 28.49 Å; Cα contacts (8 Å, |Δi|>4): 893; chains: 1; bounding box: 77×77×62 Å

GO terms:
  GO:0005515 protein binding (F, IPI)
  GO:0031012 extracellular matrix (C, HDA)
  GO:0048306 calcium-dependent protein binding (F, IPI)
  GO:0015485 cholesterol binding (F, IDA)
  GO:0031902 late endosome membrane (C, IDA)
  GO:0005544 calcium-dependent phospholipid binding (F, IDA)
  GO:0005765 lysosomal membrane (C, IDA)
  GO:0005525 GTP binding (F, IMP)
  GO:0034220 monoatomic ion transmembrane transport (P, IMP)
  GO:0070062 extracellular exosome (C, HDA)
  GO:0005925 focal adhesion (C, HDA)
  GO:0016020 membrane (C, HDA)
  GO:0008289 lipid binding (F, IMP)
  GO:0015276 ligand-gated monoatomic ion channel activity (F, IMP)
  GO:0042802 identical protein binding (F, IPI)

Sequence (664 aa):
YRGSIHDFPGFDPNQDAEALYTAMKGFGSDKEAILDIITSRSNRQRQEVCQSYKSLYGKDLIADLKYELTGKFERLIVGLMRPPAYCDAKEIKDAISGIGTDEKCLIEILASRTNEQMHQLVAAYKDAYERDLEADIIGDTSGHFQKMLVVLLQGTREEDDVVSEDLVQQDVQDLYEAGELKWGTDEAQFIYILGNRSKQHLRLVFDEYLKTTGKPIEASIRGELSGDFEKLMLAVVKCIRSTPEYFAERLFKAMKGLGTRDNTLIRIMVSRSELDMLDIREIFRTKYEKSLYSMIKNDTSGEYKKTLLKLSGGDDDAAGQFFPEAAQVAYQMWELSAVARVELKGDVRPANDFNPDADAKALRKAMKGLGTDEDTIIDIITHRSNVQRQQIRQTFKSHFGRDLMTDLKSEISGDLARLILGLMMPPAHYDAKQLKKAMEGAGTDEKALIEILATRTNAEIRAINEAYKEDYHKSLEDALSSDTSGHFRRILISLATGHREEGGENLDQAREDAQVAAEILEIADTPSGDKTSLETRFMTILCTRSYPHLRRVFQEFIKMTNYDVEHTIKKEMSGDVRDAFVAIVQSVKNKPLFFADKLYKSMKGAGTDDKTLTRIMVSRSEIDLLNIRREFIEKYDKSLHQAIEGDTSGDFLKALLALCGGED

CATH classification: 1.10.220.10 (+7 more: 1.10.220.10, 1.10.220.10, 1.10.220.10)

B-factor: mean 43.32, std 24.68, range [3.12, 200.0]

InterPro domains:
  IPR001464 Annexin [PR00196] (34-56)
  IPR001464 Annexin [PR00196] (74-90)
  IPR001464 Annexin [PR00196] (101-122)
  IPR001464 Annexin [PR00196] (184-210)
  IPR001464 Annexin [PR00196] (264-284)
  IPR001464 Annexin [PR00196] (308-321)
  IPR002393 Annexin A6 [PR00202] (3-13)
  IPR002393 Annexin A6 [PR00202] (58-68)
  IPR002393 Annexin A6 [PR00202] (124-137)
  IPR002393 Annexin A6 [PR00202] (331-344)
  IPR002393 Annexin A6 [PR00202] (346-361)
  IPR018252 Annexin repeat, conserved site [PS00223] (37-89)
  IPR018252 Annexin repeat, conserved site [PS00223] (109-161)
  IPR018252 Annexin repeat, conserved site [PS00223] (268-320)
  IPR018252 Annexin repeat, conserved site [PS00223] (380-432)
  IPR018252 Annexin repeat, conserved site [PS00223] (452-504)
  IPR018252 Annexin repeat, conserved site [PS00223] (616-668)
  IPR018502 Annexin repeat [PF00191] (24-89)
  IPR018502 Annexin repeat [PF00191] (97-161)
  IPR018502 Annexin repeat [PF00191] (179-244)

Nearest PDB structures (foldseek):
  1m9i-assembly1_A  TM=1.002E+00  e=9.527E-93  Homo sapiens
  1avc-assembly1_A  TM=9.944E-01  e=8.196E-77  Bos taurus
  1n42-assembly1_A  TM=9.600E-01  e=5.732E-28  Rattus norvegicus
  2h0k-assembly2_B  TM=9.580E-01  e=4.913E-27  Rattus norvegicus
  4mdv-assembly2_B  TM=8.647E-01  e=6.889E-19  Schistosoma mansoni